Protein AF-A0A8H7WUH1-F1 (afdb_monomer_lite)

Secondary structure (DSSP, 8-state):
----------SSHHHHHHHHHHHHHHHHHHHHHHHHHHHHHHHHHHHHHHHHGGGSS--SS-TTTT----BPPTTPPPPTTEEEEEEEEEEE-TTS-EEEEEEEEEEE-----PPPPPP-S-----SS-----S-----SPPP--S---HHHHHHHHHHHHHHSPPPPSS-HHHHHHHHHHHHHHHHHHHHHTSS--HHHHHHHHHHHHHHH--S---HHHHHHHHHHH-SPPPHHHHHHHHHHHHHHHHHHSS-HHHHHS-HHHHHHHHHHHHHHHHHHS--SS--HHHHHHHHB-TTT--BT-TTSEEEEEEE---TT----S------EEEEEEE----HHHHHHHHHHHHTTT-PPPPTT----SSTT-TTTS--TT------HHHHHHHHHHHHH---TTTHHHHHHHHHTS-HHHHHHHHHHHHHHSPPP--------PPPPPTTEETTTTEE-S-HHHH-STT-TTTPPP---

Structure (mmCIF, N/CA/C/O backbone):
data_AF-A0A8H7WUH1-F1
#
_entry.id   AF-A0A8H7WUH1-F1
#
loop_
_atom_site.group_PDB
_atom_site.id
_atom_site.type_symbol
_atom_site.label_atom_id
_atom_site.label_alt_id
_atom_site.label_comp_id
_atom_site.label_asym_id
_atom_site.label_entity_id
_atom_site.label_seq_id
_atom_site.pdbx_PDB_ins_code
_atom_site.Cartn_x
_atom_site.Cartn_y
_atom_site.Cartn_z
_atom_site.occupancy
_atom_site.B_iso_or_equiv
_atom_site.auth_seq_id
_atom_site.auth_comp_id
_atom_site.auth_asym_id
_atom_site.auth_atom_id
_atom_site.pdbx_PDB_model_num
ATOM 1 N N . MET A 1 1 ? -50.205 39.331 -40.213 1.00 40.00 1 MET A N 1
ATOM 2 C CA . MET A 1 1 ? -50.476 37.882 -40.076 1.00 40.00 1 MET A CA 1
ATOM 3 C C . MET A 1 1 ? -49.378 37.300 -39.186 1.00 40.00 1 MET A C 1
ATOM 5 O O . MET A 1 1 ? -48.344 36.911 -39.692 1.00 40.00 1 MET A O 1
ATOM 9 N N . ALA A 1 2 ? -49.362 37.590 -37.885 1.00 33.66 2 ALA A N 1
ATOM 10 C CA . ALA A 1 2 ? -50.176 37.005 -36.809 1.00 33.66 2 ALA A CA 1
ATOM 11 C C . ALA A 1 2 ? -49.827 35.527 -36.512 1.00 33.66 2 ALA A C 1
ATOM 13 O O . ALA A 1 2 ? -50.383 34.614 -37.110 1.00 33.66 2 ALA A O 1
ATOM 14 N N . HIS A 1 3 ? -48.864 35.376 -35.595 1.00 34.69 3 HIS A N 1
ATOM 15 C CA . HIS A 1 3 ? -48.677 34.348 -34.562 1.00 34.69 3 HIS A CA 1
ATOM 16 C C . HIS A 1 3 ? -49.326 32.953 -34.720 1.00 34.69 3 HIS A C 1
ATOM 18 O O . HIS A 1 3 ? -50.526 32.774 -34.539 1.00 34.69 3 HIS A O 1
ATOM 24 N N . ARG A 1 4 ? -48.462 31.936 -34.827 1.00 32.22 4 ARG A N 1
ATOM 25 C CA . ARG A 1 4 ? -48.563 30.633 -34.137 1.00 32.22 4 ARG A CA 1
ATOM 26 C C . ARG A 1 4 ? -47.210 30.465 -33.433 1.00 32.22 4 ARG A C 1
ATOM 28 O O . ARG A 1 4 ? -46.199 30.442 -34.114 1.00 32.22 4 ARG A O 1
ATOM 35 N N . GLY A 1 5 ? -47.066 30.508 -32.116 1.00 29.06 5 GLY A N 1
ATOM 36 C CA . GLY A 1 5 ? -47.928 29.947 -31.085 1.00 29.06 5 GLY A CA 1
ATOM 37 C C . GLY A 1 5 ? -47.161 28.787 -30.453 1.00 29.06 5 GLY A C 1
ATOM 38 O O . GLY A 1 5 ? -47.393 27.641 -30.819 1.00 29.06 5 GLY A O 1
ATOM 39 N N . GLN A 1 6 ? -46.200 29.125 -29.584 1.00 38.88 6 GLN A N 1
ATOM 40 C CA . GLN A 1 6 ? -45.557 28.213 -28.636 1.00 38.88 6 GLN A CA 1
ATOM 41 C C . GLN A 1 6 ? -46.635 27.453 -27.851 1.00 38.88 6 GLN A C 1
ATOM 43 O O . GLN A 1 6 ? -47.489 28.070 -27.221 1.00 38.88 6 GLN A O 1
ATOM 48 N N . LEU A 1 7 ? -46.574 26.125 -27.883 1.00 31.22 7 LEU A N 1
ATOM 49 C CA . LEU A 1 7 ? -47.264 25.212 -26.970 1.00 31.22 7 LEU A CA 1
ATOM 50 C C . LEU A 1 7 ? -46.199 24.196 -26.535 1.00 31.22 7 LEU A C 1
ATOM 52 O O . LEU A 1 7 ? -45.795 23.348 -27.320 1.00 31.22 7 LEU A O 1
ATOM 56 N N . VAL A 1 8 ? -45.470 24.527 -25.467 1.00 39.25 8 VAL A N 1
ATOM 57 C CA . VAL A 1 8 ? -45.644 23.958 -24.118 1.00 39.25 8 VAL A CA 1
ATOM 58 C C . VAL A 1 8 ? -45.330 22.457 -24.098 1.00 39.25 8 VAL A C 1
ATOM 60 O O . VAL A 1 8 ? -46.195 21.621 -24.336 1.00 39.25 8 VAL A O 1
ATOM 63 N N . VAL A 1 9 ? -44.080 22.143 -23.748 1.00 35.00 9 VAL A N 1
ATOM 64 C CA . VAL A 1 9 ? -43.647 20.849 -23.196 1.00 35.00 9 VAL A CA 1
ATOM 65 C C . VAL A 1 9 ? -42.892 21.156 -21.900 1.00 35.00 9 VAL A C 1
ATOM 67 O O . VAL A 1 9 ? -41.683 21.009 -21.816 1.00 35.00 9 VAL A O 1
ATOM 70 N N . GLU A 1 10 ? -43.596 21.684 -20.900 1.00 36.47 10 GLU A N 1
ATOM 71 C CA . GLU A 1 10 ? -43.023 21.946 -19.564 1.00 36.47 10 GLU A CA 1
ATOM 72 C C . GLU A 1 10 ? -43.869 21.352 -18.422 1.00 36.47 10 GLU A C 1
ATOM 74 O O . GLU A 1 10 ? -43.515 21.487 -17.258 1.00 36.47 10 GLU A O 1
ATOM 79 N N . ALA A 1 11 ? -44.959 20.632 -18.720 1.00 34.00 11 ALA A N 1
ATOM 80 C CA . ALA A 1 11 ? -45.865 20.101 -17.692 1.00 34.00 11 ALA A CA 1
ATOM 81 C C . ALA A 1 11 ? -45.583 18.647 -17.244 1.00 34.00 11 ALA A C 1
ATOM 83 O O . ALA A 1 11 ? -46.148 18.221 -16.237 1.00 34.00 11 ALA A O 1
ATOM 84 N N . ASP A 1 12 ? -44.712 17.895 -17.933 1.00 47.44 12 ASP A N 1
ATOM 85 C CA . ASP A 1 12 ? -44.450 16.473 -17.622 1.00 47.44 12 ASP A CA 1
ATOM 86 C C . ASP A 1 12 ? -43.221 16.223 -16.727 1.00 47.44 12 ASP A C 1
ATOM 88 O O . ASP A 1 12 ? -43.131 15.174 -16.095 1.00 47.44 12 ASP A O 1
ATOM 92 N N . SER A 1 13 ? -42.292 17.178 -16.569 1.00 53.00 13 SER A N 1
ATOM 93 C CA . SER A 1 13 ? -41.063 16.923 -15.788 1.00 53.00 13 SER A CA 1
ATOM 94 C C . SER A 1 13 ? -41.321 16.750 -14.286 1.00 53.00 13 SER A C 1
ATOM 96 O O . SER A 1 13 ? -40.628 15.981 -13.623 1.00 53.00 13 SER A O 1
ATOM 98 N N . HIS A 1 14 ? -42.338 17.425 -13.745 1.00 51.22 14 HIS A N 1
ATOM 99 C CA . HIS A 1 14 ? -42.580 17.469 -12.304 1.00 51.22 14 HIS A CA 1
ATOM 100 C C . HIS A 1 14 ? -43.275 16.205 -11.768 1.00 51.22 14 HIS A C 1
ATOM 102 O O . HIS A 1 14 ? -43.065 15.834 -10.612 1.00 51.22 14 HIS A O 1
ATOM 108 N N . LYS A 1 15 ? -44.089 15.526 -12.592 1.00 55.06 15 LYS A N 1
ATOM 109 C CA . LYS A 1 15 ? -44.708 14.235 -12.237 1.00 55.06 15 LYS A CA 1
ATOM 110 C C . LYS A 1 15 ? -43.708 13.085 -12.330 1.00 55.06 15 LYS A C 1
ATOM 112 O O . LYS A 1 15 ? -43.719 12.208 -11.470 1.00 55.06 15 LYS A O 1
ATOM 117 N N . ASP A 1 16 ? -42.817 13.134 -13.317 1.00 60.59 16 ASP A N 1
ATOM 118 C CA . ASP A 1 16 ? -41.738 12.157 -13.475 1.00 60.59 16 ASP A CA 1
ATOM 119 C C . ASP A 1 16 ? -40.690 12.271 -12.353 1.00 60.59 16 ASP A C 1
ATOM 121 O O . ASP A 1 16 ? -40.200 11.255 -11.863 1.00 60.59 16 ASP A O 1
ATOM 125 N N . ALA A 1 17 ? -40.379 13.491 -11.896 1.00 59.66 17 ALA A N 1
ATOM 126 C CA . ALA A 1 17 ? -39.462 13.722 -10.775 1.00 59.66 17 ALA A CA 1
ATOM 127 C C . ALA A 1 17 ? -40.017 13.202 -9.435 1.00 59.66 17 ALA A C 1
ATOM 129 O O . ALA A 1 17 ? -39.308 12.515 -8.704 1.00 59.66 17 ALA A O 1
ATOM 130 N N . LEU A 1 18 ? -41.303 13.448 -9.147 1.00 62.22 18 LEU A N 1
ATOM 131 C CA . LEU A 1 18 ? -41.969 12.917 -7.948 1.00 62.22 18 LEU A CA 1
ATOM 132 C C . LEU A 1 18 ? -42.005 11.378 -7.946 1.00 62.22 18 LEU A C 1
ATOM 134 O O . LEU A 1 18 ? -41.792 10.759 -6.909 1.00 62.22 18 LEU A O 1
ATOM 138 N N . ASN A 1 19 ? -42.178 10.755 -9.117 1.00 83.62 19 ASN A N 1
ATOM 139 C CA . ASN A 1 19 ? -42.113 9.299 -9.267 1.00 83.62 19 ASN A CA 1
ATOM 140 C C . ASN A 1 19 ? -40.709 8.746 -8.946 1.00 83.62 19 ASN A C 1
ATOM 142 O O . ASN A 1 19 ? -40.580 7.724 -8.274 1.00 83.62 19 ASN A O 1
ATOM 146 N N . LEU A 1 20 ? -39.644 9.433 -9.374 1.00 89.31 20 LEU A N 1
ATOM 147 C CA . LEU A 1 20 ? -38.268 9.010 -9.090 1.00 89.31 20 LEU A CA 1
ATOM 148 C C . LEU A 1 20 ? -37.906 9.117 -7.610 1.00 89.31 20 LEU A C 1
ATOM 150 O O . LEU A 1 20 ? -37.275 8.205 -7.071 1.00 89.31 20 LEU A O 1
ATOM 154 N N . GLU A 1 21 ? -38.323 10.195 -6.950 1.00 92.25 21 GLU A N 1
ATOM 155 C CA . GLU A 1 21 ? -38.121 10.377 -5.511 1.00 92.25 21 GLU A CA 1
ATOM 156 C C . GLU A 1 21 ? -38.788 9.250 -4.707 1.00 92.25 21 GLU A C 1
ATOM 158 O O . GLU A 1 21 ? -38.141 8.631 -3.857 1.00 92.25 21 GLU A O 1
ATOM 163 N N . ASP A 1 22 ? -40.040 8.910 -5.029 1.00 92.50 22 ASP A N 1
ATOM 164 C CA . ASP A 1 22 ? -40.773 7.815 -4.380 1.00 92.50 22 ASP A CA 1
ATOM 165 C C . ASP A 1 22 ? -40.067 6.462 -4.561 1.00 92.50 22 ASP A C 1
ATOM 167 O O . ASP A 1 22 ? -39.948 5.671 -3.615 1.00 92.50 22 ASP A O 1
ATOM 171 N N . ARG A 1 23 ? -39.532 6.198 -5.760 1.00 93.62 23 ARG A N 1
ATOM 172 C CA . ARG A 1 23 ? -38.759 4.975 -6.028 1.00 93.62 23 ARG A CA 1
ATOM 173 C C . ARG A 1 23 ? -37.461 4.928 -5.226 1.00 93.62 23 ARG A C 1
ATOM 175 O O . ARG A 1 23 ? -37.169 3.896 -4.623 1.00 93.62 23 ARG A O 1
ATOM 182 N N . PHE A 1 24 ? -36.718 6.031 -5.147 1.00 94.62 24 PHE A N 1
ATOM 183 C CA . PHE A 1 24 ? -35.516 6.108 -4.312 1.00 94.62 24 PHE A CA 1
ATOM 184 C C . PHE A 1 24 ? -35.828 5.962 -2.816 1.00 94.62 24 PHE A C 1
ATOM 186 O O . PHE A 1 24 ? -35.058 5.322 -2.094 1.00 94.62 24 PHE A O 1
ATOM 193 N N . HIS A 1 25 ? -36.967 6.474 -2.338 1.00 94.56 25 HIS A N 1
ATOM 194 C CA . HIS A 1 25 ? -37.434 6.217 -0.973 1.00 94.56 25 HIS A CA 1
ATOM 195 C C . HIS A 1 25 ? -37.689 4.724 -0.729 1.00 94.56 25 HIS A C 1
ATOM 197 O O . HIS A 1 25 ? -37.257 4.191 0.299 1.00 94.56 25 HIS A O 1
ATOM 203 N N . GLY A 1 26 ? -38.321 4.037 -1.686 1.00 94.69 26 GLY A N 1
ATOM 204 C CA . GLY A 1 26 ? -38.503 2.585 -1.652 1.00 94.69 26 GLY A CA 1
ATOM 205 C C . GLY A 1 26 ? -37.172 1.830 -1.594 1.00 94.69 26 GLY A C 1
ATOM 206 O O . GLY A 1 26 ? -36.967 0.997 -0.711 1.00 94.69 26 GLY A O 1
ATOM 207 N N . PHE A 1 27 ? -36.225 2.180 -2.465 1.00 95.25 27 PHE A N 1
ATOM 208 C CA . PHE A 1 27 ? -34.885 1.587 -2.487 1.00 95.25 27 PHE A CA 1
ATOM 209 C C . PHE A 1 27 ? -34.119 1.775 -1.175 1.00 95.25 27 PHE A C 1
ATOM 211 O O . PHE A 1 27 ? -33.527 0.828 -0.648 1.00 95.25 27 PHE A O 1
ATOM 218 N N . ARG A 1 28 ? -34.189 2.975 -0.591 1.00 93.88 28 ARG A N 1
ATOM 219 C CA . ARG A 1 28 ? -33.593 3.266 0.717 1.00 93.88 28 ARG A CA 1
ATOM 220 C C . ARG A 1 28 ? -34.187 2.394 1.824 1.00 93.88 28 ARG A C 1
ATOM 222 O O . ARG A 1 28 ? -33.455 1.966 2.719 1.00 93.88 28 ARG A O 1
ATOM 229 N N . GLN A 1 29 ? -35.491 2.132 1.781 1.00 94.50 29 GLN A N 1
ATOM 230 C CA . GLN A 1 29 ? -36.147 1.263 2.754 1.00 94.50 29 GLN A CA 1
ATOM 231 C C . GLN A 1 29 ? -35.702 -0.196 2.589 1.00 94.50 29 GLN A C 1
ATOM 233 O O . GLN A 1 29 ? -35.280 -0.807 3.570 1.00 94.50 29 GLN A O 1
ATOM 238 N N . VAL A 1 30 ? -35.667 -0.709 1.355 1.00 94.88 30 VAL A N 1
ATOM 239 C CA . VAL A 1 30 ? -35.171 -2.065 1.053 1.00 94.88 30 VAL A CA 1
ATOM 240 C C . VAL A 1 30 ? -33.733 -2.253 1.540 1.00 94.88 30 VAL A C 1
ATOM 242 O O . VAL A 1 30 ? -33.422 -3.258 2.177 1.00 94.88 30 VAL A O 1
ATOM 245 N N . MET A 1 31 ? -32.856 -1.268 1.324 1.00 94.12 31 MET A N 1
ATOM 246 C CA . MET A 1 31 ? -31.478 -1.303 1.830 1.00 94.12 31 MET A CA 1
ATOM 247 C C . MET A 1 31 ? -31.421 -1.465 3.357 1.00 94.12 31 MET A C 1
ATOM 249 O O . MET A 1 31 ? -30.621 -2.248 3.875 1.00 94.12 31 MET A O 1
ATOM 253 N N . ARG A 1 32 ? -32.271 -0.733 4.089 1.00 92.94 32 ARG A N 1
ATOM 254 C CA . ARG A 1 32 ? -32.351 -0.812 5.557 1.00 92.94 32 ARG A CA 1
ATOM 255 C C . ARG A 1 32 ? -32.893 -2.155 6.028 1.00 92.94 32 ARG A C 1
ATOM 257 O O . ARG A 1 32 ? -32.348 -2.721 6.976 1.00 92.94 32 ARG A O 1
ATOM 264 N N . ASP A 1 33 ? -33.917 -2.667 5.359 1.00 95.19 33 ASP A N 1
ATOM 265 C CA . ASP A 1 33 ? -34.529 -3.951 5.693 1.00 95.19 33 ASP A CA 1
ATOM 266 C C . ASP A 1 33 ? -33.552 -5.106 5.439 1.00 95.19 33 ASP A C 1
ATOM 268 O O . ASP A 1 33 ? -33.379 -5.968 6.305 1.00 95.19 33 ASP A O 1
ATOM 272 N N . ASN A 1 34 ? -32.818 -5.064 4.324 1.00 94.06 34 ASN A N 1
ATOM 273 C CA . ASN A 1 34 ? -31.749 -6.015 4.017 1.00 94.06 34 ASN A CA 1
ATOM 274 C C . ASN A 1 34 ? -30.630 -5.976 5.063 1.00 94.06 34 ASN A C 1
ATOM 276 O O . ASN A 1 34 ? -30.166 -7.029 5.507 1.00 94.06 34 ASN A O 1
ATOM 280 N N . HIS A 1 35 ? -30.209 -4.782 5.498 1.00 92.00 35 HIS A N 1
ATOM 281 C CA . HIS A 1 35 ? -29.209 -4.652 6.558 1.00 92.00 35 HIS A CA 1
ATOM 282 C C . HIS A 1 35 ? -29.713 -5.255 7.876 1.00 92.00 35 HIS A C 1
ATOM 284 O O . HIS A 1 35 ? -29.023 -6.077 8.474 1.00 92.00 35 HIS A O 1
ATOM 290 N N . ALA A 1 36 ? -30.940 -4.927 8.293 1.00 94.88 36 ALA A N 1
ATOM 291 C CA . ALA A 1 36 ? -31.536 -5.476 9.509 1.00 94.88 36 ALA A CA 1
ATOM 292 C C . ALA A 1 36 ? -31.670 -7.007 9.456 1.00 94.88 36 ALA A C 1
ATOM 294 O O . ALA A 1 36 ? -31.413 -7.687 10.454 1.00 94.88 36 ALA A O 1
ATOM 295 N N . LEU A 1 37 ? -32.052 -7.555 8.301 1.00 96.25 37 LEU A N 1
ATOM 296 C CA . LEU A 1 37 ? -32.146 -8.993 8.077 1.00 96.25 37 LEU A CA 1
ATOM 297 C C . LEU A 1 37 ? -30.766 -9.660 8.168 1.00 96.25 37 LEU A C 1
ATOM 299 O O . LEU A 1 37 ? -30.606 -10.619 8.921 1.00 96.25 37 LEU A O 1
ATOM 303 N N . SER A 1 38 ? -29.765 -9.113 7.475 1.00 94.81 38 SER A N 1
ATOM 304 C CA . SER A 1 38 ? -28.382 -9.601 7.514 1.00 94.81 38 SER A CA 1
ATOM 305 C C . SER A 1 38 ? -27.811 -9.577 8.936 1.00 94.81 38 SER A C 1
ATOM 307 O O . SER A 1 38 ? -27.317 -10.593 9.425 1.00 94.81 38 SER A O 1
ATOM 309 N N . THR A 1 39 ? -27.982 -8.472 9.670 1.00 95.44 39 THR A N 1
ATOM 310 C CA . THR A 1 39 ? -27.554 -8.379 11.073 1.00 95.44 39 THR A CA 1
ATOM 311 C C . THR A 1 39 ? -28.249 -9.417 11.954 1.00 95.44 39 THR A C 1
ATOM 313 O O . THR A 1 39 ? -27.601 -10.016 12.810 1.00 95.44 39 THR A O 1
ATOM 316 N N . ARG A 1 40 ? -29.550 -9.675 11.757 1.00 96.69 40 ARG A N 1
ATOM 317 C CA . ARG A 1 40 ? -30.263 -10.726 12.505 1.00 96.69 40 ARG A CA 1
ATOM 318 C C . ARG A 1 40 ? -29.691 -12.113 12.231 1.00 96.69 40 ARG A C 1
ATOM 320 O O . ARG A 1 40 ? -29.527 -12.865 13.188 1.00 96.69 40 ARG A O 1
ATOM 327 N N . TYR A 1 41 ? -29.375 -12.432 10.977 1.00 97.25 41 TYR A N 1
ATOM 328 C CA . TYR A 1 41 ? -28.749 -13.706 10.622 1.00 97.25 41 TYR A CA 1
ATOM 329 C C . TYR A 1 41 ? -27.365 -13.852 11.255 1.00 97.25 41 TYR A C 1
ATOM 331 O O . TYR A 1 41 ? -27.123 -14.851 11.923 1.00 97.25 41 TYR A O 1
ATOM 339 N N . ILE A 1 42 ? -26.509 -12.831 11.149 1.00 97.12 42 ILE A N 1
ATOM 340 C CA . ILE A 1 42 ? -25.167 -12.841 11.756 1.00 97.12 42 ILE A CA 1
ATOM 341 C C . ILE A 1 42 ? -25.254 -13.013 13.281 1.00 97.12 42 ILE A C 1
ATOM 343 O O . ILE A 1 42 ? -24.485 -13.765 13.871 1.00 97.12 42 ILE A O 1
ATOM 347 N N . LEU A 1 43 ? -26.206 -12.347 13.943 1.00 96.94 43 LEU A N 1
ATOM 348 C CA . LEU A 1 43 ? -26.405 -12.495 15.389 1.00 96.94 43 LEU A CA 1
ATOM 349 C C . LEU A 1 43 ? -26.960 -13.869 15.784 1.00 96.94 43 LEU A C 1
ATOM 351 O O . LEU A 1 43 ? -26.661 -14.342 16.880 1.00 96.94 43 LEU A O 1
ATOM 355 N N . ALA A 1 44 ? -27.799 -14.482 14.949 1.00 95.81 44 ALA A N 1
ATOM 356 C CA . ALA A 1 44 ? -28.310 -15.828 15.190 1.00 95.81 44 ALA A CA 1
ATOM 357 C C . ALA A 1 44 ? -27.189 -16.868 15.054 1.00 95.81 44 ALA A C 1
ATOM 359 O O . ALA A 1 44 ? -26.997 -17.661 15.971 1.00 95.81 44 ALA A O 1
ATOM 360 N N . ASP A 1 45 ? -26.403 -16.774 13.983 1.00 95.69 45 ASP A N 1
ATOM 361 C CA . ASP A 1 45 ? -25.239 -17.625 13.720 1.00 95.69 45 ASP A CA 1
ATOM 362 C C . ASP A 1 45 ? -24.187 -17.501 14.836 1.00 95.69 45 ASP A C 1
ATOM 364 O O . ASP A 1 45 ? -23.761 -18.490 15.429 1.00 95.69 45 ASP A O 1
ATOM 368 N N . ALA A 1 46 ? -23.870 -16.272 15.262 1.00 94.81 46 ALA A N 1
ATOM 369 C CA . ALA A 1 46 ? -22.958 -16.040 16.384 1.00 94.81 46 ALA A CA 1
ATOM 370 C C . ALA A 1 46 ? -23.464 -16.640 17.712 1.00 94.81 46 ALA A C 1
ATOM 372 O O . ALA A 1 46 ? -22.661 -17.065 18.546 1.00 94.81 46 ALA A O 1
ATOM 373 N N . ARG A 1 47 ? -24.786 -16.676 17.938 1.00 93.25 47 ARG A N 1
ATOM 374 C CA . ARG A 1 47 ? -25.375 -17.329 19.122 1.00 93.25 47 ARG A CA 1
ATOM 375 C C . ARG A 1 47 ? -25.259 -18.844 19.042 1.00 93.25 47 ARG A C 1
ATOM 377 O O . ARG A 1 47 ? -24.988 -19.462 20.067 1.00 93.25 47 ARG A O 1
ATOM 384 N N . GLU A 1 48 ? -25.469 -19.420 17.866 1.00 91.62 48 GLU A N 1
ATOM 385 C CA . GLU A 1 48 ? -25.320 -20.856 17.631 1.00 91.62 48 GLU A CA 1
ATOM 386 C C . GLU A 1 48 ? -23.866 -21.290 17.845 1.00 91.62 48 GLU A C 1
ATOM 388 O O . GLU A 1 48 ? -23.602 -22.137 18.700 1.00 91.62 48 GLU A O 1
ATOM 393 N N . ALA A 1 49 ? -22.912 -20.590 17.225 1.00 89.00 49 ALA A N 1
ATOM 394 C CA . ALA A 1 49 ? -21.483 -20.832 17.418 1.00 89.00 49 ALA A CA 1
ATOM 395 C C . ALA A 1 49 ? -21.056 -20.726 18.898 1.00 89.00 49 ALA A C 1
ATOM 397 O O . ALA A 1 49 ? -20.286 -21.548 19.400 1.00 89.00 49 ALA A O 1
ATOM 398 N N . ALA A 1 50 ? -21.588 -19.748 19.643 1.00 87.12 50 ALA A N 1
ATOM 399 C CA . ALA A 1 50 ? -21.302 -19.602 21.072 1.00 87.12 50 ALA A CA 1
ATOM 400 C C . ALA A 1 50 ? -21.836 -20.770 21.926 1.00 87.12 50 ALA A C 1
ATOM 402 O O . ALA A 1 50 ? -21.245 -21.090 22.961 1.00 87.12 50 ALA A O 1
ATOM 403 N N . LEU A 1 51 ? -22.937 -21.413 21.520 1.00 84.75 51 LEU A N 1
ATOM 404 C CA . LEU A 1 51 ? -23.463 -22.599 22.204 1.00 84.75 51 LEU A CA 1
ATOM 405 C C . LEU A 1 51 ? -22.585 -23.831 21.950 1.00 84.75 51 LEU A C 1
ATOM 407 O O . LEU A 1 51 ? -22.385 -24.625 22.871 1.00 84.75 51 LEU A O 1
ATOM 411 N N . GLU A 1 52 ? -22.015 -23.964 20.752 1.00 80.88 52 GLU A N 1
ATOM 412 C CA . GLU A 1 52 ? -21.144 -25.088 20.381 1.00 80.88 52 GLU A CA 1
ATOM 413 C C . GLU A 1 52 ? -19.774 -25.057 21.083 1.00 80.88 52 GLU A C 1
ATOM 415 O O . GLU A 1 52 ? -19.240 -26.108 21.454 1.00 80.88 52 GLU A O 1
ATOM 420 N N . MET A 1 53 ? -19.219 -23.865 21.339 1.00 69.88 53 MET A N 1
ATOM 421 C CA . MET A 1 53 ? -17.895 -23.706 21.967 1.00 69.88 53 MET A CA 1
ATOM 422 C C . MET A 1 53 ? -17.808 -24.205 23.424 1.00 69.88 53 MET A C 1
ATOM 424 O O . MET A 1 53 ? -16.706 -24.441 23.922 1.00 69.88 53 MET A O 1
ATOM 428 N N . ASN A 1 54 ? -18.934 -24.416 24.113 1.00 60.19 54 ASN A N 1
ATOM 429 C CA . ASN A 1 54 ? -18.962 -24.769 25.542 1.00 60.19 54 ASN A CA 1
ATOM 430 C C . ASN A 1 54 ? -18.552 -26.219 25.879 1.00 60.19 54 ASN A C 1
ATOM 432 O O . ASN A 1 54 ? -18.584 -26.600 27.048 1.00 60.19 54 ASN A O 1
ATOM 436 N N . ASN A 1 55 ? -18.145 -27.031 24.898 1.00 62.50 55 ASN A N 1
ATOM 437 C CA . ASN A 1 55 ? -17.793 -28.441 25.124 1.00 62.50 55 ASN A CA 1
ATOM 438 C C . ASN A 1 55 ? -16.283 -28.720 25.244 1.00 62.50 55 ASN A C 1
ATOM 440 O O . ASN A 1 55 ? -15.891 -29.858 25.513 1.00 62.50 55 ASN A O 1
ATOM 444 N N . LEU A 1 56 ? -15.417 -27.718 25.068 1.00 63.91 56 LEU A N 1
ATOM 445 C CA . LEU A 1 56 ? -13.967 -27.902 25.147 1.00 63.91 56 LEU A CA 1
ATOM 446 C C . LEU A 1 56 ? -13.457 -27.506 26.544 1.00 63.91 56 LEU A C 1
ATOM 448 O O . LEU A 1 56 ? -13.369 -26.331 26.877 1.00 63.91 56 LEU A O 1
ATOM 452 N N . ALA A 1 57 ? -13.103 -28.525 27.338 1.00 66.25 57 ALA A N 1
ATOM 453 C CA . ALA A 1 57 ? -12.482 -28.445 28.669 1.00 66.25 57 ALA A CA 1
ATOM 454 C C . ALA A 1 57 ? -13.380 -27.961 29.829 1.00 66.25 57 ALA A C 1
ATOM 456 O O . ALA A 1 57 ? -13.046 -27.021 30.546 1.00 66.25 57 ALA A O 1
ATOM 457 N N . VAL A 1 58 ? -14.490 -28.665 30.079 1.00 74.00 58 VAL A N 1
ATOM 458 C CA . VAL A 1 58 ? -15.219 -28.550 31.354 1.00 74.00 58 VAL A CA 1
ATOM 459 C C . VAL A 1 58 ? -14.716 -29.624 32.321 1.00 74.00 58 VAL A C 1
ATOM 461 O O . VAL A 1 58 ? -14.795 -30.820 32.026 1.00 74.00 58 VAL A O 1
ATOM 464 N N . ASP A 1 59 ? -14.205 -29.212 33.484 1.00 80.31 59 ASP A N 1
ATOM 465 C CA . ASP A 1 59 ? -13.844 -30.148 34.550 1.00 80.31 59 ASP A CA 1
ATOM 466 C C . ASP A 1 59 ? -15.078 -30.954 34.979 1.00 80.31 59 ASP A C 1
ATOM 468 O O . ASP A 1 59 ? -16.128 -30.396 35.298 1.00 80.31 59 ASP A O 1
ATOM 472 N N . LYS A 1 60 ? -14.950 -32.287 35.039 1.00 84.06 60 LYS A N 1
ATOM 473 C CA . LYS A 1 60 ? -16.050 -33.189 35.447 1.00 84.06 60 LYS A CA 1
ATOM 474 C C . LYS A 1 60 ? -16.589 -32.881 36.849 1.00 84.06 60 LYS A C 1
ATOM 476 O O . LYS A 1 60 ? -17.717 -33.241 37.171 1.00 84.06 60 LYS A O 1
ATOM 481 N N . ILE A 1 61 ? -15.764 -32.266 37.692 1.00 87.56 61 ILE A N 1
ATOM 482 C CA . ILE A 1 61 ? -16.089 -31.831 39.047 1.00 87.56 61 ILE A CA 1
ATOM 483 C C . ILE A 1 61 ? -15.582 -30.398 39.171 1.00 87.56 61 ILE A C 1
ATOM 485 O O . ILE A 1 61 ? -14.425 -30.136 38.862 1.00 87.56 61 ILE A O 1
ATOM 489 N N . SER A 1 62 ? -16.428 -29.479 39.644 1.00 87.19 62 SER A N 1
ATOM 490 C CA . SER A 1 62 ? -16.015 -28.086 39.829 1.00 87.19 62 SER A CA 1
ATOM 491 C C . SER A 1 62 ? -14.806 -28.002 40.775 1.00 87.19 62 SER A C 1
ATOM 493 O O . SER A 1 62 ? -14.902 -28.493 41.907 1.00 87.19 62 SER A O 1
ATOM 495 N N . PRO A 1 63 ? -13.708 -27.320 40.392 1.00 88.94 63 PRO A N 1
ATOM 496 C CA . PRO A 1 63 ? -12.550 -27.118 41.269 1.00 88.94 63 PRO A CA 1
ATOM 497 C C . PRO A 1 63 ? -12.893 -26.280 42.512 1.00 88.94 63 PRO A C 1
ATOM 499 O O . PRO A 1 63 ? -12.132 -26.244 43.476 1.00 88.94 63 PRO A O 1
ATOM 502 N N . PHE A 1 64 ? -14.065 -25.640 42.519 1.00 90.88 64 PHE A N 1
ATOM 503 C CA . PHE A 1 64 ? -14.566 -24.819 43.614 1.00 90.88 64 PHE A CA 1
ATOM 504 C C . PHE A 1 64 ? -15.605 -25.537 44.488 1.00 90.88 64 PHE A C 1
ATOM 506 O O . PHE A 1 64 ? -16.093 -24.947 45.449 1.00 90.88 64 PHE A O 1
ATOM 513 N N . ALA A 1 65 ? -15.942 -26.805 44.209 1.00 89.38 65 ALA A N 1
ATOM 514 C CA . ALA A 1 65 ? -16.989 -27.543 44.930 1.00 89.38 65 ALA A CA 1
ATOM 515 C C . ALA A 1 65 ? -16.726 -27.676 46.444 1.00 89.38 65 ALA A C 1
ATOM 517 O O . ALA A 1 65 ? -17.661 -27.795 47.233 1.00 89.38 65 ALA A O 1
ATOM 518 N N . SER A 1 66 ? -15.457 -27.649 46.858 1.00 90.94 66 SER A N 1
ATOM 519 C CA . SER A 1 66 ? -15.040 -27.719 48.262 1.00 90.94 66 SER A CA 1
ATOM 520 C C . SER A 1 66 ? -14.997 -26.355 48.968 1.00 90.94 66 SER A C 1
ATOM 522 O O . SER A 1 66 ? -14.830 -26.308 50.191 1.00 90.94 66 SER A O 1
ATOM 524 N N . MET A 1 67 ? -15.144 -25.244 48.235 1.00 90.56 67 MET A N 1
ATOM 525 C CA . MET A 1 67 ? -15.080 -23.898 48.806 1.00 90.56 67 MET A CA 1
ATOM 526 C C . MET A 1 67 ? -16.354 -23.558 49.586 1.00 90.56 67 MET A C 1
ATOM 528 O O . MET A 1 67 ? -17.471 -23.860 49.174 1.00 90.56 67 MET A O 1
ATOM 532 N N . LYS A 1 68 ? -16.183 -22.888 50.730 1.00 86.31 68 LYS A N 1
ATOM 533 C CA . LYS A 1 68 ? -17.280 -22.414 51.586 1.00 86.31 68 LYS A CA 1
ATOM 534 C C . LYS A 1 68 ? -17.438 -20.902 51.462 1.00 86.31 68 LYS A C 1
ATOM 536 O O . LYS A 1 68 ? -16.502 -20.201 51.088 1.00 86.31 68 LYS A O 1
ATOM 541 N N . SER A 1 69 ? -18.621 -20.403 51.820 1.00 83.00 69 SER A N 1
ATOM 542 C CA . SER A 1 69 ? -18.883 -18.962 51.873 1.00 83.00 69 SER A CA 1
ATOM 543 C C . SER A 1 69 ? -17.879 -18.248 52.783 1.00 83.00 69 SER A C 1
ATOM 545 O O . SER A 1 69 ? -17.677 -18.651 53.928 1.00 83.00 69 SER A O 1
ATOM 547 N N . ILE A 1 70 ? -17.289 -17.171 52.265 1.00 84.81 70 ILE A N 1
ATOM 548 C CA . ILE A 1 70 ? -16.357 -16.279 52.976 1.00 84.81 70 ILE A CA 1
ATOM 549 C C . ILE A 1 70 ? -17.066 -15.076 53.620 1.00 84.81 70 ILE A C 1
ATOM 551 O O . ILE A 1 70 ? -16.411 -14.152 54.105 1.00 84.81 70 ILE A O 1
ATOM 555 N N . VAL A 1 71 ? -18.405 -15.063 53.593 1.00 86.25 71 VAL A N 1
ATOM 556 C CA . VAL A 1 71 ? -19.210 -14.008 54.214 1.00 86.25 71 VAL A CA 1
ATOM 557 C C . VAL A 1 71 ? -19.081 -14.110 55.728 1.00 86.25 71 VAL A C 1
ATOM 559 O O . VAL A 1 71 ? -19.403 -15.130 56.342 1.00 86.25 71 VAL A O 1
ATOM 562 N N . LEU A 1 72 ? -18.622 -13.022 56.330 1.00 84.50 72 LEU A N 1
ATOM 563 C CA . LEU A 1 72 ? -18.484 -12.882 57.765 1.00 84.50 72 LEU A CA 1
ATOM 564 C C . LEU A 1 72 ? -19.866 -12.732 58.397 1.00 84.50 72 LEU A C 1
ATOM 566 O O . LEU A 1 72 ? -20.713 -11.961 57.940 1.00 84.50 72 LEU A O 1
ATOM 570 N N . LYS A 1 73 ? -20.086 -13.458 59.493 1.00 82.62 73 LYS A N 1
ATOM 571 C CA . LYS A 1 73 ? -21.238 -13.194 60.355 1.00 82.62 73 LYS A CA 1
ATOM 572 C C . LYS A 1 73 ? -21.073 -11.814 61.009 1.00 82.62 73 LYS A C 1
ATOM 574 O O . LYS A 1 73 ? -19.938 -11.408 61.272 1.00 82.62 73 LYS A O 1
ATOM 579 N N . PRO A 1 74 ? -22.174 -11.108 61.316 1.00 76.81 74 PRO A N 1
ATOM 580 C CA . PRO A 1 74 ? -22.108 -9.829 62.015 1.00 76.81 74 PRO A CA 1
ATOM 581 C C . PRO A 1 74 ? -21.278 -9.947 63.302 1.00 76.81 74 PRO A C 1
ATOM 583 O O . PRO A 1 74 ? -21.563 -10.793 64.145 1.00 76.81 74 PRO A O 1
ATOM 586 N N . GLY A 1 75 ? -20.232 -9.126 63.430 1.00 73.81 75 GLY A N 1
ATOM 587 C CA . GLY A 1 75 ? -19.346 -9.112 64.602 1.00 73.81 75 GLY A CA 1
ATOM 588 C C . GLY A 1 75 ? -18.221 -10.157 64.615 1.00 73.81 75 GLY A C 1
ATOM 589 O O . GLY A 1 75 ? -17.470 -10.204 65.584 1.00 73.81 75 GLY A O 1
ATOM 590 N N . ALA A 1 76 ? -18.062 -10.973 63.568 1.00 78.31 76 ALA A N 1
ATOM 591 C CA . ALA A 1 76 ? -16.936 -11.902 63.469 1.00 78.31 76 ALA A CA 1
ATOM 592 C C . ALA A 1 76 ? -15.602 -11.154 63.276 1.00 78.31 76 ALA A C 1
ATOM 594 O O . ALA A 1 76 ? -15.512 -10.223 62.469 1.00 78.31 76 ALA A O 1
ATOM 595 N N . SER A 1 77 ? -14.562 -11.571 64.005 1.00 75.81 77 SER A N 1
ATOM 596 C CA . SER A 1 77 ? -13.194 -11.093 63.801 1.00 75.81 77 SER A CA 1
ATOM 597 C C . SER A 1 77 ? -12.568 -11.752 62.571 1.00 75.81 77 SER A C 1
ATOM 599 O O . SER A 1 77 ? -12.887 -12.889 62.218 1.00 75.81 77 SER A O 1
ATOM 601 N N . VAL A 1 78 ? -11.682 -11.017 61.901 1.00 81.19 78 VAL A N 1
ATOM 602 C CA . VAL A 1 78 ? -10.941 -11.501 60.732 1.00 81.19 78 VAL A CA 1
ATOM 603 C C . VAL A 1 78 ? -9.551 -11.956 61.185 1.00 81.19 78 VAL A C 1
ATOM 605 O O . VAL A 1 78 ? -8.999 -11.398 62.136 1.00 81.19 78 VAL A O 1
ATOM 608 N N . LEU A 1 79 ? -8.992 -12.986 60.544 1.00 80.31 79 LEU A N 1
ATOM 609 C CA . LEU A 1 79 ? -7.624 -13.435 60.814 1.00 80.31 79 LEU A CA 1
ATOM 610 C C . LEU A 1 79 ? -6.607 -12.311 60.525 1.00 80.31 79 LEU A C 1
ATOM 612 O O . LEU A 1 79 ? -6.840 -11.511 59.621 1.00 80.31 79 LEU A O 1
ATOM 616 N N . PRO A 1 80 ? -5.445 -12.277 61.206 1.00 77.50 80 PRO A N 1
ATOM 617 C CA . PRO A 1 80 ? -4.431 -11.233 61.004 1.00 77.50 80 PRO A CA 1
ATOM 618 C C . PRO A 1 80 ? -3.898 -11.107 59.566 1.00 77.50 80 PRO A C 1
ATOM 620 O O . PRO A 1 80 ? -3.402 -10.055 59.183 1.00 77.50 80 PRO A O 1
ATOM 623 N N . SER A 1 81 ? -3.985 -12.175 58.768 1.00 77.00 81 SER A N 1
ATOM 624 C CA . SER A 1 81 ? -3.550 -12.225 57.364 1.00 77.00 81 SER A CA 1
ATOM 625 C C . SER A 1 81 ? -4.636 -11.822 56.357 1.00 77.00 81 SER A C 1
ATOM 627 O O . SER A 1 81 ? -4.433 -11.934 55.145 1.00 77.00 81 SER A O 1
ATOM 629 N N . GLN A 1 82 ? -5.799 -11.390 56.840 1.00 83.00 82 GLN A N 1
ATOM 630 C CA . GLN A 1 82 ? -6.975 -11.099 56.034 1.00 83.00 82 GLN A CA 1
ATOM 631 C C . GLN A 1 82 ? -7.503 -9.688 56.310 1.00 83.00 82 GLN A C 1
ATOM 633 O O . GLN A 1 82 ? -7.409 -9.157 57.415 1.00 83.00 82 GLN A O 1
ATOM 638 N N . VAL A 1 83 ? -8.095 -9.088 55.285 1.00 84.50 83 VAL A N 1
ATOM 639 C CA . VAL A 1 83 ? -8.710 -7.764 55.321 1.00 84.50 83 VAL A CA 1
ATOM 640 C C . VAL A 1 83 ? -10.222 -7.923 55.243 1.00 84.50 83 VAL A C 1
ATOM 642 O O . VAL A 1 83 ? -10.741 -8.767 54.514 1.00 84.50 83 VAL A O 1
ATOM 645 N N . LYS A 1 84 ? -10.941 -7.109 56.012 1.00 86.69 84 LYS A N 1
ATOM 646 C CA . LYS A 1 84 ? -12.398 -7.033 55.958 1.00 86.69 84 LYS A CA 1
ATOM 647 C C . LYS A 1 84 ? -12.813 -6.129 54.802 1.00 86.69 84 LYS A C 1
ATOM 649 O O . LYS A 1 84 ? -12.579 -4.925 54.874 1.00 86.69 84 LYS A O 1
ATOM 654 N N . ASP A 1 85 ? -13.460 -6.689 53.789 1.00 86.75 85 ASP A N 1
ATOM 655 C CA . ASP A 1 85 ? -14.019 -5.914 52.681 1.00 86.75 85 ASP A CA 1
ATOM 656 C C . ASP A 1 85 ? -15.552 -5.871 52.759 1.00 86.75 85 ASP A C 1
ATOM 658 O O . ASP A 1 85 ? -16.200 -6.791 53.268 1.00 86.75 85 ASP A O 1
ATOM 662 N N . THR A 1 86 ? -16.143 -4.763 52.319 1.00 87.56 86 THR A N 1
ATOM 663 C CA . THR A 1 86 ? -17.587 -4.519 52.392 1.00 87.56 86 THR A CA 1
ATOM 664 C C . THR A 1 86 ? -18.181 -4.482 50.997 1.00 87.56 86 THR A C 1
ATOM 666 O O . THR A 1 86 ? -17.939 -3.553 50.231 1.00 87.56 86 THR A O 1
ATOM 669 N N . MET A 1 87 ? -19.068 -5.431 50.714 1.00 85.06 87 MET A N 1
ATOM 670 C CA . MET A 1 87 ? -19.803 -5.487 49.461 1.00 85.06 87 MET A CA 1
ATOM 671 C C . MET A 1 87 ? -21.234 -4.985 49.659 1.00 85.06 87 MET A C 1
ATOM 673 O O . MET A 1 87 ? -22.015 -5.540 50.441 1.00 85.06 87 MET A O 1
ATOM 677 N N . TYR A 1 88 ? -21.589 -3.935 48.924 1.00 87.12 88 TYR A N 1
ATOM 678 C CA . TYR A 1 88 ? -22.967 -3.469 48.810 1.00 87.12 88 TYR A CA 1
ATOM 679 C C . TYR A 1 88 ? -23.622 -4.158 47.622 1.00 87.12 88 TYR A C 1
ATOM 681 O O . TYR A 1 88 ? -23.103 -4.096 46.510 1.00 87.12 88 TYR A O 1
ATOM 689 N N . HIS A 1 89 ? -24.768 -4.789 47.848 1.00 85.44 89 HIS A N 1
ATOM 690 C CA . HIS A 1 89 ? -25.547 -5.398 46.779 1.00 85.44 89 HIS A CA 1
ATOM 691 C C . HIS A 1 89 ? -26.938 -4.778 46.728 1.00 85.44 89 HIS A C 1
ATOM 693 O O . HIS A 1 89 ? -27.566 -4.504 47.755 1.00 85.44 89 HIS A O 1
ATOM 699 N N . TYR A 1 90 ? -27.402 -4.556 45.504 1.00 86.56 90 TYR A N 1
ATOM 700 C CA . TYR A 1 90 ? -28.717 -4.014 45.213 1.00 86.56 90 TYR A CA 1
ATOM 701 C C . TYR A 1 90 ? -29.522 -5.107 44.530 1.00 86.56 90 TYR A C 1
ATOM 703 O O . TYR A 1 90 ? -29.232 -5.474 43.393 1.00 86.56 90 TYR A O 1
ATOM 711 N N . SER A 1 91 ? -30.500 -5.665 45.239 1.00 81.75 91 SER A N 1
ATOM 712 C CA . SER A 1 91 ? -31.399 -6.661 44.665 1.00 81.75 91 SER A CA 1
ATOM 713 C C . SER A 1 91 ? -32.734 -6.012 44.322 1.00 81.75 91 SER A C 1
ATOM 715 O O . SER A 1 91 ? -33.325 -5.281 45.122 1.00 81.75 91 SER A O 1
ATOM 717 N N . VAL A 1 92 ? -33.210 -6.267 43.103 1.00 82.31 92 VAL A N 1
ATOM 718 C CA . VAL A 1 92 ? -34.562 -5.885 42.695 1.00 82.31 92 VAL A CA 1
ATOM 719 C C . VAL A 1 92 ? -35.519 -6.870 43.353 1.00 82.31 92 VAL A C 1
ATOM 721 O O . VAL A 1 92 ? -35.499 -8.066 43.060 1.00 82.31 92 VAL A O 1
ATOM 724 N N . GLN A 1 93 ? -36.328 -6.389 44.292 1.00 80.06 93 GLN A N 1
ATOM 725 C CA . GLN A 1 93 ? -37.340 -7.223 44.929 1.00 80.06 93 GLN A CA 1
ATOM 726 C C . GLN A 1 93 ? -38.511 -7.479 43.968 1.00 80.06 93 GLN A C 1
ATOM 728 O O . GLN A 1 93 ? -38.739 -6.725 43.025 1.00 80.06 93 GLN A O 1
ATOM 733 N N . LYS A 1 94 ? -39.309 -8.525 44.232 1.00 78.88 94 LYS A N 1
ATOM 734 C CA . LYS A 1 94 ? -40.481 -8.901 43.408 1.00 78.88 94 LYS A CA 1
ATOM 735 C C . LYS A 1 94 ? -41.519 -7.777 43.229 1.00 78.88 94 LYS A C 1
ATOM 737 O O . LYS A 1 94 ? -42.327 -7.840 42.316 1.00 78.88 94 LYS A O 1
ATOM 742 N N . ASN A 1 95 ? -41.499 -6.763 44.092 1.00 80.44 95 ASN A N 1
ATOM 743 C CA . ASN A 1 95 ? -42.352 -5.571 44.040 1.00 80.44 95 ASN A CA 1
ATOM 744 C C . ASN A 1 95 ? -41.719 -4.396 43.258 1.00 80.44 95 ASN A C 1
ATOM 746 O O . ASN A 1 95 ? -42.212 -3.274 43.353 1.00 80.44 95 ASN A O 1
ATOM 750 N N . GLY A 1 96 ? -40.604 -4.616 42.554 1.00 78.69 96 GLY A N 1
ATOM 751 C CA . GLY A 1 96 ? -39.879 -3.589 41.801 1.00 78.69 96 GLY A CA 1
ATOM 752 C C . GLY A 1 96 ? -39.083 -2.600 42.662 1.00 78.69 96 GLY A C 1
ATOM 753 O O . GLY A 1 96 ? -38.400 -1.740 42.112 1.00 78.69 96 GLY A O 1
ATOM 754 N N . LYS A 1 97 ? -39.126 -2.704 44.001 1.00 81.12 97 LYS A N 1
ATOM 755 C CA . LYS A 1 97 ? -38.331 -1.843 44.889 1.00 81.12 97 LYS A CA 1
ATOM 756 C C . LYS A 1 97 ? -36.894 -2.353 44.985 1.00 81.12 97 LYS A C 1
ATOM 758 O O . LYS A 1 97 ? -36.652 -3.549 45.155 1.00 81.12 97 LYS A O 1
ATOM 763 N N . LEU A 1 98 ? -35.939 -1.427 44.912 1.00 80.94 98 LEU A N 1
ATOM 764 C CA . LEU A 1 98 ? -34.519 -1.721 45.084 1.00 80.94 98 LEU A CA 1
ATOM 765 C C . LEU A 1 98 ? -34.213 -1.908 46.579 1.00 80.94 98 LEU A C 1
ATOM 767 O O . LEU A 1 98 ? -34.297 -0.960 47.361 1.00 80.94 98 LEU A O 1
ATOM 771 N N . GLY A 1 99 ? -33.875 -3.129 46.989 1.00 78.81 99 GLY A N 1
ATOM 772 C CA . GLY A 1 99 ? -33.395 -3.415 48.339 1.00 78.81 99 GLY A CA 1
ATOM 773 C C . GLY A 1 99 ? -31.880 -3.239 48.416 1.00 78.81 99 GLY A C 1
ATOM 774 O O . GLY A 1 99 ? -31.158 -3.787 47.584 1.00 78.81 99 GLY A O 1
ATOM 775 N N . LYS A 1 100 ? -31.387 -2.498 49.416 1.00 84.56 100 LYS A N 1
ATOM 776 C CA . LYS A 1 100 ? -29.947 -2.369 49.686 1.00 84.56 100 LYS A CA 1
ATOM 777 C C . LYS A 1 100 ? -29.532 -3.355 50.774 1.00 84.56 100 LYS A C 1
ATOM 779 O O . LYS A 1 100 ? -29.965 -3.227 51.918 1.00 84.56 100 LYS A O 1
ATOM 784 N N . GLY A 1 101 ? -28.676 -4.307 50.420 1.00 82.38 101 GLY A N 1
ATOM 785 C CA . GLY A 1 101 ? -28.028 -5.220 51.354 1.00 82.38 101 GLY A CA 1
ATOM 786 C C . GLY A 1 101 ? -26.539 -4.910 51.509 1.00 82.38 101 GLY A C 1
ATOM 787 O O . GLY A 1 101 ? -25.902 -4.337 50.621 1.00 82.38 101 GLY A O 1
ATOM 788 N N . LYS A 1 102 ? -25.983 -5.274 52.665 1.00 86.94 102 LYS A N 1
ATOM 789 C CA . LYS A 1 102 ? -24.553 -5.158 52.974 1.00 86.94 102 LYS A CA 1
ATOM 790 C C . LYS A 1 102 ? -24.044 -6.524 53.422 1.00 86.94 102 LYS A C 1
ATOM 792 O O . LYS A 1 102 ? -24.637 -7.134 54.311 1.00 86.94 102 LYS A O 1
ATOM 797 N N . SER A 1 103 ? -22.940 -6.970 52.839 1.00 86.44 103 SER A N 1
ATOM 798 C CA . SER A 1 103 ? -22.220 -8.173 53.259 1.00 86.44 103 SER A CA 1
ATOM 799 C C . SER A 1 103 ? -20.762 -7.827 53.510 1.00 86.44 103 SER A C 1
ATOM 801 O O . SER A 1 103 ? -20.175 -7.021 52.792 1.00 86.44 103 SER A O 1
ATOM 803 N N . GLU A 1 104 ? -20.184 -8.421 54.544 1.00 89.25 104 GLU A N 1
ATOM 804 C CA . GLU A 1 104 ? -18.774 -8.251 54.885 1.00 89.25 104 GLU A CA 1
ATOM 805 C C . GLU A 1 104 ? -18.058 -9.558 54.550 1.00 89.25 104 GLU A C 1
ATOM 807 O O . GLU A 1 104 ? -18.556 -10.632 54.887 1.00 89.25 104 GLU A O 1
ATOM 812 N N . ILE A 1 105 ? -16.931 -9.484 53.849 1.00 89.19 105 ILE A N 1
ATOM 813 C CA . ILE A 1 105 ? -16.164 -10.650 53.399 1.00 89.19 105 ILE A CA 1
ATOM 814 C C . ILE A 1 105 ? -14.734 -10.578 53.927 1.00 89.19 105 ILE A C 1
ATOM 816 O O . ILE A 1 105 ? -14.180 -9.493 54.115 1.00 89.19 105 ILE A O 1
ATOM 820 N N . ALA A 1 106 ? -14.138 -11.742 54.171 1.00 88.06 106 ALA A N 1
ATOM 821 C CA . ALA A 1 106 ? -12.716 -11.850 54.470 1.00 88.06 106 ALA A CA 1
ATOM 822 C C . ALA A 1 106 ? -11.918 -11.988 53.165 1.00 88.06 106 ALA A C 1
ATOM 824 O O . ALA A 1 106 ? -12.088 -12.963 52.434 1.00 88.06 106 ALA A O 1
ATOM 825 N N . ALA A 1 107 ? -11.047 -11.023 52.882 1.00 85.12 107 ALA A N 1
ATOM 826 C CA . ALA A 1 107 ? -10.159 -11.013 51.727 1.00 85.12 107 ALA A CA 1
ATOM 827 C C . ALA A 1 107 ? -8.726 -11.351 52.154 1.00 85.12 107 ALA A C 1
ATOM 829 O O . ALA A 1 107 ? -8.214 -10.792 53.119 1.00 85.12 107 ALA A O 1
ATOM 830 N N . THR A 1 108 ? -8.050 -12.243 51.435 1.00 85.75 108 THR A N 1
ATOM 831 C CA . THR A 1 108 ? -6.626 -12.529 51.665 1.00 85.75 108 THR A CA 1
ATOM 832 C C . THR A 1 108 ? -5.778 -11.619 50.782 1.00 85.75 108 THR A C 1
ATOM 834 O O . THR A 1 108 ? -5.995 -11.561 49.572 1.00 85.75 108 THR A O 1
ATOM 837 N N . LEU A 1 109 ? -4.803 -10.920 51.368 1.00 81.75 109 LEU A N 1
ATOM 838 C CA . LEU A 1 109 ? -3.864 -10.106 50.598 1.00 81.75 109 LEU A CA 1
ATOM 839 C C . LEU A 1 109 ? -2.873 -11.022 49.867 1.00 81.75 109 LEU A C 1
ATOM 841 O O . LEU A 1 109 ? -2.136 -11.773 50.502 1.00 81.75 109 LEU A O 1
ATOM 845 N N . VAL A 1 110 ? -2.842 -10.945 48.538 1.00 82.69 110 VAL A N 1
ATOM 846 C CA . VAL A 1 110 ? -1.873 -11.670 47.708 1.00 82.69 110 VAL A CA 1
ATOM 847 C C . VAL A 1 110 ? -0.844 -10.675 47.182 1.00 82.69 110 VAL A C 1
ATOM 849 O O . VAL A 1 110 ? -1.181 -9.773 46.418 1.00 82.69 110 VAL A O 1
ATOM 852 N N . THR A 1 111 ? 0.416 -10.837 47.581 1.00 81.06 111 THR A N 1
ATOM 853 C CA . THR A 1 111 ? 1.543 -10.037 47.083 1.00 81.06 111 THR A CA 1
ATOM 854 C C . THR A 1 111 ? 2.452 -10.904 46.219 1.00 81.06 111 THR A C 1
ATOM 856 O O . THR A 1 111 ? 2.908 -11.958 46.658 1.00 81.06 111 THR A O 1
ATOM 859 N N . GLY A 1 112 ? 2.728 -10.468 44.990 1.00 83.44 112 GLY A N 1
ATOM 860 C CA . GLY A 1 112 ? 3.727 -11.109 44.136 1.00 83.44 112 GLY A CA 1
ATOM 861 C C . GLY A 1 112 ? 5.142 -10.662 44.511 1.00 83.44 112 GLY A C 1
ATOM 862 O O . GLY A 1 112 ? 5.378 -9.471 44.691 1.00 83.44 112 GLY A O 1
ATOM 863 N N . ASN A 1 113 ? 6.088 -11.601 44.581 1.00 87.38 113 ASN A N 1
ATOM 864 C CA . ASN A 1 113 ? 7.504 -11.310 44.862 1.00 87.38 113 ASN A CA 1
ATOM 865 C C . ASN A 1 113 ? 8.324 -11.008 43.594 1.00 87.38 113 ASN A C 1
ATOM 867 O O . ASN A 1 113 ? 9.529 -10.779 43.673 1.00 87.38 113 ASN A O 1
ATOM 871 N N . THR A 1 114 ? 7.700 -11.041 42.416 1.00 90.62 114 THR A N 1
ATOM 872 C CA . THR A 1 114 ? 8.387 -10.830 41.140 1.00 90.62 114 THR A CA 1
ATOM 873 C C . THR A 1 114 ? 8.576 -9.331 40.885 1.00 90.62 114 THR A C 1
ATOM 875 O O . THR A 1 114 ? 7.580 -8.614 40.749 1.00 90.62 114 THR A O 1
ATOM 878 N N . PRO A 1 115 ? 9.822 -8.828 40.795 1.00 91.00 115 PRO A N 1
ATOM 879 C CA . PRO A 1 115 ? 10.067 -7.422 40.507 1.00 91.00 115 PRO A CA 1
ATOM 880 C C . PRO A 1 115 ? 9.628 -7.080 39.081 1.00 91.00 115 PRO A C 1
ATOM 882 O O . PRO A 1 115 ? 9.778 -7.870 38.147 1.00 91.00 115 PRO A O 1
ATOM 885 N N . ARG A 1 116 ? 9.093 -5.872 38.902 1.00 91.31 116 ARG A N 1
ATOM 886 C CA . ARG A 1 116 ? 8.682 -5.380 37.586 1.00 91.31 116 ARG A CA 1
ATOM 887 C C . ARG A 1 116 ? 9.915 -5.007 36.761 1.00 91.31 116 ARG A C 1
ATOM 889 O O . ARG A 1 116 ? 10.775 -4.270 37.234 1.00 91.31 116 ARG A O 1
ATOM 896 N N . VAL A 1 117 ? 9.961 -5.456 35.509 1.00 94.31 117 VAL A N 1
ATOM 897 C CA . VAL A 1 117 ? 10.956 -4.990 34.531 1.00 94.31 117 VAL A CA 1
ATOM 898 C C . VAL A 1 117 ? 10.735 -3.509 34.174 1.00 94.31 117 VAL A C 1
ATOM 900 O O . VAL A 1 117 ? 9.613 -3.005 34.321 1.00 94.31 117 VAL A O 1
ATOM 903 N N . PRO A 1 118 ? 11.765 -2.790 33.688 1.00 96.12 118 PRO A N 1
ATOM 904 C CA . PRO A 1 118 ? 11.597 -1.438 33.160 1.00 96.12 118 PRO A CA 1
ATOM 905 C C . PRO A 1 118 ? 10.466 -1.362 32.125 1.00 96.12 118 PRO A C 1
ATOM 907 O O . PRO A 1 118 ? 10.251 -2.290 31.347 1.00 96.12 118 PRO A O 1
ATOM 910 N N . ARG A 1 119 ? 9.714 -0.257 32.131 1.00 94.19 119 ARG A N 1
ATOM 911 C CA . ARG A 1 119 ? 8.587 -0.066 31.208 1.00 94.19 119 ARG A CA 1
ATOM 912 C C . ARG A 1 119 ? 9.106 0.251 29.802 1.00 94.19 119 ARG A C 1
ATOM 914 O O . ARG A 1 119 ? 9.924 1.150 29.649 1.00 94.19 119 ARG A O 1
ATOM 921 N N . TYR A 1 120 ? 8.569 -0.432 28.798 1.00 94.94 120 TYR A N 1
ATOM 922 C CA . TYR A 1 120 ? 8.735 -0.135 27.373 1.00 94.94 120 TYR A CA 1
ATOM 923 C C . TYR A 1 120 ? 7.388 -0.352 26.662 1.00 94.94 120 TYR A C 1
ATOM 925 O O . TYR A 1 120 ? 6.526 -1.047 27.200 1.00 94.94 120 TYR A O 1
ATOM 933 N N . SER A 1 121 ? 7.173 0.275 25.500 1.00 91.19 121 SER A N 1
ATOM 934 C CA . SER A 1 121 ? 5.921 0.150 24.732 1.00 91.19 121 SER A CA 1
ATOM 935 C C . SER A 1 121 ? 5.977 -1.002 23.728 1.00 91.19 121 SER A C 1
ATOM 937 O O . SER A 1 121 ? 5.152 -1.907 23.773 1.00 91.19 121 SER A O 1
ATOM 939 N N . SER A 1 122 ? 6.967 -0.981 22.839 1.00 93.94 122 SER A N 1
ATOM 940 C CA . SER A 1 122 ? 7.227 -2.029 21.852 1.00 93.94 122 SER A CA 1
ATOM 941 C C . SER A 1 122 ? 8.686 -1.961 21.410 1.00 93.94 122 SER A C 1
ATOM 943 O O . SER A 1 122 ? 9.287 -0.886 21.422 1.00 93.94 122 SER A O 1
ATOM 945 N N . HIS A 1 123 ? 9.269 -3.107 21.070 1.00 94.00 123 HIS A N 1
ATOM 946 C CA . HIS A 1 123 ? 10.649 -3.184 20.611 1.00 94.00 123 HIS A CA 1
ATOM 947 C C . HIS A 1 123 ? 10.814 -4.335 19.619 1.00 94.00 123 HIS A C 1
ATOM 949 O O . HIS A 1 123 ? 10.495 -5.482 19.939 1.00 94.00 123 HIS A O 1
ATOM 955 N N . THR A 1 124 ? 11.372 -4.021 18.452 1.00 95.31 124 THR A N 1
ATOM 956 C CA . THR A 1 124 ? 11.671 -4.980 17.386 1.00 95.31 124 THR A CA 1
ATOM 957 C C . THR A 1 124 ? 13.131 -4.832 16.986 1.00 95.31 124 THR A C 1
ATOM 959 O O . THR A 1 124 ? 13.581 -3.735 16.664 1.00 95.31 124 THR A O 1
ATOM 962 N N . ASN A 1 125 ? 13.875 -5.939 16.991 1.00 95.00 125 ASN A N 1
ATOM 963 C CA . ASN A 1 125 ? 15.265 -5.947 16.546 1.00 95.00 125 ASN A CA 1
ATOM 964 C C . ASN A 1 125 ? 15.338 -5.947 15.018 1.00 95.00 125 ASN A C 1
ATOM 966 O O . ASN A 1 125 ? 14.780 -6.835 14.374 1.00 95.00 125 ASN A O 1
ATOM 970 N N . VAL A 1 126 ? 16.095 -5.011 14.447 1.00 92.81 126 VAL A N 1
ATOM 971 C CA . VAL A 1 126 ? 16.380 -4.958 13.008 1.00 92.81 126 VAL A CA 1
ATOM 972 C C . VAL A 1 126 ? 17.890 -5.009 12.791 1.00 92.81 126 VAL A C 1
ATOM 974 O O . VAL A 1 126 ? 18.656 -4.365 13.501 1.00 92.81 126 VAL A O 1
ATOM 977 N N . ARG A 1 127 ? 18.341 -5.802 11.810 1.00 91.81 127 ARG A N 1
ATOM 978 C CA . ARG A 1 127 ? 19.776 -6.006 11.536 1.00 91.81 127 ARG A CA 1
ATOM 979 C C . ARG A 1 127 ? 20.447 -4.802 10.863 1.00 91.81 127 ARG A C 1
ATOM 981 O O . ARG A 1 127 ? 21.661 -4.647 10.967 1.00 91.81 127 ARG A O 1
ATOM 988 N N . ARG A 1 128 ? 19.685 -4.009 10.111 1.00 89.25 128 ARG A N 1
ATOM 989 C CA . ARG A 1 128 ? 20.137 -2.827 9.362 1.00 89.25 128 ARG A CA 1
ATOM 990 C C . ARG A 1 128 ? 19.080 -1.734 9.481 1.00 89.25 128 ARG A C 1
ATOM 992 O O . ARG A 1 128 ? 17.922 -2.044 9.733 1.00 89.25 128 ARG A O 1
ATOM 999 N N . ASN A 1 129 ? 19.476 -0.483 9.278 1.00 90.75 129 ASN A N 1
ATOM 1000 C CA . ASN A 1 129 ? 18.528 0.628 9.237 1.00 90.75 129 ASN A CA 1
ATOM 1001 C C . ASN A 1 129 ? 17.533 0.421 8.090 1.00 90.75 129 ASN A C 1
ATOM 1003 O O . ASN A 1 129 ? 17.929 -0.036 7.019 1.00 90.75 129 ASN A O 1
ATOM 1007 N N . ILE A 1 130 ? 16.267 0.755 8.331 1.00 90.06 130 ILE A N 1
ATOM 1008 C CA . ILE A 1 130 ? 15.200 0.743 7.329 1.00 90.06 130 ILE A CA 1
ATOM 1009 C C . ILE A 1 130 ? 14.855 2.197 7.031 1.00 90.06 130 ILE A C 1
ATOM 1011 O O . ILE A 1 130 ? 14.675 2.992 7.953 1.00 90.06 130 ILE A O 1
ATOM 1015 N N . LEU A 1 131 ? 14.806 2.526 5.748 1.00 87.25 131 LEU A N 1
ATOM 1016 C CA . LEU A 1 131 ? 14.399 3.822 5.242 1.00 87.25 131 LEU A CA 1
ATOM 1017 C C . LEU A 1 131 ? 12.876 3.951 5.402 1.00 87.25 131 LEU A C 1
ATOM 1019 O O . LEU A 1 131 ? 12.132 3.038 5.044 1.00 87.25 131 LEU A O 1
ATOM 1023 N N . LYS A 1 132 ? 12.417 5.063 5.977 1.00 85.12 132 LYS A N 1
ATOM 1024 C CA . LYS A 1 132 ? 11.001 5.332 6.244 1.00 85.12 132 LYS A CA 1
ATOM 1025 C C . LYS A 1 132 ? 10.677 6.762 5.829 1.00 85.12 132 LYS A C 1
ATOM 1027 O O . LYS A 1 132 ? 11.488 7.646 6.087 1.00 85.12 132 LYS A O 1
ATOM 1032 N N . ALA A 1 133 ? 9.539 6.954 5.169 1.00 80.44 133 ALA A N 1
ATOM 1033 C CA . ALA A 1 133 ? 9.065 8.275 4.791 1.00 80.44 133 ALA A CA 1
ATOM 1034 C C . ALA A 1 133 ? 8.504 9.014 6.013 1.00 80.44 133 ALA A C 1
ATOM 1036 O O . ALA A 1 133 ? 7.948 8.399 6.927 1.00 80.44 133 ALA A O 1
ATOM 1037 N N . ASP A 1 134 ? 8.615 10.340 5.990 1.00 74.50 134 ASP A N 1
ATOM 1038 C CA . ASP A 1 134 ? 8.016 11.239 6.981 1.00 74.50 134 ASP A CA 1
ATOM 1039 C C . ASP A 1 134 ? 6.569 11.616 6.585 1.00 74.50 134 ASP A C 1
ATOM 1041 O O . ASP A 1 134 ? 6.114 12.739 6.793 1.00 74.50 134 ASP A O 1
ATOM 1045 N N . ASP A 1 135 ? 5.833 10.677 5.983 1.00 71.38 135 ASP A N 1
ATOM 1046 C CA . ASP A 1 135 ? 4.485 10.868 5.426 1.00 71.38 135 ASP A CA 1
ATOM 1047 C C . ASP A 1 135 ? 3.366 10.313 6.325 1.00 71.38 135 ASP A C 1
ATOM 1049 O O . ASP A 1 135 ? 2.185 10.295 5.954 1.00 71.38 135 ASP A O 1
ATOM 1053 N N . GLU A 1 136 ? 3.717 9.848 7.526 1.00 70.31 136 GLU A N 1
ATOM 1054 C CA . GLU A 1 136 ? 2.759 9.238 8.437 1.00 70.31 136 GLU A CA 1
ATOM 1055 C C . GLU A 1 136 ? 1.713 10.249 8.912 1.00 70.31 136 GLU A C 1
ATOM 1057 O O . GLU A 1 136 ? 1.968 11.137 9.724 1.00 70.31 136 GLU A O 1
ATOM 1062 N N . LYS A 1 137 ? 0.478 10.058 8.448 1.00 73.56 137 LYS A N 1
ATOM 1063 C CA . LYS A 1 137 ? -0.681 10.819 8.918 1.00 73.56 137 LYS A CA 1
ATOM 1064 C C . LYS A 1 137 ? -1.088 10.339 10.314 1.00 73.56 137 LYS A C 1
ATOM 1066 O O . LYS A 1 137 ? -1.248 9.137 10.553 1.00 73.56 137 LYS A O 1
ATOM 1071 N N . LEU A 1 138 ? -1.309 11.278 11.235 1.00 76.31 138 LEU A N 1
ATOM 1072 C CA . LEU A 1 138 ? -1.776 10.970 12.584 1.00 76.31 138 LEU A CA 1
ATOM 1073 C C . LEU A 1 138 ? -3.213 10.420 12.539 1.00 76.31 138 LEU A C 1
ATOM 1075 O O . LEU A 1 138 ? -4.165 11.152 12.292 1.00 76.31 138 LEU A O 1
ATOM 1079 N N . LYS A 1 139 ? -3.378 9.115 12.789 1.00 76.69 139 LYS A N 1
ATOM 1080 C CA . LYS A 1 139 ? -4.690 8.436 12.719 1.00 76.69 139 LYS A CA 1
ATOM 1081 C C . LYS A 1 139 ? -5.546 8.601 13.974 1.00 76.69 139 LYS A C 1
ATOM 1083 O O . LYS A 1 139 ? -6.761 8.448 13.912 1.00 76.69 139 LYS A O 1
ATOM 1088 N N . PHE A 1 140 ? -4.919 8.837 15.122 1.00 78.75 140 PHE A N 1
ATOM 1089 C CA . PHE A 1 140 ? -5.603 8.962 16.404 1.00 78.75 140 PHE A CA 1
ATOM 1090 C C . PHE A 1 140 ? -4.853 9.924 17.319 1.00 78.75 140 PHE A C 1
ATOM 1092 O O . PHE A 1 140 ? -3.629 10.028 17.268 1.00 78.75 140 PHE A O 1
ATOM 1099 N N . ILE A 1 141 ? -5.594 10.583 18.205 1.00 80.38 141 ILE A N 1
ATOM 1100 C CA . ILE A 1 141 ? -5.025 11.421 19.260 1.00 80.38 141 ILE A CA 1
ATOM 1101 C C . ILE A 1 141 ? -4.698 10.510 20.454 1.00 80.38 141 ILE A C 1
ATOM 1103 O O . ILE A 1 141 ? -5.605 9.850 20.972 1.00 80.38 141 ILE A O 1
ATOM 1107 N N . PRO A 1 142 ? -3.434 10.433 20.914 1.00 81.19 142 PRO A N 1
ATOM 1108 C CA . PRO A 1 142 ? -3.072 9.593 22.050 1.00 81.19 142 PRO A CA 1
ATOM 1109 C C . PRO A 1 142 ? -3.841 9.978 23.319 1.00 81.19 142 PRO A C 1
ATOM 1111 O O . PRO A 1 142 ? -3.904 11.150 23.693 1.00 81.19 142 PRO A O 1
ATOM 1114 N N . PHE A 1 143 ? -4.383 8.984 24.024 1.00 81.38 143 PHE A N 1
ATOM 1115 C CA . PHE A 1 143 ? -5.007 9.201 25.327 1.00 81.38 143 PHE A CA 1
ATOM 1116 C C . PHE A 1 143 ? -3.940 9.368 26.417 1.00 81.38 143 PHE A C 1
ATOM 1118 O O . PHE A 1 143 ? -3.064 8.518 26.577 1.00 81.38 143 PHE A O 1
ATOM 1125 N N . LEU A 1 144 ? -4.018 10.457 27.189 1.00 80.50 144 LEU A N 1
ATOM 1126 C CA . LEU A 1 144 ? -2.978 10.859 28.152 1.00 80.50 144 LEU A CA 1
ATOM 1127 C C . LEU A 1 144 ? -3.419 10.762 29.625 1.00 80.50 144 LEU A C 1
ATOM 1129 O O . LEU A 1 144 ? -2.743 11.310 30.500 1.00 80.50 144 LEU A O 1
ATOM 1133 N N . GLY A 1 145 ? -4.518 10.052 29.899 1.00 76.06 145 GLY A N 1
ATOM 1134 C CA . GLY A 1 145 ? -5.080 9.866 31.240 1.00 76.06 145 GLY A CA 1
ATOM 1135 C C . GLY A 1 145 ? -6.122 10.918 31.639 1.00 76.06 145 GLY A C 1
ATOM 1136 O O . GLY A 1 145 ? -6.244 11.969 31.016 1.00 76.06 145 GLY A O 1
ATOM 1137 N N . GLU A 1 146 ? -6.870 10.623 32.706 1.00 70.25 146 GLU A N 1
ATOM 1138 C CA . GLU A 1 146 ? -8.056 11.382 33.148 1.00 70.25 146 GLU A CA 1
ATOM 1139 C C . GLU A 1 146 ? -7.739 12.680 33.920 1.00 70.25 146 GLU A C 1
ATOM 1141 O O . GLU A 1 146 ? -8.621 13.501 34.147 1.00 70.25 146 GLU A O 1
ATOM 1146 N N . SER A 1 147 ? -6.488 12.906 34.331 1.00 57.47 147 SER A N 1
ATOM 1147 C CA . SER A 1 147 ? -6.119 13.961 35.292 1.00 57.47 147 SER A CA 1
ATOM 1148 C C . SER A 1 147 ? -5.635 15.283 34.678 1.00 57.47 147 SER A C 1
ATOM 1150 O O . SER A 1 147 ? -4.931 16.047 35.343 1.00 57.47 147 SER A O 1
ATOM 1152 N N . ARG A 1 148 ? -5.960 15.589 33.414 1.00 64.38 148 ARG A N 1
ATOM 1153 C CA . ARG A 1 148 ? -5.396 16.767 32.726 1.00 64.38 148 ARG A CA 1
ATOM 1154 C C . ARG A 1 148 ? -6.344 17.961 32.639 1.00 64.38 148 ARG A C 1
ATOM 1156 O O . ARG A 1 148 ? -7.528 17.832 32.366 1.00 64.38 148 ARG A O 1
ATOM 1163 N N . ASN A 1 149 ? -5.748 19.146 32.793 1.00 78.81 149 ASN A N 1
ATOM 1164 C CA . ASN A 1 149 ? -6.343 20.437 32.459 1.00 78.81 149 ASN A CA 1
ATOM 1165 C C . ASN A 1 149 ? -6.772 20.436 30.978 1.00 78.81 149 ASN A C 1
ATOM 1167 O O . ASN A 1 149 ? -5.925 20.368 30.083 1.00 78.81 149 ASN A O 1
ATOM 1171 N N . GLU A 1 150 ? -8.081 20.506 30.736 1.00 81.62 150 GLU A N 1
ATOM 1172 C CA . GLU A 1 150 ? -8.716 20.421 29.415 1.00 81.62 150 GLU A CA 1
ATOM 1173 C C . GLU A 1 150 ? -8.147 21.443 28.413 1.00 81.62 150 GLU A C 1
ATOM 1175 O O . GLU A 1 150 ? -8.026 21.155 27.222 1.00 81.62 150 GLU A O 1
ATOM 1180 N N . ALA A 1 151 ? -7.711 22.613 28.895 1.00 83.88 151 ALA A N 1
ATOM 1181 C CA . ALA A 1 151 ? -7.107 23.650 28.060 1.00 83.88 151 ALA A CA 1
ATOM 1182 C C . ALA A 1 151 ? -5.775 23.204 27.430 1.00 83.88 151 ALA A C 1
ATOM 1184 O O . ALA A 1 151 ? -5.531 23.455 26.249 1.00 83.88 151 ALA A O 1
ATOM 1185 N N . ASN A 1 152 ? -4.935 22.491 28.187 1.00 84.12 152 ASN A N 1
ATOM 1186 C CA . ASN A 1 152 ? -3.653 21.987 27.686 1.00 84.12 152 ASN A CA 1
ATOM 1187 C C . ASN A 1 152 ? -3.857 20.859 26.671 1.00 84.12 152 ASN A C 1
ATOM 1189 O O . ASN A 1 152 ? -3.104 20.759 25.706 1.00 84.12 152 ASN A O 1
ATOM 1193 N N . PHE A 1 153 ? -4.883 20.026 26.871 1.00 84.75 153 PHE A N 1
ATOM 1194 C CA . PHE A 1 153 ? -5.241 18.987 25.909 1.00 84.75 153 PHE A CA 1
ATOM 1195 C C . PHE A 1 153 ? -5.740 19.601 24.597 1.00 84.75 153 PHE A C 1
ATOM 1197 O O . PHE A 1 153 ? -5.231 19.253 23.538 1.00 84.75 153 PHE A O 1
ATOM 1204 N N . LYS A 1 154 ? -6.643 20.589 24.658 1.00 84.81 154 LYS A N 1
ATOM 1205 C CA . LYS A 1 154 ? -7.115 21.314 23.465 1.00 84.81 154 LYS A CA 1
ATOM 1206 C C . LYS A 1 154 ? -5.978 22.000 22.705 1.00 84.81 154 LYS A C 1
ATOM 1208 O O . LYS A 1 154 ? -5.980 21.985 21.480 1.00 84.81 154 LYS A O 1
ATOM 1213 N N . LYS A 1 155 ? -5.001 22.580 23.414 1.00 87.50 155 LYS A N 1
ATOM 1214 C CA . LYS A 1 155 ? -3.808 23.169 22.790 1.00 87.50 155 LYS A CA 1
ATOM 1215 C C . LYS A 1 155 ? -2.974 22.115 22.052 1.00 87.50 155 LYS A C 1
ATOM 1217 O O . LYS A 1 155 ? -2.643 22.331 20.895 1.00 87.50 155 LYS A O 1
ATOM 1222 N N . LEU A 1 156 ? -2.703 20.974 22.689 1.00 85.81 156 LEU A N 1
ATOM 1223 C CA . LEU A 1 156 ? -1.962 19.871 22.069 1.00 85.81 156 LEU A CA 1
ATOM 1224 C C . LEU A 1 156 ? -2.667 19.334 20.817 1.00 85.81 156 LEU A C 1
ATOM 1226 O O . LEU A 1 156 ? -2.012 19.079 19.817 1.00 85.81 156 LEU A O 1
ATOM 1230 N N . VAL A 1 157 ? -3.993 19.171 20.865 1.00 84.50 157 VAL A N 1
ATOM 1231 C CA . VAL A 1 157 ? -4.768 18.710 19.703 1.00 84.50 157 VAL A CA 1
ATOM 1232 C C . VAL A 1 157 ? -4.600 19.667 18.525 1.00 84.50 157 VAL A C 1
ATOM 1234 O O . VAL A 1 157 ? -4.276 19.211 17.437 1.00 84.50 157 VAL A O 1
ATOM 1237 N N . ARG A 1 158 ? -4.698 20.983 18.755 1.00 84.06 158 ARG A N 1
ATOM 1238 C CA . ARG A 1 158 ? -4.476 21.986 17.699 1.00 84.06 158 ARG A CA 1
ATOM 1239 C C . ARG A 1 158 ? -3.059 21.951 17.129 1.00 84.06 158 ARG A C 1
ATOM 1241 O O . ARG A 1 158 ? -2.888 22.090 15.928 1.00 84.06 158 ARG A O 1
ATOM 1248 N N . GLU A 1 159 ? -2.046 21.775 17.977 1.00 85.75 159 GLU A N 1
ATOM 1249 C CA . GLU A 1 159 ? -0.651 21.656 17.524 1.00 85.75 159 GLU A CA 1
ATOM 1250 C C . GLU A 1 159 ? -0.448 20.394 16.669 1.00 85.75 159 GLU A C 1
ATOM 1252 O O . GLU A 1 159 ? 0.231 20.445 15.647 1.00 85.75 159 GLU A O 1
ATOM 1257 N N . LEU A 1 160 ? -1.077 19.273 17.039 1.00 84.50 160 LEU A N 1
ATOM 1258 C CA . LEU A 1 160 ? -1.041 18.042 16.247 1.00 84.50 160 LEU A CA 1
ATOM 1259 C C . LEU A 1 160 ? -1.785 18.198 14.912 1.00 84.50 160 LEU A C 1
ATOM 1261 O O . LEU A 1 160 ? -1.265 17.778 13.885 1.00 84.50 160 LEU A O 1
ATOM 1265 N N . GLU A 1 161 ? -2.954 18.837 14.905 1.00 77.69 161 GLU A N 1
ATOM 1266 C CA . GLU A 1 161 ? -3.710 19.148 13.680 1.00 77.69 161 GLU A CA 1
ATOM 1267 C C . GLU A 1 161 ? -2.972 20.125 12.751 1.00 77.69 161 GLU A C 1
ATOM 1269 O O . GLU A 1 161 ? -3.206 20.118 11.548 1.00 77.69 161 GLU A O 1
ATOM 1274 N N . GLN A 1 162 ? -2.083 20.967 13.287 1.00 77.94 162 GLN A N 1
ATOM 1275 C CA . GLN A 1 162 ? -1.254 21.870 12.487 1.00 77.94 162 GLN A CA 1
ATOM 1276 C C . GLN A 1 162 ? -0.069 21.147 11.829 1.00 77.94 162 GLN A C 1
ATOM 1278 O O . GLN A 1 162 ? 0.309 21.483 10.709 1.00 77.94 162 GLN A O 1
ATOM 1283 N N . VAL A 1 163 ? 0.547 20.190 12.533 1.00 76.38 163 VAL A N 1
ATOM 1284 C CA . VAL A 1 163 ? 1.744 19.472 12.056 1.00 76.38 163 VAL A CA 1
ATOM 1285 C C . VAL A 1 163 ? 1.385 18.341 11.094 1.00 76.38 163 VAL A C 1
ATOM 1287 O O . VAL A 1 163 ? 2.108 18.102 10.131 1.00 76.38 163 VAL A O 1
ATOM 1290 N N . TYR A 1 164 ? 0.278 17.642 11.340 1.00 71.88 164 TYR A N 1
ATOM 1291 C CA . TYR A 1 164 ? -0.187 16.550 10.491 1.00 71.88 164 TYR A CA 1
ATOM 1292 C C . TYR A 1 164 ? -1.318 17.050 9.594 1.00 71.88 164 TYR A C 1
ATOM 1294 O O . TYR A 1 164 ? -2.233 17.706 10.081 1.00 71.88 164 TYR A O 1
ATOM 1302 N N . SER A 1 165 ? -1.266 16.740 8.290 1.00 59.94 165 SER A N 1
ATOM 1303 C CA . SER A 1 165 ? -2.277 17.188 7.323 1.00 59.94 165 SER A CA 1
ATOM 1304 C C . SER A 1 165 ? -3.701 16.926 7.828 1.00 59.94 165 SER A C 1
ATOM 1306 O O . SER A 1 165 ? -3.943 15.866 8.420 1.00 59.94 165 SER A O 1
ATOM 1308 N N . PRO A 1 166 ? -4.649 17.847 7.568 1.00 53.75 166 PRO A N 1
ATOM 1309 C CA . PRO A 1 166 ? -5.996 17.749 8.097 1.00 53.75 166 PRO A CA 1
ATOM 1310 C C . PRO A 1 166 ? -6.628 16.408 7.726 1.00 53.75 166 PRO A C 1
ATOM 1312 O O . PRO A 1 166 ? -6.551 15.933 6.590 1.00 53.75 166 PRO A O 1
ATOM 1315 N N . GLN A 1 167 ? -7.224 15.801 8.746 1.00 53.47 167 GLN A N 1
ATOM 1316 C CA . GLN A 1 167 ? -7.992 14.569 8.690 1.00 53.47 167 GLN A CA 1
ATOM 1317 C C . GLN A 1 167 ? -9.018 14.637 7.547 1.00 53.47 167 GLN A C 1
ATOM 1319 O O . GLN A 1 167 ? -9.544 15.709 7.244 1.00 53.47 167 GLN A O 1
ATOM 1324 N N . SER A 1 168 ? -9.323 13.502 6.910 1.00 53.12 168 SER A N 1
ATOM 1325 C CA . SER A 1 168 ? -10.477 13.436 6.010 1.00 53.12 168 SER A CA 1
ATOM 1326 C C . SER A 1 168 ? -11.700 13.964 6.764 1.00 53.12 168 SER A C 1
ATOM 1328 O O . SER A 1 168 ? -12.051 13.418 7.808 1.00 53.12 168 SER A O 1
ATOM 1330 N N . PHE A 1 169 ? -12.321 15.029 6.253 1.00 54.66 169 PHE A N 1
ATOM 1331 C CA . PHE A 1 169 ? -13.513 15.631 6.861 1.00 54.66 169 PHE A CA 1
ATOM 1332 C C . PHE A 1 169 ? -14.713 14.670 6.880 1.00 54.66 169 PHE A C 1
ATOM 1334 O O . PHE A 1 169 ? -15.668 14.909 7.610 1.00 54.66 169 PHE A O 1
ATOM 1341 N N . GLU A 1 170 ? -14.654 13.580 6.110 1.00 60.00 170 GLU A N 1
ATOM 1342 C CA . GLU A 1 170 ? -15.663 12.526 6.106 1.00 60.00 170 GLU A CA 1
ATOM 1343 C C . GLU A 1 170 ? -15.546 11.672 7.374 1.00 60.00 170 GLU A C 1
ATOM 1345 O O . GLU A 1 170 ? -14.501 11.076 7.672 1.00 60.00 170 GLU A O 1
ATOM 1350 N N . THR A 1 171 ? -16.632 11.599 8.140 1.00 69.62 171 THR A N 1
ATOM 1351 C CA . THR A 1 171 ? -16.689 10.705 9.295 1.00 69.62 171 THR A CA 1
ATOM 1352 C C . THR A 1 171 ? -16.744 9.247 8.827 1.00 69.62 171 THR A C 1
ATOM 1354 O O . THR A 1 171 ? -17.323 8.927 7.791 1.00 69.62 171 THR A O 1
ATOM 1357 N N . SER A 1 172 ? -16.204 8.317 9.626 1.00 74.62 172 SER A N 1
ATOM 1358 C CA . SER A 1 172 ? -16.262 6.868 9.331 1.00 74.62 172 SER A CA 1
ATOM 1359 C C . SER A 1 172 ? -17.684 6.382 8.995 1.00 74.62 172 SER A C 1
ATOM 1361 O O . SER A 1 172 ? -17.881 5.540 8.124 1.00 74.62 172 SER A O 1
ATOM 1363 N N . ARG A 1 173 ? -18.695 6.977 9.640 1.00 79.12 173 ARG A N 1
ATOM 1364 C CA . ARG A 1 173 ? -20.104 6.636 9.438 1.00 79.12 173 ARG A CA 1
ATOM 1365 C C . ARG A 1 173 ? -20.658 7.113 8.094 1.00 79.12 173 ARG A C 1
ATOM 1367 O O . ARG A 1 173 ? -21.456 6.399 7.495 1.00 79.12 173 ARG A O 1
ATOM 1374 N N . GLU A 1 174 ? -20.272 8.303 7.643 1.00 82.25 174 GLU A N 1
ATOM 1375 C CA . GLU A 1 174 ? -20.671 8.822 6.327 1.00 82.25 174 GLU A CA 1
ATOM 1376 C C . GLU A 1 174 ? -20.033 7.992 5.216 1.00 82.25 174 GLU A C 1
ATOM 1378 O O . GLU A 1 174 ? -20.735 7.544 4.313 1.00 82.25 174 GLU A O 1
ATOM 1383 N N . SER A 1 175 ? -18.744 7.672 5.359 1.00 83.06 175 SER A N 1
ATOM 1384 C CA . SER A 1 175 ? -18.027 6.818 4.409 1.00 83.06 175 SER A CA 1
ATOM 1385 C C . SER A 1 175 ? -18.658 5.422 4.289 1.00 83.06 175 SER A C 1
ATOM 1387 O O . SER A 1 175 ? -18.814 4.897 3.184 1.00 83.06 175 SER A O 1
ATOM 1389 N N . GLU A 1 176 ? -19.093 4.830 5.409 1.00 85.75 176 GLU A N 1
ATOM 1390 C CA . GLU A 1 176 ? -19.786 3.535 5.413 1.00 85.75 176 GLU A CA 1
ATOM 1391 C C . GLU A 1 176 ? -21.145 3.595 4.693 1.00 85.75 176 GLU A C 1
ATOM 1393 O O . GLU A 1 176 ? -21.450 2.721 3.877 1.00 85.75 176 GLU A O 1
ATOM 1398 N N . GLU A 1 177 ? -21.963 4.616 4.969 1.00 88.38 177 GLU A N 1
ATOM 1399 C CA . GLU A 1 177 ? -23.267 4.782 4.312 1.00 88.38 177 GLU A CA 1
ATOM 1400 C C . GLU A 1 177 ? -23.089 5.036 2.806 1.00 88.38 177 GLU A C 1
ATOM 1402 O O . GLU A 1 177 ? -23.771 4.407 1.996 1.00 88.38 177 GLU A O 1
ATOM 1407 N N . ASN A 1 178 ? -22.116 5.864 2.415 1.00 90.19 178 ASN A N 1
ATOM 1408 C CA . ASN A 1 178 ? -21.778 6.133 1.016 1.00 90.19 178 ASN A CA 1
ATOM 1409 C C . ASN A 1 178 ? -21.339 4.858 0.283 1.00 90.19 178 ASN A C 1
ATOM 1411 O O . ASN A 1 178 ? -21.821 4.572 -0.817 1.00 90.19 178 ASN A O 1
ATOM 1415 N N . ALA A 1 179 ? -20.473 4.050 0.900 1.00 90.12 179 ALA A N 1
ATOM 1416 C CA . ALA A 1 179 ? -20.046 2.770 0.341 1.00 90.12 179 ALA A CA 1
ATOM 1417 C C . ALA A 1 179 ? -21.219 1.788 0.189 1.00 90.12 179 ALA A C 1
ATOM 1419 O O . ALA A 1 179 ? -21.334 1.107 -0.835 1.00 90.12 179 ALA A O 1
ATOM 1420 N N . ARG A 1 180 ? -22.126 1.751 1.172 1.00 91.00 180 ARG A N 1
ATOM 1421 C CA . ARG A 1 180 ? -23.332 0.918 1.120 1.00 91.00 180 ARG A CA 1
ATOM 1422 C C . ARG A 1 180 ? -24.253 1.349 -0.015 1.00 91.00 180 ARG A C 1
ATOM 1424 O O . ARG A 1 180 ? -24.646 0.505 -0.814 1.00 91.00 180 ARG A O 1
ATOM 1431 N N . ILE A 1 181 ? -24.558 2.641 -0.132 1.00 93.88 181 ILE A N 1
ATOM 1432 C CA . ILE A 1 181 ? -25.395 3.159 -1.222 1.00 93.88 181 ILE A CA 1
ATOM 1433 C C . ILE A 1 181 ? -24.759 2.837 -2.580 1.00 93.88 181 ILE A C 1
ATOM 1435 O O . ILE A 1 181 ? -25.439 2.332 -3.473 1.00 93.88 181 ILE A O 1
ATOM 1439 N N . ARG A 1 182 ? -23.445 3.045 -2.721 1.00 93.00 182 ARG A N 1
ATOM 1440 C CA . ARG A 1 182 ? -22.694 2.730 -3.945 1.00 93.00 182 ARG A CA 1
ATOM 1441 C C . ARG A 1 182 ? -22.838 1.270 -4.370 1.00 93.00 182 ARG A C 1
ATOM 1443 O O . ARG A 1 182 ? -22.937 1.011 -5.564 1.00 93.00 182 ARG A O 1
ATOM 1450 N N . GLN A 1 183 ? -22.859 0.330 -3.425 1.00 93.19 183 GLN A N 1
ATOM 1451 C CA . GLN A 1 183 ? -23.027 -1.094 -3.726 1.00 93.19 183 GLN A CA 1
ATOM 1452 C C . GLN A 1 183 ? -24.392 -1.398 -4.362 1.00 93.19 183 GLN A C 1
ATOM 1454 O O . GLN A 1 183 ? -24.470 -2.225 -5.267 1.00 93.19 183 GLN A O 1
ATOM 1459 N N . TYR A 1 184 ? -25.456 -0.736 -3.904 1.00 94.38 184 TYR A N 1
ATOM 1460 C CA . TYR A 1 184 ? -26.810 -0.946 -4.422 1.00 94.38 184 TYR A CA 1
ATOM 1461 C C . TYR A 1 184 ? -27.126 -0.119 -5.675 1.00 94.38 184 TYR A C 1
ATOM 1463 O O . TYR A 1 184 ? -28.014 -0.481 -6.448 1.00 94.38 184 TYR A O 1
ATOM 1471 N N . LEU A 1 185 ? -26.402 0.982 -5.890 1.00 94.19 185 LEU A N 1
ATOM 1472 C CA . LEU A 1 185 ? -26.688 1.950 -6.944 1.00 94.19 185 LEU A CA 1
ATOM 1473 C C . LEU A 1 185 ? -26.762 1.337 -8.362 1.00 94.19 185 LEU A C 1
ATOM 1475 O O . LEU A 1 185 ? -27.708 1.678 -9.066 1.00 94.19 185 LEU A O 1
ATOM 1479 N N . PRO A 1 186 ? -25.874 0.416 -8.802 1.00 94.69 186 PRO A N 1
ATOM 1480 C CA . PRO A 1 186 ? -26.003 -0.231 -10.112 1.00 94.69 186 PRO A CA 1
ATOM 1481 C C . PRO A 1 186 ? -27.338 -0.959 -10.301 1.00 94.69 186 PRO A C 1
ATOM 1483 O O . PRO A 1 186 ? -27.992 -0.780 -11.325 1.00 94.69 186 PRO A O 1
ATOM 1486 N N . THR A 1 187 ? -27.768 -1.725 -9.295 1.00 94.00 187 THR A N 1
ATOM 1487 C CA . THR A 1 187 ? -29.033 -2.471 -9.324 1.00 94.00 187 THR A CA 1
ATOM 1488 C C . THR A 1 187 ? -30.226 -1.523 -9.339 1.00 94.00 187 THR A C 1
ATOM 1490 O O . THR A 1 187 ? -31.150 -1.713 -10.122 1.00 94.00 187 THR A O 1
ATOM 1493 N N . TRP A 1 188 ? -30.194 -0.453 -8.541 1.00 94.69 188 TRP A N 1
ATOM 1494 C CA . TRP A 1 188 ? -31.257 0.556 -8.560 1.00 94.69 188 TRP A CA 1
ATOM 1495 C C . TRP A 1 188 ? -31.372 1.237 -9.921 1.00 94.69 188 TRP A C 1
ATOM 1497 O O . TRP A 1 188 ? -32.477 1.409 -10.423 1.00 94.69 188 TRP A O 1
ATOM 1507 N N . LEU A 1 189 ? -30.249 1.598 -10.542 1.00 93.19 189 LEU A N 1
ATOM 1508 C CA . LEU A 1 189 ? -30.231 2.225 -11.866 1.00 93.19 189 LEU A CA 1
ATOM 1509 C C . LEU A 1 189 ? -30.770 1.297 -12.962 1.00 93.19 189 LEU A C 1
ATOM 1511 O O . LEU A 1 189 ? -31.525 1.746 -13.829 1.00 93.19 189 LEU A O 1
ATOM 1515 N N . GLU A 1 190 ? -30.444 0.007 -12.892 1.00 92.50 190 GLU A N 1
ATOM 1516 C CA . GLU A 1 190 ? -31.002 -1.016 -13.779 1.00 92.50 190 GLU A CA 1
ATOM 1517 C C . GLU A 1 190 ? -32.518 -1.162 -13.583 1.00 92.50 190 GLU A C 1
ATOM 1519 O O . GLU A 1 190 ? -33.280 -1.105 -14.551 1.00 92.50 190 GLU A O 1
ATOM 1524 N N . GLU A 1 191 ? -32.981 -1.249 -12.332 1.00 91.56 191 GLU A N 1
ATOM 1525 C CA . GLU A 1 191 ? -34.407 -1.324 -11.999 1.00 91.56 191 GLU A CA 1
ATOM 1526 C C . GLU A 1 191 ? -35.176 -0.067 -12.423 1.00 91.56 191 GLU A C 1
ATOM 1528 O O . GLU A 1 191 ? -36.358 -0.148 -12.776 1.00 91.56 191 GLU A O 1
ATOM 1533 N N . LEU A 1 192 ? -34.539 1.108 -12.407 1.00 89.25 192 LEU A N 1
ATOM 1534 C CA . LEU A 1 192 ? -35.143 2.350 -12.886 1.00 89.25 192 LEU A CA 1
ATOM 1535 C C . LEU A 1 192 ? -35.460 2.302 -14.392 1.00 89.25 192 LEU A C 1
ATOM 1537 O O . LEU A 1 192 ? -36.396 2.981 -14.813 1.00 89.25 192 LEU A O 1
ATOM 1541 N N . GLN A 1 193 ? -34.746 1.480 -15.177 1.00 87.44 193 GLN A N 1
ATOM 1542 C CA . GLN A 1 193 ? -34.926 1.289 -16.628 1.00 87.44 193 GLN A CA 1
ATOM 1543 C C . GLN A 1 193 ? -34.888 2.594 -17.446 1.00 87.44 193 GLN A C 1
ATOM 1545 O O . GLN A 1 193 ? -35.509 2.716 -18.502 1.00 87.44 193 GLN A O 1
ATOM 1550 N N . LEU A 1 194 ? -34.123 3.584 -16.982 1.00 86.62 194 LEU A N 1
ATOM 1551 C CA . LEU A 1 194 ? -34.021 4.898 -17.630 1.00 86.62 194 LEU A CA 1
ATOM 1552 C C . LEU A 1 194 ? -32.935 4.968 -18.715 1.00 86.62 194 LEU A C 1
ATOM 1554 O O . LEU A 1 194 ? -32.756 6.016 -19.337 1.00 86.62 194 LEU A O 1
ATOM 1558 N N . GLY A 1 195 ? -32.192 3.877 -18.934 1.00 82.62 195 GLY A N 1
ATOM 1559 C CA . GLY A 1 195 ? -31.019 3.869 -19.815 1.00 82.62 195 GLY A CA 1
ATOM 1560 C C . GLY A 1 195 ? -29.847 4.689 -19.262 1.00 82.62 195 GLY A C 1
ATOM 1561 O O . GLY A 1 195 ? -29.050 5.209 -20.035 1.00 82.62 195 GLY A O 1
ATOM 1562 N N . CYS A 1 196 ? -29.777 4.842 -17.937 1.00 89.50 196 CYS A N 1
ATOM 1563 C CA . CYS A 1 196 ? -28.684 5.492 -17.224 1.00 89.50 196 CYS A CA 1
ATOM 1564 C C . CYS A 1 196 ? -28.029 4.451 -16.319 1.00 89.50 196 CYS A C 1
ATOM 1566 O O . CYS A 1 196 ? -28.670 3.960 -15.396 1.00 89.50 196 CYS A O 1
ATOM 1568 N N . ASP A 1 197 ? -26.785 4.091 -16.614 1.00 91.50 197 ASP A N 1
ATOM 1569 C CA . ASP A 1 197 ? -25.978 3.181 -15.805 1.00 91.50 197 ASP A CA 1
ATOM 1570 C C . ASP A 1 197 ? -24.952 3.956 -14.959 1.00 91.50 197 ASP A C 1
ATOM 1572 O O . ASP A 1 197 ? -24.818 5.182 -15.048 1.00 91.50 197 ASP A O 1
ATOM 1576 N N . LEU A 1 198 ? -24.202 3.241 -14.115 1.00 91.31 198 LEU A N 1
ATOM 1577 C CA . LEU A 1 198 ? -23.206 3.870 -13.245 1.00 91.31 198 LEU A CA 1
ATOM 1578 C C . LEU A 1 198 ? -22.111 4.601 -14.046 1.00 91.31 198 LEU A C 1
ATOM 1580 O O . LEU A 1 198 ? -21.619 5.636 -13.600 1.00 91.31 198 LEU A O 1
ATOM 1584 N N . ASN A 1 199 ? -21.737 4.096 -15.225 1.00 90.94 199 ASN A N 1
ATOM 1585 C CA . ASN A 1 199 ? -20.736 4.734 -16.085 1.00 90.94 199 ASN A CA 1
ATOM 1586 C C . ASN A 1 199 ? -21.262 6.035 -16.699 1.00 90.94 199 ASN A C 1
ATOM 1588 O O . ASN A 1 199 ? -20.535 7.025 -16.734 1.00 90.94 199 ASN A O 1
ATOM 1592 N N . THR A 1 200 ? -22.533 6.064 -17.102 1.00 91.12 200 THR A N 1
ATOM 1593 C CA . THR A 1 200 ? -23.225 7.270 -17.570 1.00 91.12 200 THR A CA 1
ATOM 1594 C C . THR A 1 200 ? -23.254 8.332 -16.476 1.00 91.12 200 THR A C 1
ATOM 1596 O O . THR A 1 200 ? -22.958 9.489 -16.758 1.00 91.12 200 THR A O 1
ATOM 1599 N N . LEU A 1 201 ? -23.540 7.956 -15.221 1.00 91.44 201 LEU A N 1
ATOM 1600 C CA . LEU A 1 201 ? -23.481 8.892 -14.090 1.00 91.44 201 LEU A CA 1
ATOM 1601 C C . LEU A 1 201 ? -22.064 9.403 -13.825 1.00 91.44 201 LEU A C 1
ATOM 1603 O O . LEU A 1 201 ? -21.883 10.605 -13.664 1.00 91.44 201 LEU A O 1
ATOM 1607 N N . LYS A 1 202 ? -21.055 8.523 -13.807 1.00 91.75 202 LYS A N 1
ATOM 1608 C CA . LYS A 1 202 ? -19.648 8.930 -13.641 1.00 91.75 202 LYS A CA 1
ATOM 1609 C C . LYS A 1 202 ? -19.229 9.923 -14.721 1.00 91.75 202 LYS A C 1
ATOM 1611 O O . LYS A 1 202 ? -18.678 10.968 -14.39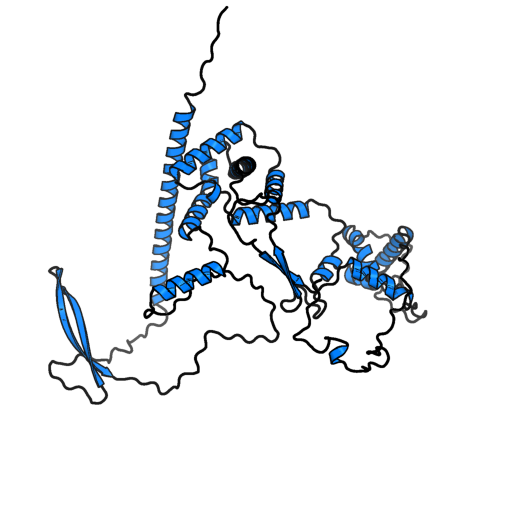9 1.00 91.75 202 LYS A O 1
ATOM 1616 N N . HIS A 1 203 ? -19.529 9.617 -15.982 1.00 90.88 203 HIS A N 1
ATOM 1617 C CA . HIS A 1 203 ? -19.208 10.488 -17.108 1.00 90.88 203 HIS A CA 1
ATOM 1618 C C . HIS A 1 203 ? -19.963 11.824 -17.013 1.00 90.88 203 HIS A C 1
ATOM 1620 O O . HIS A 1 203 ? -19.358 12.876 -17.190 1.00 90.88 203 HIS A O 1
ATOM 1626 N N . TYR A 1 204 ? -21.251 11.808 -16.657 1.00 91.06 204 TYR A N 1
ATOM 1627 C CA . TYR A 1 204 ? -22.044 13.024 -16.462 1.00 91.06 204 TYR A CA 1
ATOM 1628 C C . TYR A 1 204 ? -21.456 13.924 -15.369 1.00 91.06 204 TYR A C 1
ATOM 1630 O O . TYR A 1 204 ? -21.248 15.110 -15.606 1.00 91.06 204 TYR A O 1
ATOM 1638 N N . LEU A 1 205 ? -21.141 13.358 -14.203 1.00 89.69 205 LEU A N 1
ATOM 1639 C CA . LEU A 1 205 ? -20.600 14.104 -13.067 1.00 89.69 205 LEU A CA 1
ATOM 1640 C C . LEU A 1 205 ? -19.201 14.667 -13.361 1.00 89.69 205 LEU A C 1
ATOM 1642 O O . LEU A 1 205 ? -18.921 15.803 -13.002 1.00 89.69 205 LEU A O 1
ATOM 1646 N N . LEU A 1 206 ? -18.349 13.916 -14.070 1.00 86.88 206 LEU A N 1
ATOM 1647 C CA . LEU A 1 206 ? -17.032 14.399 -14.507 1.00 86.88 206 LEU A CA 1
ATOM 1648 C C . LEU A 1 206 ? -17.121 15.533 -15.542 1.00 86.88 206 LEU A C 1
ATOM 1650 O O . LEU A 1 206 ? -16.246 16.395 -15.560 1.00 86.88 206 LEU A O 1
ATOM 1654 N N . GLN A 1 207 ? -18.152 15.531 -16.398 1.00 85.38 207 GLN A N 1
ATOM 1655 C CA . GLN A 1 207 ? -18.411 16.619 -17.350 1.00 85.38 207 GLN A CA 1
ATOM 1656 C C . GLN A 1 207 ? -18.967 17.867 -16.664 1.00 85.38 207 GLN A C 1
ATOM 1658 O O . GLN A 1 207 ? -18.539 18.966 -16.991 1.00 85.38 207 GLN A O 1
ATOM 1663 N N . GLN A 1 208 ? -19.905 17.711 -15.720 1.00 80.56 208 GLN A N 1
ATOM 1664 C CA . GLN A 1 208 ? -20.408 18.851 -14.944 1.00 80.56 208 GLN A CA 1
ATOM 1665 C C . GLN A 1 208 ? -19.285 19.527 -14.166 1.00 80.56 208 GLN A C 1
ATOM 1667 O O . GLN A 1 208 ? -19.242 20.747 -14.083 1.00 80.56 208 GLN A O 1
ATOM 1672 N N . ASP A 1 209 ? -18.357 18.730 -13.649 1.00 69.94 209 ASP A N 1
ATOM 1673 C CA . ASP A 1 209 ? -17.208 19.244 -12.930 1.00 69.94 209 ASP A CA 1
ATOM 1674 C C . ASP A 1 209 ? -16.204 20.005 -13.814 1.00 69.94 209 ASP A C 1
ATOM 1676 O O . ASP A 1 209 ? -15.557 20.931 -13.343 1.00 69.94 209 ASP A O 1
ATOM 1680 N N . ASP A 1 210 ? -16.086 19.682 -15.106 1.00 62.47 210 ASP A N 1
ATOM 1681 C CA . ASP A 1 210 ? -15.256 20.472 -16.039 1.00 62.47 210 ASP A CA 1
ATOM 1682 C C . ASP A 1 210 ? -15.832 21.895 -16.199 1.00 62.47 210 ASP A C 1
ATOM 1684 O O . ASP A 1 210 ? -15.104 22.871 -16.394 1.00 62.47 210 ASP A O 1
ATOM 1688 N N . GLU A 1 211 ? -17.153 22.019 -16.034 1.00 60.06 211 GLU A N 1
ATOM 1689 C CA . GLU A 1 211 ? -17.893 23.279 -16.078 1.00 60.06 211 GLU A CA 1
ATOM 1690 C C . GLU A 1 211 ? -17.925 24.004 -14.710 1.00 60.06 211 GLU A C 1
ATOM 1692 O O . GLU A 1 211 ? -17.913 25.238 -14.694 1.00 60.06 211 GLU A O 1
ATOM 1697 N N . SER A 1 212 ? -17.940 23.285 -13.572 1.00 57.50 212 SER A N 1
ATOM 1698 C CA . SER A 1 212 ? -18.103 23.853 -12.214 1.00 57.50 212 SER A CA 1
ATOM 1699 C C . SER A 1 212 ? -16.848 23.869 -11.319 1.00 57.50 212 SER A C 1
ATOM 1701 O O . SER A 1 212 ? -16.789 24.684 -10.397 1.00 57.50 212 SER A O 1
ATOM 1703 N N . ARG A 1 213 ? -15.830 23.041 -11.599 1.00 59.81 213 ARG A N 1
ATOM 1704 C CA . ARG A 1 213 ? -14.572 22.861 -10.833 1.00 59.81 213 ARG A CA 1
ATOM 1705 C C . ARG A 1 213 ? -14.767 22.594 -9.330 1.00 59.81 213 ARG A C 1
ATOM 1707 O O . ARG A 1 213 ? -14.104 23.211 -8.493 1.00 59.81 213 ARG A O 1
ATOM 1714 N N . GLU A 1 214 ? -15.670 21.688 -8.969 1.00 61.62 214 GLU A N 1
ATOM 1715 C CA . GLU A 1 214 ? -16.000 21.359 -7.574 1.00 61.62 214 GLU A CA 1
ATOM 1716 C C . GLU A 1 214 ? -15.235 20.137 -7.031 1.00 61.62 214 GLU A C 1
ATOM 1718 O O . GLU A 1 214 ? -14.881 20.098 -5.847 1.00 61.62 214 GLU A O 1
ATOM 1723 N N . LEU A 1 215 ? -14.913 19.149 -7.872 1.00 62.34 215 LEU A N 1
ATOM 1724 C CA . LEU A 1 215 ? -13.961 18.095 -7.544 1.00 62.34 215 LEU A CA 1
ATOM 1725 C C . LEU A 1 215 ? -12.599 18.772 -7.480 1.00 62.34 215 LEU A C 1
ATOM 1727 O O . LEU A 1 215 ? -12.093 19.277 -8.475 1.00 62.34 215 LEU A O 1
ATOM 1731 N N . ALA A 1 216 ? -11.972 18.767 -6.310 1.00 64.69 216 ALA A N 1
ATOM 1732 C CA . ALA A 1 216 ? -10.584 19.187 -6.143 1.00 64.69 216 ALA A CA 1
ATOM 1733 C C . ALA A 1 216 ? -9.617 18.199 -6.844 1.00 64.69 216 ALA A C 1
ATOM 1735 O O . ALA A 1 216 ? -8.787 17.557 -6.199 1.00 64.69 216 ALA A O 1
ATOM 1736 N N . MET A 1 217 ? -9.772 18.018 -8.156 1.00 70.56 217 MET A N 1
ATOM 1737 C CA . MET A 1 217 ? -9.031 17.117 -9.025 1.00 70.56 217 MET A CA 1
ATOM 1738 C C . MET A 1 217 ? -8.182 17.935 -10.001 1.00 70.56 217 MET A C 1
ATOM 1740 O O . MET A 1 217 ? -8.579 18.985 -10.492 1.00 70.56 217 MET A O 1
ATOM 1744 N N . GLU A 1 218 ? -6.989 17.428 -10.296 1.00 72.50 218 GLU A N 1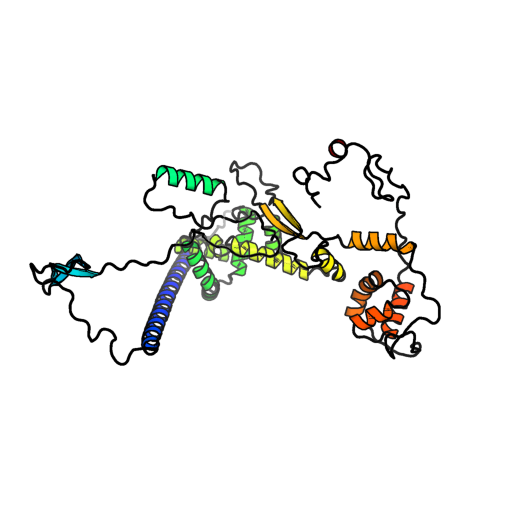
ATOM 1745 C CA . GLU A 1 218 ? -6.090 18.038 -11.271 1.00 72.50 218 GLU A CA 1
ATOM 1746 C C . GLU A 1 218 ? -6.706 17.992 -12.690 1.00 72.50 218 GLU A C 1
ATOM 1748 O O . GLU A 1 218 ? -7.096 16.903 -13.140 1.00 72.50 218 GLU A O 1
ATOM 1753 N N . PRO A 1 219 ? -6.717 19.106 -13.452 1.00 78.38 219 PRO A N 1
ATOM 1754 C CA . PRO A 1 219 ? -7.322 19.164 -14.790 1.00 78.38 219 PRO A CA 1
ATOM 1755 C C . PRO A 1 219 ? -6.775 18.116 -15.768 1.00 78.38 219 PRO A C 1
ATOM 1757 O O . PRO A 1 219 ? -7.484 17.616 -16.643 1.00 78.38 219 PRO A O 1
ATOM 1760 N N . ARG A 1 220 ? -5.501 17.735 -15.621 1.00 79.25 220 ARG A N 1
ATOM 1761 C CA . ARG A 1 220 ? -4.878 16.682 -16.431 1.00 79.25 220 ARG A CA 1
ATOM 1762 C C . ARG A 1 220 ? -5.492 15.309 -16.162 1.00 79.25 220 ARG A C 1
ATOM 1764 O O . ARG A 1 220 ? -5.744 14.561 -17.104 1.00 79.25 220 ARG A O 1
ATOM 1771 N N . ASN A 1 221 ? -5.737 14.986 -14.893 1.00 82.94 221 ASN A N 1
ATOM 1772 C CA . ASN A 1 221 ? -6.363 13.727 -14.496 1.00 82.94 221 ASN A CA 1
ATOM 1773 C C . ASN A 1 221 ? -7.833 13.695 -14.922 1.00 82.94 221 ASN A C 1
ATOM 1775 O O . ASN A 1 221 ? -8.311 12.656 -15.364 1.00 82.94 221 ASN A O 1
ATOM 1779 N N . GLN A 1 222 ? -8.518 14.838 -14.888 1.00 81.56 222 GLN A N 1
ATOM 1780 C CA . GLN A 1 222 ? -9.878 14.959 -15.408 1.00 81.56 222 GLN A CA 1
ATOM 1781 C C . GLN A 1 222 ? -9.958 14.661 -16.906 1.00 81.56 222 GLN A C 1
ATOM 1783 O O . GLN A 1 222 ? -10.752 13.817 -17.317 1.00 81.56 222 GLN A O 1
ATOM 1788 N N . ARG A 1 223 ? -9.094 15.287 -17.719 1.00 83.19 223 ARG A N 1
ATOM 1789 C CA . ARG A 1 223 ? -9.018 15.006 -19.164 1.00 83.19 223 ARG A CA 1
ATOM 1790 C C . ARG A 1 223 ? -8.730 13.535 -19.435 1.00 83.19 223 ARG A C 1
ATOM 1792 O O . ARG A 1 223 ? -9.402 12.935 -20.262 1.00 83.19 223 ARG A O 1
ATOM 1799 N N . LEU A 1 224 ? -7.793 12.947 -18.689 1.00 85.88 224 LEU A N 1
ATOM 1800 C CA . LEU A 1 224 ? -7.457 11.527 -18.793 1.00 85.88 224 LEU A CA 1
ATOM 1801 C C . LEU A 1 224 ? -8.673 10.620 -18.560 1.00 85.88 224 LEU A C 1
ATOM 1803 O O . LEU A 1 224 ? -8.867 9.635 -19.272 1.00 85.88 224 LEU A O 1
ATOM 1807 N N . LEU A 1 225 ? -9.479 10.940 -17.545 1.00 86.81 225 LEU A N 1
ATOM 1808 C CA . LEU A 1 225 ? -10.700 10.202 -17.251 1.00 86.81 225 LEU A CA 1
ATOM 1809 C C . LEU A 1 225 ? -11.741 10.402 -18.351 1.00 86.81 225 LEU A C 1
ATOM 1811 O O . LEU A 1 225 ? -12.308 9.423 -18.814 1.00 86.81 225 LEU A O 1
ATOM 1815 N N . LEU A 1 226 ? -11.974 11.634 -18.805 1.00 86.75 226 LEU A N 1
ATOM 1816 C CA . LEU A 1 226 ? -12.934 11.909 -19.879 1.00 86.75 226 LEU A CA 1
ATOM 1817 C C . LEU A 1 226 ? -12.551 11.192 -21.185 1.00 86.75 226 LEU A C 1
ATOM 1819 O O . LEU A 1 226 ? -13.408 10.580 -21.820 1.00 86.75 226 LEU A O 1
ATOM 1823 N N . GLU A 1 227 ? -11.263 11.169 -21.536 1.00 85.44 227 GLU A N 1
ATOM 1824 C CA . GLU A 1 227 ? -10.742 10.415 -22.684 1.00 85.44 227 GLU A CA 1
ATOM 1825 C C . GLU A 1 227 ? -11.001 8.905 -22.567 1.00 85.44 227 GLU A C 1
ATOM 1827 O O . GLU A 1 227 ? -11.227 8.241 -23.581 1.00 85.44 227 GLU A O 1
ATOM 1832 N N . SER A 1 228 ? -11.004 8.344 -21.350 1.00 85.88 228 SER A N 1
ATOM 1833 C CA . SER A 1 228 ? -11.261 6.913 -21.147 1.00 85.88 228 SER A CA 1
ATOM 1834 C C . SER A 1 228 ? -12.732 6.529 -21.351 1.00 85.88 228 SER A C 1
ATOM 1836 O O . SER A 1 228 ? -13.008 5.386 -21.724 1.00 85.88 228 SER A O 1
ATOM 1838 N N . PHE A 1 229 ? -13.663 7.480 -21.193 1.00 83.38 229 PHE A N 1
ATOM 1839 C CA . PHE A 1 229 ? -15.090 7.293 -21.486 1.00 83.38 229 PHE A CA 1
ATOM 1840 C C . PHE A 1 229 ? -15.450 7.495 -22.970 1.00 83.38 229 PHE A C 1
ATOM 1842 O O . PHE A 1 229 ? -16.517 7.045 -23.393 1.00 83.38 229 PHE A O 1
ATOM 1849 N N . GLY A 1 230 ? -14.573 8.107 -23.773 1.00 81.44 230 GLY A N 1
ATOM 1850 C CA . GLY A 1 230 ? -14.760 8.276 -25.217 1.00 81.44 230 GLY A CA 1
ATOM 1851 C C . GLY A 1 230 ? -15.600 9.501 -25.595 1.00 81.44 230 GLY A C 1
ATOM 1852 O O . GLY A 1 230 ? -15.278 10.623 -25.216 1.00 81.44 230 GLY A O 1
ATOM 1853 N N . GLU A 1 231 ? -16.641 9.307 -26.413 1.00 81.56 231 GLU A N 1
ATOM 1854 C CA . GLU A 1 231 ? -17.462 10.414 -26.925 1.00 81.56 231 GLU A CA 1
ATOM 1855 C C . GLU A 1 231 ? -18.353 11.043 -25.841 1.00 81.56 231 GLU A C 1
ATOM 1857 O O . GLU A 1 231 ? -18.878 10.320 -24.989 1.00 81.56 231 GLU A O 1
ATOM 1862 N N . PRO A 1 232 ? -18.602 12.368 -25.889 1.00 82.44 232 PRO A N 1
ATOM 1863 C CA . PRO A 1 232 ? -19.474 13.038 -24.933 1.00 82.44 232 PRO A CA 1
ATOM 1864 C C . PRO A 1 232 ? -20.872 12.417 -24.869 1.00 82.44 232 PRO A C 1
ATOM 1866 O O . PRO A 1 232 ? -21.464 12.058 -25.887 1.00 82.44 232 PRO A O 1
ATOM 1869 N N . LEU A 1 233 ? -21.442 12.362 -23.662 1.00 86.19 233 LEU A N 1
ATOM 1870 C CA . LEU A 1 233 ? -22.815 11.906 -23.466 1.00 86.19 233 LEU A CA 1
ATOM 1871 C C . LEU A 1 233 ? -23.808 12.677 -24.347 1.00 86.19 233 LEU A C 1
ATOM 1873 O O . LEU A 1 233 ? -23.857 13.908 -24.339 1.00 86.19 233 LEU A O 1
ATOM 1877 N N . GLY A 1 234 ? -24.670 11.941 -25.050 1.00 86.00 234 GLY A N 1
ATOM 1878 C CA . GLY A 1 234 ? -25.764 12.535 -25.812 1.00 86.00 234 GLY A CA 1
ATOM 1879 C C . GLY A 1 234 ? -26.758 13.289 -24.917 1.00 86.00 234 GLY A C 1
ATOM 1880 O O . GLY A 1 234 ? -26.964 12.947 -23.750 1.00 86.00 234 GLY A O 1
ATOM 1881 N N . HIS A 1 235 ? -27.452 14.278 -25.489 1.00 85.88 235 HIS A N 1
ATOM 1882 C CA . HIS A 1 235 ? -28.386 15.161 -24.770 1.00 85.88 235 HIS A CA 1
ATOM 1883 C C . HIS A 1 235 ? -29.431 14.405 -23.927 1.00 85.88 235 HIS A C 1
ATOM 1885 O O . HIS A 1 235 ? -29.755 14.806 -22.812 1.00 85.88 235 HIS A O 1
ATOM 1891 N N . ARG A 1 236 ? -29.949 13.278 -24.436 1.00 86.94 236 ARG A N 1
ATOM 1892 C CA . ARG A 1 236 ? -30.922 12.445 -23.714 1.00 86.94 236 ARG A CA 1
ATOM 1893 C C . ARG A 1 236 ? -30.321 11.802 -22.459 1.00 86.94 236 ARG A C 1
ATOM 1895 O O . ARG A 1 236 ? -30.955 11.846 -21.412 1.00 86.94 236 ARG A O 1
ATOM 1902 N N . ALA A 1 237 ? -29.119 11.233 -22.558 1.00 87.69 237 ALA A N 1
ATOM 1903 C CA . ALA A 1 237 ? -28.438 10.602 -21.427 1.00 87.69 237 ALA A CA 1
ATOM 1904 C C . ALA A 1 237 ? -28.089 11.636 -20.348 1.00 87.69 237 ALA A C 1
ATOM 1906 O O . ALA A 1 237 ? -28.311 11.389 -19.166 1.00 87.69 237 ALA A O 1
ATOM 1907 N N . ARG A 1 238 ? -27.653 12.832 -20.767 1.00 89.38 238 ARG A N 1
ATOM 1908 C CA . ARG A 1 238 ? -27.385 13.968 -19.876 1.00 89.38 238 ARG A CA 1
ATOM 1909 C C . ARG A 1 238 ? -28.636 14.422 -19.114 1.00 89.38 238 ARG A C 1
ATOM 1911 O O . ARG A 1 238 ? -28.587 14.576 -17.900 1.00 89.38 238 ARG A O 1
ATOM 1918 N N . ALA A 1 239 ? -29.767 14.581 -19.806 1.00 89.19 239 ALA A N 1
ATOM 1919 C CA . ALA A 1 239 ? -31.026 14.984 -19.175 1.00 89.19 239 ALA A CA 1
ATOM 1920 C C . ALA A 1 239 ? -31.546 13.942 -18.167 1.00 89.19 239 ALA A C 1
ATOM 1922 O O . ALA A 1 239 ? -32.092 14.306 -17.129 1.00 89.19 239 ALA A O 1
ATOM 1923 N N . VAL A 1 240 ? -31.373 12.647 -18.455 1.00 90.56 240 VAL A N 1
ATOM 1924 C CA . VAL A 1 240 ? -31.748 11.569 -17.527 1.00 90.56 240 VAL A CA 1
ATOM 1925 C C . VAL A 1 240 ? -30.817 11.538 -16.314 1.00 90.56 240 VAL A C 1
ATOM 1927 O O . VAL A 1 240 ? -31.309 11.494 -15.189 1.00 90.56 240 VAL A O 1
ATOM 1930 N N . ALA A 1 241 ? -29.499 11.600 -16.527 1.00 92.19 241 ALA A N 1
ATOM 1931 C CA . ALA A 1 241 ? -28.508 11.621 -15.452 1.00 92.19 241 ALA A CA 1
ATOM 1932 C C . ALA A 1 241 ? -28.738 12.803 -14.498 1.00 92.19 241 ALA A C 1
ATOM 1934 O O . ALA A 1 241 ? -28.799 12.601 -13.290 1.00 92.19 241 ALA A O 1
ATOM 1935 N N . SER A 1 242 ? -28.991 14.000 -15.038 1.00 92.00 242 SER A N 1
ATOM 1936 C CA . SER A 1 242 ? -29.359 15.197 -14.268 1.00 92.00 242 SER A CA 1
ATOM 1937 C C . SER A 1 242 ? -30.563 14.959 -13.347 1.00 92.00 242 SER A C 1
ATOM 1939 O O . SER A 1 242 ? -30.460 15.174 -12.140 1.00 92.00 242 SER A O 1
ATOM 1941 N N . ARG A 1 243 ? -31.672 14.421 -13.875 1.00 90.56 243 ARG A N 1
ATOM 1942 C CA . ARG A 1 243 ? -32.872 14.113 -13.071 1.00 90.56 243 ARG A CA 1
ATOM 1943 C C . ARG A 1 243 ? -32.602 13.073 -11.986 1.00 90.56 243 ARG A C 1
ATOM 1945 O O . ARG A 1 243 ? -33.128 13.184 -10.882 1.00 90.56 243 ARG A O 1
ATOM 1952 N N . VAL A 1 244 ? -31.793 12.058 -12.297 1.00 92.94 244 VAL A N 1
ATOM 1953 C CA . VAL A 1 244 ? -31.375 11.036 -11.328 1.00 92.94 244 VAL A CA 1
ATOM 1954 C C . VAL A 1 244 ? -30.556 11.668 -10.202 1.00 92.94 244 VAL A C 1
ATOM 1956 O O . VAL A 1 244 ? -30.830 11.387 -9.037 1.00 92.94 244 VAL A O 1
ATOM 1959 N N . CYS A 1 245 ? -29.603 12.546 -10.526 1.00 92.62 245 CYS A N 1
ATOM 1960 C CA . CYS A 1 245 ? -28.799 13.266 -9.539 1.00 92.62 245 CYS A CA 1
ATOM 1961 C C . CYS A 1 245 ? -29.664 14.151 -8.629 1.00 92.62 245 CYS A C 1
ATOM 1963 O O . CYS A 1 245 ? -29.513 14.100 -7.410 1.00 92.62 245 CYS A O 1
ATOM 1965 N N . GLU A 1 246 ? -30.597 14.921 -9.195 1.00 91.88 246 GLU A N 1
ATOM 1966 C CA . GLU A 1 246 ? -31.503 15.790 -8.430 1.00 91.88 246 GLU A CA 1
ATOM 1967 C C . GLU A 1 246 ? -32.390 14.993 -7.464 1.00 91.88 246 GLU A C 1
ATOM 1969 O O . GLU A 1 246 ? -32.433 15.293 -6.265 1.00 91.88 246 GLU A O 1
ATOM 1974 N N . ALA A 1 247 ? -33.052 13.943 -7.962 1.00 93.44 247 ALA A N 1
ATOM 1975 C CA . ALA A 1 247 ? -33.913 13.090 -7.145 1.00 93.44 247 ALA A CA 1
ATOM 1976 C C . ALA A 1 247 ? -33.114 12.366 -6.047 1.00 93.44 247 ALA A C 1
ATOM 1978 O O . ALA A 1 247 ? -33.550 12.309 -4.895 1.00 93.44 247 ALA A O 1
ATOM 1979 N N . PHE A 1 248 ? -31.918 11.863 -6.372 1.00 94.50 248 PHE A N 1
ATOM 1980 C CA . PHE A 1 248 ? -31.037 11.217 -5.400 1.00 94.50 248 PHE A CA 1
ATOM 1981 C C . PHE A 1 248 ? -30.640 12.178 -4.275 1.00 94.50 248 PHE A C 1
ATOM 1983 O O . PHE A 1 248 ? -30.833 11.859 -3.098 1.00 94.50 248 PHE A O 1
ATOM 1990 N N . ASN A 1 249 ? -30.131 13.363 -4.626 1.00 92.75 249 ASN A N 1
ATOM 1991 C CA . ASN A 1 249 ? -29.641 14.338 -3.651 1.00 92.75 249 ASN A CA 1
ATOM 1992 C C . ASN A 1 249 ? -30.746 14.732 -2.665 1.00 92.75 249 ASN A C 1
ATOM 1994 O O . ASN A 1 249 ? -30.503 14.845 -1.463 1.00 92.75 249 ASN A O 1
ATOM 1998 N N . LYS A 1 250 ? -31.982 14.860 -3.155 1.00 91.69 250 LYS A N 1
ATOM 1999 C CA . LYS A 1 250 ? -33.145 15.192 -2.331 1.00 91.69 250 LYS A CA 1
ATOM 2000 C C . LYS A 1 250 ? -33.562 14.063 -1.382 1.00 91.69 250 LYS A C 1
ATOM 2002 O O . LYS A 1 250 ? -33.907 14.334 -0.234 1.00 91.69 250 LYS A O 1
ATOM 2007 N N . VAL A 1 251 ? -33.517 12.804 -1.824 1.00 93.19 251 VAL A N 1
ATOM 2008 C CA . VAL A 1 251 ? -33.959 11.647 -1.016 1.00 93.19 251 VAL A CA 1
ATOM 2009 C C . VAL A 1 251 ? -32.923 11.226 0.028 1.00 93.19 251 VAL A C 1
ATOM 2011 O O . VAL A 1 251 ? -33.277 10.870 1.163 1.00 93.19 251 VAL A O 1
ATOM 2014 N N . PHE A 1 252 ? -31.644 11.227 -0.348 1.00 89.31 252 PHE A N 1
ATOM 2015 C CA . PHE A 1 252 ? -30.555 10.777 0.518 1.00 89.31 252 PHE A CA 1
ATOM 2016 C C . PHE A 1 252 ? -29.959 11.909 1.356 1.00 89.31 252 PHE A C 1
ATOM 2018 O O . PHE A 1 252 ? -29.372 11.616 2.397 1.00 89.31 252 PHE A O 1
ATOM 2025 N N . ASN A 1 253 ? -30.181 13.174 0.973 1.00 89.62 253 ASN A N 1
ATOM 2026 C CA . ASN A 1 253 ? -29.563 14.353 1.590 1.00 89.62 253 ASN A CA 1
ATOM 2027 C C . ASN A 1 253 ? -28.023 14.260 1.605 1.00 89.62 253 ASN A C 1
ATOM 2029 O O . ASN A 1 253 ? -27.371 14.639 2.576 1.00 89.62 253 ASN A O 1
ATOM 2033 N N . ILE A 1 254 ? -27.471 13.684 0.535 1.00 88.38 254 ILE A N 1
ATOM 2034 C CA . ILE A 1 254 ? -26.043 13.484 0.265 1.00 88.38 254 ILE A CA 1
ATOM 2035 C C . ILE A 1 254 ? -25.855 13.750 -1.228 1.00 88.38 254 ILE A C 1
ATOM 2037 O O . ILE A 1 254 ? -26.700 13.332 -2.026 1.00 88.38 254 ILE A O 1
ATOM 2041 N N . HIS A 1 255 ? -24.768 14.416 -1.619 1.00 88.69 255 HIS A N 1
ATOM 2042 C CA . HIS A 1 255 ? -24.465 14.595 -3.033 1.00 88.69 255 HIS A CA 1
ATOM 2043 C C . HIS A 1 255 ? -24.083 13.249 -3.656 1.00 88.69 255 HIS A C 1
ATOM 2045 O O . HIS A 1 255 ? -23.160 12.569 -3.208 1.00 88.69 255 HIS A O 1
ATOM 2051 N N . ILE A 1 256 ? -24.765 12.862 -4.734 1.00 90.44 256 ILE A N 1
ATOM 2052 C CA . ILE A 1 256 ? -24.462 11.633 -5.482 1.00 90.44 256 ILE A CA 1
ATOM 2053 C C . ILE A 1 256 ? -23.006 11.598 -5.971 1.00 90.44 256 ILE A C 1
ATOM 2055 O O . ILE A 1 256 ? -22.439 10.526 -6.149 1.00 90.44 256 ILE A O 1
ATOM 2059 N N . GLN A 1 257 ? -22.384 12.766 -6.139 1.00 88.62 257 GLN A N 1
ATOM 2060 C CA . GLN A 1 257 ? -20.972 12.934 -6.459 1.00 88.62 257 GLN A CA 1
ATOM 2061 C C . GLN A 1 257 ? -20.050 12.366 -5.377 1.00 88.62 257 GLN A C 1
ATOM 2063 O O . GLN A 1 257 ? -19.130 11.631 -5.719 1.00 88.62 257 GLN A O 1
ATOM 2068 N N . ASP A 1 258 ? -20.341 12.575 -4.092 1.00 86.00 258 ASP A N 1
ATOM 2069 C CA . ASP A 1 258 ? -19.558 11.997 -2.987 1.00 86.00 258 ASP A CA 1
ATOM 2070 C C . ASP A 1 258 ? -19.669 10.464 -2.969 1.00 86.00 258 ASP A C 1
ATOM 2072 O O . ASP A 1 258 ? -18.727 9.735 -2.644 1.00 86.00 258 ASP A O 1
ATOM 2076 N N . VAL A 1 259 ? -20.823 9.952 -3.402 1.00 89.06 259 VAL A N 1
ATOM 2077 C CA . VAL A 1 259 ? -21.096 8.516 -3.485 1.00 89.06 259 VAL A CA 1
ATOM 2078 C C . VAL A 1 259 ? -20.466 7.888 -4.723 1.00 89.06 259 VAL A C 1
ATOM 2080 O O . VAL A 1 259 ? -19.943 6.785 -4.621 1.00 89.06 259 VAL A O 1
ATOM 2083 N N . VAL A 1 260 ? -20.499 8.534 -5.888 1.00 90.56 260 VAL A N 1
ATOM 2084 C CA . VAL A 1 260 ? -20.062 7.951 -7.173 1.00 90.56 260 VAL A CA 1
ATOM 2085 C C . VAL A 1 260 ? -18.609 8.290 -7.509 1.00 90.56 260 VAL A C 1
ATOM 2087 O O . VAL A 1 260 ? -17.946 7.495 -8.174 1.00 90.56 260 VAL A O 1
ATOM 2090 N N . LEU A 1 261 ? -18.111 9.429 -7.031 1.00 88.12 261 LEU A N 1
ATOM 2091 C CA . LEU A 1 261 ? -16.785 9.990 -7.293 1.00 88.12 261 LEU A CA 1
ATOM 2092 C C . LEU A 1 261 ? -16.070 10.363 -5.978 1.00 88.12 261 LEU A C 1
ATOM 2094 O O . LEU A 1 261 ? -15.452 11.420 -5.879 1.00 88.12 261 LEU A O 1
ATOM 2098 N N . SER A 1 262 ? -16.122 9.494 -4.957 1.00 84.94 262 SER A N 1
ATOM 2099 C CA . SER A 1 262 ? -15.354 9.737 -3.724 1.00 84.94 262 SER A CA 1
ATOM 2100 C C . SER A 1 262 ? -13.859 9.911 -4.032 1.00 84.94 262 SER A C 1
ATOM 2102 O O . SER A 1 262 ? -13.348 9.261 -4.952 1.00 84.94 262 SER A O 1
ATOM 2104 N N . PRO A 1 263 ? -13.104 10.689 -3.233 1.00 79.62 263 PRO A N 1
ATOM 2105 C CA . PRO A 1 263 ? -11.685 10.948 -3.496 1.00 79.62 263 PRO A CA 1
ATOM 2106 C C . PRO A 1 263 ? -10.836 9.679 -3.667 1.00 79.62 263 PRO A C 1
ATOM 2108 O O . PRO A 1 263 ? -9.940 9.628 -4.506 1.00 79.62 263 PRO A O 1
ATOM 2111 N N . SER A 1 264 ? -11.135 8.628 -2.896 1.00 78.56 264 SER A N 1
ATOM 2112 C CA . SER A 1 264 ? -10.491 7.313 -3.010 1.00 78.56 264 SER A CA 1
ATOM 2113 C C . SER A 1 264 ? -10.741 6.642 -4.363 1.00 78.56 264 SER A C 1
ATOM 2115 O O . SER A 1 264 ? -9.808 6.128 -4.975 1.00 78.56 264 SER A O 1
ATOM 2117 N N . LEU A 1 265 ? -11.982 6.685 -4.847 1.00 84.44 265 LEU A N 1
ATOM 2118 C CA . LEU A 1 265 ? -12.381 6.061 -6.104 1.00 84.44 265 LEU A CA 1
ATOM 2119 C C . LEU A 1 265 ? -11.878 6.857 -7.308 1.00 84.44 265 LEU A C 1
ATOM 2121 O O . LEU A 1 265 ? -11.457 6.262 -8.293 1.00 84.44 265 LEU A O 1
ATOM 2125 N N . LEU A 1 266 ? -11.865 8.189 -7.225 1.00 85.81 266 LEU A N 1
ATOM 2126 C CA . LEU A 1 266 ? -11.250 9.031 -8.251 1.00 85.81 266 LEU A CA 1
ATOM 2127 C C . LEU A 1 266 ? -9.766 8.693 -8.424 1.00 85.81 266 LEU A C 1
ATOM 2129 O O . LEU A 1 266 ? -9.320 8.496 -9.552 1.00 85.81 266 LEU A O 1
ATOM 2133 N N . LYS A 1 267 ? -9.018 8.542 -7.321 1.00 83.25 267 LYS A N 1
ATOM 2134 C CA . LYS A 1 267 ? -7.609 8.111 -7.368 1.00 83.25 267 LYS A CA 1
ATOM 2135 C C . LYS A 1 267 ? -7.454 6.750 -8.060 1.00 83.25 267 LYS A C 1
ATOM 2137 O O . LYS A 1 267 ? -6.603 6.612 -8.934 1.00 83.25 267 LYS A O 1
ATOM 2142 N N . GLU A 1 268 ? -8.304 5.777 -7.732 1.00 85.88 268 GLU A N 1
ATOM 2143 C CA . GLU A 1 268 ? -8.308 4.448 -8.366 1.00 85.88 268 GLU A CA 1
ATOM 2144 C C . GLU A 1 268 ? -8.647 4.504 -9.866 1.00 85.88 268 GLU A C 1
ATOM 2146 O O . GLU A 1 268 ? -8.002 3.840 -10.681 1.00 85.88 268 GLU A O 1
ATOM 2151 N N . MET A 1 269 ? -9.631 5.320 -10.254 1.00 87.75 269 MET A N 1
ATOM 2152 C CA . MET A 1 269 ? -10.026 5.509 -11.652 1.00 87.75 269 MET A CA 1
ATOM 2153 C C . MET A 1 269 ? -8.909 6.155 -12.476 1.00 87.75 269 MET A C 1
ATOM 2155 O O . MET A 1 269 ? -8.667 5.738 -13.613 1.00 87.75 269 MET A O 1
ATOM 2159 N N . VAL A 1 270 ? -8.214 7.149 -11.912 1.00 87.06 270 VAL A N 1
ATOM 2160 C CA . VAL A 1 270 ? -7.064 7.799 -12.558 1.00 87.06 270 VAL A CA 1
ATOM 2161 C C . VAL A 1 270 ? -5.941 6.788 -12.753 1.00 87.06 270 VAL A C 1
ATOM 2163 O O . VAL A 1 270 ? -5.423 6.664 -13.861 1.00 87.06 270 VAL A O 1
ATOM 2166 N N . GLU A 1 271 ? -5.606 6.022 -11.715 1.00 84.25 271 GLU A N 1
ATOM 2167 C CA . GLU A 1 271 ? -4.550 5.008 -11.771 1.00 84.25 271 GLU A CA 1
ATOM 2168 C C . GLU A 1 271 ? -4.871 3.906 -12.791 1.00 84.25 271 GLU A C 1
ATOM 2170 O O . GLU A 1 271 ? -4.043 3.554 -13.632 1.00 84.25 271 GLU A O 1
ATOM 2175 N N . SER A 1 272 ? -6.112 3.418 -12.799 1.00 86.25 272 SER A N 1
ATOM 2176 C CA . SER A 1 272 ? -6.588 2.445 -13.788 1.00 86.25 272 SER A CA 1
ATOM 2177 C C . SER A 1 272 ? -6.487 2.994 -15.214 1.00 86.25 272 SER A C 1
ATOM 2179 O O . SER A 1 272 ? -5.989 2.311 -16.107 1.00 86.25 272 SER A O 1
ATOM 2181 N N . SER A 1 273 ? -6.882 4.252 -15.428 1.00 85.06 273 SER A N 1
ATOM 2182 C CA . SER A 1 273 ? -6.806 4.895 -16.748 1.00 85.06 273 SER A CA 1
ATOM 2183 C C . SER A 1 273 ? -5.358 5.088 -17.212 1.00 85.06 273 SER A C 1
ATOM 2185 O O . SER A 1 273 ? -5.047 4.828 -18.377 1.00 85.06 273 SER A O 1
ATOM 2187 N N . ARG A 1 274 ? -4.445 5.471 -16.307 1.00 82.94 274 ARG A N 1
ATOM 2188 C CA . ARG A 1 274 ? -3.000 5.561 -16.595 1.00 82.94 274 ARG A CA 1
ATOM 2189 C C . ARG A 1 274 ? -2.435 4.208 -17.020 1.00 82.94 274 ARG A C 1
ATOM 2191 O O . ARG A 1 274 ? -1.738 4.132 -18.033 1.00 82.94 274 ARG A O 1
ATOM 2198 N N . ASN A 1 275 ? -2.783 3.147 -16.296 1.00 80.75 275 ASN A N 1
ATOM 2199 C CA . ASN A 1 275 ? -2.335 1.789 -16.590 1.00 80.75 275 ASN A CA 1
ATOM 2200 C C . ASN A 1 275 ? -2.867 1.275 -17.935 1.00 80.75 275 ASN A C 1
ATOM 2202 O O . ASN A 1 275 ? -2.119 0.676 -18.706 1.00 80.75 275 ASN A O 1
ATOM 2206 N N . GLU A 1 276 ? -4.125 1.555 -18.275 1.00 80.50 276 GLU A N 1
ATOM 2207 C CA . GLU A 1 276 ? -4.685 1.184 -19.580 1.00 80.50 276 GLU A CA 1
ATOM 2208 C C . GLU A 1 276 ? -4.026 1.943 -20.741 1.00 80.50 276 GLU A C 1
ATOM 2210 O O . GLU A 1 276 ? -3.759 1.362 -21.795 1.00 80.50 276 GLU A O 1
ATOM 2215 N N . ILE A 1 277 ? -3.678 3.219 -20.556 1.00 75.12 277 ILE A N 1
ATOM 2216 C CA . ILE A 1 277 ? -2.920 3.984 -21.559 1.00 75.12 277 ILE A CA 1
ATOM 2217 C C . ILE A 1 277 ? -1.493 3.446 -21.703 1.00 75.12 277 ILE A C 1
ATOM 2219 O O . ILE A 1 277 ? -0.991 3.341 -22.825 1.00 75.12 277 ILE A O 1
ATOM 2223 N N . ALA A 1 278 ? -0.853 3.063 -20.596 1.00 70.12 278 ALA A N 1
ATOM 2224 C CA . ALA A 1 278 ? 0.463 2.430 -20.617 1.00 70.12 278 ALA A CA 1
ATOM 2225 C C . ALA A 1 278 ? 0.445 1.088 -21.373 1.00 70.12 278 ALA A C 1
ATOM 2227 O O . ALA A 1 278 ? 1.378 0.811 -22.122 1.00 70.12 278 ALA A O 1
ATOM 2228 N N . LYS A 1 279 ? -0.632 0.298 -21.254 1.00 70.50 279 LYS A N 1
ATOM 2229 C CA . LYS A 1 279 ? -0.824 -0.952 -22.017 1.00 70.50 279 LYS A CA 1
ATOM 2230 C C . LYS A 1 279 ? -1.118 -0.720 -23.503 1.00 70.50 279 LYS A C 1
ATOM 2232 O O . LYS A 1 279 ? -0.704 -1.523 -24.334 1.00 70.50 279 LYS A O 1
ATOM 2237 N N . LYS A 1 280 ? -1.857 0.344 -23.845 1.00 65.19 280 LYS A N 1
ATOM 2238 C CA . LYS A 1 280 ? -2.258 0.658 -25.232 1.00 65.19 280 LYS A CA 1
ATOM 2239 C C . LYS A 1 280 ? -1.152 1.299 -26.063 1.00 65.19 280 LYS A C 1
ATOM 2241 O O . LYS A 1 280 ? -1.208 1.217 -27.287 1.00 65.19 280 LYS A O 1
ATOM 2246 N N . LYS A 1 281 ? -0.158 1.939 -25.442 1.00 55.31 281 LYS A N 1
ATOM 2247 C CA . LYS A 1 281 ? 1.049 2.356 -26.160 1.00 55.31 281 LYS A CA 1
ATOM 2248 C C . LYS A 1 281 ? 1.863 1.097 -26.480 1.00 55.31 281 LYS A C 1
ATOM 2250 O O . LYS A 1 281 ? 2.338 0.470 -25.535 1.00 55.31 281 LYS A O 1
ATOM 2255 N N . PRO A 1 282 ? 2.068 0.722 -27.760 1.00 46.62 282 PRO A N 1
ATOM 2256 C CA . PRO A 1 282 ? 3.111 -0.233 -28.098 1.00 46.62 282 PRO A CA 1
ATOM 2257 C C . PRO A 1 282 ? 4.428 0.438 -27.717 1.00 46.62 282 PRO A C 1
ATOM 2259 O O . PRO A 1 282 ? 4.948 1.291 -28.436 1.00 46.62 282 PRO A O 1
ATOM 2262 N N . GLY A 1 283 ? 4.904 0.151 -26.509 1.00 47.00 283 GLY A N 1
ATOM 2263 C CA . GLY A 1 283 ? 6.203 0.625 -26.082 1.00 47.00 283 GLY A CA 1
ATOM 2264 C C . GLY A 1 283 ? 7.257 0.108 -27.065 1.00 47.00 283 GLY A C 1
ATOM 2265 O O . GLY A 1 283 ? 7.090 -0.991 -27.607 1.00 47.00 283 GLY A O 1
ATOM 2266 N N . PRO A 1 284 ? 8.355 0.850 -27.298 1.00 52.88 284 PRO A N 1
ATOM 2267 C CA . PRO A 1 284 ? 9.560 0.213 -27.823 1.00 52.88 284 PRO A CA 1
ATOM 2268 C C . PRO A 1 284 ? 9.826 -1.037 -26.977 1.00 52.88 284 PRO A C 1
ATOM 2270 O O . PRO A 1 284 ? 9.568 -0.978 -25.771 1.00 52.88 284 PRO A O 1
ATOM 2273 N N . VAL A 1 285 ? 10.250 -2.150 -27.604 1.00 55.66 285 VAL A N 1
ATOM 2274 C CA . VAL A 1 285 ? 10.459 -3.463 -26.955 1.00 55.66 285 VAL A CA 1
ATOM 2275 C C . VAL A 1 285 ? 10.842 -3.249 -25.502 1.00 55.66 285 VAL A C 1
ATOM 2277 O O . VAL A 1 285 ? 11.907 -2.677 -25.262 1.00 55.66 285 VAL A O 1
ATOM 2280 N N . ALA A 1 286 ? 9.944 -3.615 -24.573 1.00 58.16 286 ALA A N 1
ATOM 2281 C CA . ALA A 1 286 ? 10.064 -3.256 -23.164 1.00 58.16 286 ALA A CA 1
ATOM 2282 C C . ALA A 1 286 ? 11.527 -3.403 -22.742 1.00 58.16 286 ALA A C 1
ATOM 2284 O O . ALA A 1 286 ? 12.115 -4.478 -22.913 1.00 58.16 286 ALA A O 1
ATOM 2285 N N . ASN A 1 287 ? 12.146 -2.308 -22.300 1.00 68.06 287 ASN A N 1
ATOM 2286 C CA . ASN A 1 287 ? 13.533 -2.317 -21.863 1.00 68.06 287 ASN A CA 1
ATOM 2287 C C . ASN A 1 287 ? 13.593 -3.067 -20.529 1.00 68.06 287 ASN A C 1
ATOM 2289 O O . ASN A 1 287 ? 13.654 -2.467 -19.459 1.00 68.06 287 ASN A O 1
ATOM 2293 N N . ARG A 1 288 ? 13.485 -4.399 -20.600 1.00 71.81 288 ARG A N 1
ATOM 2294 C CA . ARG A 1 288 ? 13.396 -5.298 -19.447 1.00 71.81 288 ARG A CA 1
ATOM 2295 C C . ARG A 1 288 ? 14.620 -5.102 -18.564 1.00 71.81 288 ARG A C 1
ATOM 2297 O O . ARG A 1 288 ? 14.509 -5.074 -17.345 1.00 71.81 288 ARG A O 1
ATOM 2304 N N . VAL A 1 289 ? 15.776 -4.909 -19.193 1.00 75.94 289 VAL A N 1
ATOM 2305 C CA . VAL A 1 289 ? 17.042 -4.627 -18.515 1.00 75.94 289 VAL A CA 1
ATOM 2306 C C . VAL A 1 289 ? 16.994 -3.267 -17.825 1.00 75.94 289 VAL A C 1
ATOM 2308 O O . VAL A 1 289 ? 17.451 -3.161 -16.691 1.00 75.94 289 VAL A O 1
ATOM 2311 N N . GLY A 1 290 ? 16.401 -2.259 -18.468 1.00 77.94 290 GLY A N 1
ATOM 2312 C CA . GLY A 1 290 ? 16.126 -0.954 -17.869 1.00 77.94 290 GLY A CA 1
ATOM 2313 C C . GLY A 1 290 ? 15.361 -1.080 -16.556 1.00 77.94 290 GLY A C 1
ATOM 2314 O O . GLY A 1 290 ? 15.860 -0.633 -15.532 1.00 77.94 290 GLY A O 1
ATOM 2315 N N . THR A 1 291 ? 14.255 -1.830 -16.537 1.00 80.88 291 THR A N 1
ATOM 2316 C CA . THR A 1 291 ? 13.489 -2.079 -15.302 1.00 80.88 291 THR A CA 1
ATOM 2317 C C . THR A 1 291 ? 14.335 -2.725 -14.200 1.00 80.88 291 THR A C 1
ATOM 2319 O O . THR A 1 291 ? 14.253 -2.321 -13.040 1.00 80.88 291 THR A O 1
ATOM 2322 N N . TYR A 1 292 ? 15.181 -3.707 -14.536 1.00 83.38 292 TYR A N 1
ATOM 2323 C CA . TYR A 1 292 ? 16.098 -4.294 -13.555 1.00 83.38 292 TYR A CA 1
ATOM 2324 C C . TYR A 1 292 ? 17.110 -3.271 -13.031 1.00 83.38 292 TYR A C 1
ATOM 2326 O O . TYR A 1 292 ? 17.367 -3.259 -11.830 1.00 83.38 292 TYR A O 1
ATOM 2334 N N . LEU A 1 293 ? 17.680 -2.419 -13.886 1.00 82.75 293 LEU A N 1
ATOM 2335 C CA . LEU A 1 293 ? 18.628 -1.388 -13.451 1.00 82.75 293 LEU A CA 1
ATOM 2336 C C . LEU A 1 293 ? 17.961 -0.312 -12.592 1.00 82.75 293 LEU A C 1
ATOM 2338 O O . LEU A 1 293 ? 18.557 0.096 -11.597 1.00 82.75 293 LEU A O 1
ATOM 2342 N N . ASP A 1 294 ? 16.734 0.082 -12.926 1.00 81.44 294 ASP A N 1
ATOM 2343 C CA . ASP A 1 294 ? 15.980 1.107 -12.204 1.00 81.44 294 ASP A CA 1
ATOM 2344 C C . ASP A 1 294 ? 15.594 0.641 -10.791 1.00 81.44 294 ASP A C 1
ATOM 2346 O O . ASP A 1 294 ? 15.658 1.418 -9.837 1.00 81.44 294 ASP A O 1
ATOM 2350 N N . LEU A 1 295 ? 15.250 -0.640 -10.619 1.00 84.44 295 LEU A N 1
ATOM 2351 C CA . LEU A 1 295 ? 14.819 -1.184 -9.325 1.00 84.44 295 LEU A CA 1
ATOM 2352 C C . LEU A 1 295 ? 15.962 -1.757 -8.475 1.00 84.44 295 LEU A C 1
ATOM 2354 O O . LEU A 1 295 ? 15.817 -1.897 -7.257 1.00 84.44 295 LEU A O 1
ATOM 2358 N N . THR A 1 296 ? 17.089 -2.123 -9.090 1.00 88.56 296 THR A N 1
ATOM 2359 C CA . THR A 1 296 ? 18.209 -2.752 -8.379 1.00 88.56 296 THR A CA 1
ATOM 2360 C C . THR A 1 296 ? 19.082 -1.704 -7.704 1.00 88.56 296 THR A C 1
ATOM 2362 O O . THR A 1 296 ? 19.703 -0.860 -8.347 1.00 88.56 296 THR A O 1
ATOM 2365 N N . CYS A 1 297 ? 19.210 -1.806 -6.383 1.00 89.06 297 CYS A N 1
ATOM 2366 C CA . CYS A 1 297 ? 20.073 -0.916 -5.619 1.00 89.06 297 CYS A CA 1
ATOM 2367 C C . CYS A 1 297 ? 21.561 -1.121 -5.952 1.00 89.06 297 CYS A C 1
ATOM 2369 O O . CYS A 1 297 ? 22.092 -2.226 -5.823 1.00 89.06 297 CYS A O 1
ATOM 2371 N N . LEU A 1 298 ? 22.280 -0.035 -6.241 1.00 89.50 298 LEU A N 1
ATOM 2372 C CA . LEU A 1 298 ? 23.722 -0.069 -6.523 1.00 89.50 298 LEU A CA 1
ATOM 2373 C C . LEU A 1 298 ? 24.600 -0.497 -5.340 1.00 89.50 298 LEU A C 1
ATOM 2375 O O . LEU A 1 298 ? 25.740 -0.907 -5.546 1.00 89.50 298 LEU A O 1
ATOM 2379 N N . ILE A 1 299 ? 24.106 -0.380 -4.105 1.00 90.31 299 ILE A N 1
ATOM 2380 C CA . ILE A 1 299 ? 24.883 -0.701 -2.899 1.00 90.31 299 ILE A CA 1
ATOM 2381 C C . ILE A 1 299 ? 24.758 -2.184 -2.544 1.00 90.31 299 ILE A C 1
ATOM 2383 O O . ILE A 1 299 ? 25.753 -2.818 -2.195 1.00 90.31 299 ILE A O 1
ATOM 2387 N N . CYS A 1 300 ? 23.548 -2.746 -2.602 1.00 90.75 300 CYS A N 1
ATOM 2388 C CA . CYS A 1 300 ? 23.283 -4.108 -2.127 1.00 90.75 300 CYS A CA 1
ATOM 2389 C C . CYS A 1 300 ? 22.794 -5.086 -3.201 1.00 90.75 300 CYS A C 1
ATOM 2391 O O . CYS A 1 300 ? 22.619 -6.257 -2.873 1.00 90.75 300 CYS A O 1
ATOM 2393 N N . ALA A 1 301 ? 22.574 -4.631 -4.439 1.00 90.50 301 ALA A N 1
ATOM 2394 C CA . ALA A 1 301 ? 22.049 -5.417 -5.560 1.00 90.50 301 ALA A CA 1
ATOM 2395 C C . ALA A 1 301 ? 20.680 -6.081 -5.302 1.00 90.50 301 ALA A C 1
ATOM 2397 O O . ALA A 1 301 ? 20.300 -7.023 -5.991 1.00 90.50 301 ALA A O 1
ATOM 2398 N N . VAL A 1 302 ? 19.935 -5.593 -4.306 1.00 89.56 302 VAL A N 1
ATOM 2399 C CA . VAL A 1 302 ? 18.563 -6.026 -4.025 1.00 89.56 302 VAL A CA 1
ATOM 2400 C C . VAL A 1 302 ? 17.601 -5.164 -4.839 1.00 89.56 302 VAL A C 1
ATOM 2402 O O . VAL A 1 302 ? 17.756 -3.941 -4.878 1.00 89.56 302 VAL A O 1
ATOM 2405 N N . ILE A 1 303 ? 16.630 -5.818 -5.476 1.00 88.56 303 ILE A N 1
ATOM 2406 C CA . ILE A 1 303 ? 15.477 -5.184 -6.123 1.00 88.56 303 ILE A CA 1
ATOM 2407 C C . ILE A 1 303 ? 14.565 -4.648 -5.019 1.00 88.56 303 ILE A C 1
ATOM 2409 O O . ILE A 1 303 ? 14.237 -5.403 -4.106 1.00 88.56 303 ILE A O 1
ATOM 2413 N N . ASP A 1 304 ? 14.185 -3.373 -5.105 1.00 83.62 304 ASP A N 1
ATOM 2414 C CA . ASP A 1 304 ? 13.347 -2.695 -4.103 1.00 83.62 304 ASP A CA 1
ATOM 2415 C C . ASP A 1 304 ? 13.964 -2.732 -2.688 1.00 83.62 304 ASP A C 1
ATOM 2417 O O . ASP A 1 304 ? 13.484 -3.355 -1.740 1.00 83.62 304 ASP A O 1
ATOM 2421 N N . CYS A 1 305 ? 15.147 -2.126 -2.562 1.00 87.25 305 CYS A N 1
ATOM 2422 C CA . CYS A 1 305 ? 15.898 -2.143 -1.315 1.00 87.25 305 CYS A CA 1
ATOM 2423 C C . CYS A 1 305 ? 15.277 -1.207 -0.257 1.00 87.25 305 CYS A C 1
ATOM 2425 O O . CYS A 1 305 ? 15.304 0.007 -0.446 1.00 87.25 305 CYS A O 1
ATOM 2427 N N . PRO A 1 306 ? 14.895 -1.708 0.935 1.00 86.38 306 PRO A N 1
ATOM 2428 C CA . PRO A 1 306 ? 14.263 -0.885 1.967 1.00 86.38 306 PRO A CA 1
ATOM 2429 C C . PRO A 1 306 ? 15.264 -0.046 2.777 1.00 86.38 306 PRO A C 1
ATOM 2431 O O . PRO A 1 306 ? 14.902 0.524 3.799 1.00 86.38 306 PRO A O 1
ATOM 2434 N N . THR A 1 307 ? 16.551 -0.036 2.415 1.00 88.19 307 THR A N 1
ATOM 2435 C CA . THR A 1 307 ? 17.618 0.573 3.232 1.00 88.19 307 THR A CA 1
ATOM 2436 C C . THR A 1 307 ? 18.428 1.635 2.501 1.00 88.19 307 THR A C 1
ATOM 2438 O O . THR A 1 307 ? 19.158 2.378 3.149 1.00 88.19 307 THR A O 1
ATOM 2441 N N . HIS A 1 308 ? 18.377 1.673 1.168 1.00 87.75 308 HIS A N 1
ATOM 2442 C CA . HIS A 1 308 ? 19.247 2.517 0.354 1.00 87.75 308 HIS A CA 1
ATOM 2443 C C . HIS A 1 308 ? 18.442 3.227 -0.727 1.00 87.75 308 HIS A C 1
ATOM 2445 O O . HIS A 1 308 ? 17.799 2.580 -1.551 1.00 87.75 308 HIS A O 1
ATOM 2451 N N . GLY A 1 309 ? 18.571 4.544 -0.773 1.00 86.06 309 GLY A N 1
ATOM 2452 C CA . GLY A 1 309 ? 17.805 5.392 -1.666 1.00 86.06 309 GLY A CA 1
ATOM 2453 C C . GLY A 1 309 ? 17.503 6.708 -0.979 1.00 86.06 309 GLY A C 1
ATOM 2454 O O . GLY A 1 309 ? 18.162 7.066 0.001 1.00 86.06 309 GLY A O 1
ATOM 2455 N N . ASP A 1 310 ? 16.506 7.390 -1.507 1.00 83.75 310 ASP A N 1
ATOM 2456 C CA . ASP A 1 310 ? 15.942 8.606 -0.943 1.00 83.75 310 ASP A CA 1
ATOM 2457 C C . ASP A 1 310 ? 14.429 8.612 -1.187 1.00 83.75 310 ASP A C 1
ATOM 2459 O O . ASP A 1 310 ? 13.931 7.790 -1.960 1.00 83.75 310 ASP A O 1
ATOM 2463 N N . PHE A 1 311 ? 13.694 9.523 -0.563 1.00 80.69 311 PHE A N 1
ATOM 2464 C CA . PHE A 1 311 ? 12.323 9.810 -0.978 1.00 80.69 311 PHE A CA 1
ATOM 2465 C C . PHE A 1 311 ? 12.326 11.041 -1.869 1.00 80.69 311 PHE A C 1
ATOM 2467 O O . PHE A 1 311 ? 12.807 12.100 -1.472 1.00 80.69 311 PHE A O 1
ATOM 2474 N N . HIS A 1 312 ? 11.775 10.913 -3.075 1.00 72.00 312 HIS A N 1
ATOM 2475 C CA . HIS A 1 312 ? 11.484 12.096 -3.872 1.00 72.00 312 HIS A CA 1
ATOM 2476 C C . HIS A 1 312 ? 10.294 12.826 -3.273 1.00 72.00 312 HIS A C 1
ATOM 2478 O O . HIS A 1 312 ? 9.271 12.217 -2.959 1.00 72.00 312 HIS A O 1
ATOM 2484 N N . HIS A 1 313 ? 10.464 14.136 -3.117 1.00 67.69 313 HIS A N 1
ATOM 2485 C CA . HIS A 1 313 ? 9.411 15.047 -2.709 1.00 67.69 313 HIS A CA 1
ATOM 2486 C C . HIS A 1 313 ? 8.783 15.622 -3.973 1.00 67.69 313 HIS A C 1
ATOM 2488 O O . HIS A 1 313 ? 9.241 16.640 -4.494 1.00 67.69 313 HIS A O 1
ATOM 2494 N N . GLU A 1 314 ? 7.737 14.978 -4.478 1.00 58.41 314 GLU A N 1
ATOM 2495 C CA . GLU A 1 314 ? 6.874 15.657 -5.435 1.00 58.41 314 GLU A CA 1
ATOM 2496 C C . GLU A 1 314 ? 5.915 16.527 -4.627 1.00 58.41 314 GLU A C 1
ATOM 2498 O O . GLU A 1 314 ? 5.004 16.031 -3.956 1.00 58.41 314 GLU A O 1
ATOM 2503 N N . ALA A 1 315 ? 6.144 17.843 -4.654 1.00 54.12 315 ALA A N 1
ATOM 2504 C CA . ALA A 1 315 ? 5.053 18.763 -4.390 1.00 54.12 315 ALA A CA 1
ATOM 2505 C C . ALA A 1 315 ? 3.990 18.443 -5.440 1.00 54.12 315 ALA A C 1
ATOM 2507 O O . ALA A 1 315 ? 4.278 18.479 -6.637 1.00 54.12 315 ALA A O 1
ATOM 2508 N N . VAL A 1 316 ? 2.786 18.072 -5.009 1.00 53.91 316 VAL A N 1
ATOM 2509 C CA . VAL A 1 316 ? 1.650 18.070 -5.923 1.00 53.91 316 VAL A CA 1
ATOM 2510 C C . VAL A 1 316 ? 1.443 19.535 -6.297 1.00 53.91 316 VAL A C 1
ATOM 2512 O O . VAL A 1 316 ? 0.843 20.299 -5.543 1.00 53.91 316 VAL A O 1
ATOM 2515 N N . ASP A 1 317 ? 2.066 19.948 -7.400 1.00 42.03 317 ASP A N 1
ATOM 2516 C CA . ASP A 1 317 ? 1.967 21.294 -7.932 1.00 42.03 317 ASP A CA 1
ATOM 2517 C C . ASP A 1 317 ? 0.490 21.572 -8.219 1.00 42.03 317 ASP A C 1
ATOM 2519 O O . ASP A 1 317 ? -0.089 21.072 -9.181 1.00 42.03 317 ASP A O 1
ATOM 2523 N N . SER A 1 318 ? -0.113 22.433 -7.403 1.00 43.69 318 SER A N 1
ATOM 2524 C CA . SER A 1 318 ? -1.314 23.192 -7.758 1.00 43.69 318 SER A CA 1
ATOM 2525 C C . SER A 1 318 ? -0.960 24.283 -8.783 1.00 43.69 318 SER A C 1
ATOM 2527 O O . SER A 1 318 ? -1.354 25.441 -8.622 1.00 43.69 318 SER A O 1
ATOM 2529 N N . SER A 1 319 ? -0.150 23.968 -9.800 1.00 40.94 319 SER A N 1
ATOM 2530 C CA . SER A 1 319 ? 0.214 24.925 -10.845 1.00 40.94 319 SER A CA 1
ATOM 2531 C C . SER A 1 319 ? -0.950 25.063 -11.828 1.00 40.94 319 SER A C 1
ATOM 2533 O O . SER A 1 319 ? -1.155 24.235 -12.708 1.00 40.94 319 SER A O 1
ATOM 2535 N N . ASP A 1 320 ? -1.758 26.093 -11.544 1.00 40.50 320 ASP A N 1
ATOM 2536 C CA . ASP A 1 320 ? -2.673 26.866 -12.412 1.00 40.50 320 ASP A CA 1
ATOM 2537 C C . ASP A 1 320 ? -4.012 27.218 -11.721 1.00 40.50 320 ASP A C 1
ATOM 2539 O O . ASP A 1 320 ? -5.056 27.367 -12.361 1.00 40.50 320 ASP A O 1
ATOM 2543 N N . GLY A 1 321 ? -4.003 27.382 -10.394 1.00 38.16 321 GLY A N 1
ATOM 2544 C CA . GLY A 1 321 ? -5.083 28.033 -9.651 1.00 38.16 321 GLY A CA 1
ATOM 2545 C C . GLY A 1 321 ? -4.635 29.400 -9.154 1.00 38.16 321 GLY A C 1
ATOM 2546 O O . GLY A 1 321 ? -3.834 29.477 -8.226 1.00 38.16 321 GLY A O 1
ATOM 2547 N N . GLU A 1 322 ? -5.137 30.471 -9.769 1.00 39.78 322 GLU A N 1
ATOM 2548 C CA . GLU A 1 322 ? -4.988 31.823 -9.236 1.00 39.78 322 GLU A CA 1
ATOM 2549 C C . GLU A 1 322 ? -5.471 31.891 -7.778 1.00 39.78 322 GLU A C 1
ATOM 2551 O O . GLU A 1 322 ? -6.494 31.313 -7.404 1.00 39.78 322 GLU A O 1
ATOM 2556 N N . ASP A 1 323 ? -4.665 32.599 -6.991 1.00 42.84 323 ASP A N 1
ATOM 2557 C CA . ASP A 1 323 ? -4.856 33.082 -5.627 1.00 42.84 323 ASP A CA 1
ATOM 2558 C C . ASP A 1 323 ? -6.310 33.072 -5.124 1.00 42.84 323 ASP A C 1
ATOM 2560 O O . ASP A 1 323 ? -7.094 33.988 -5.364 1.00 42.84 323 ASP A O 1
ATOM 2564 N N . ASN A 1 324 ? -6.654 32.030 -4.369 1.00 38.88 324 ASN A N 1
ATOM 2565 C CA . ASN A 1 324 ? -7.857 31.992 -3.549 1.00 38.88 324 ASN A CA 1
ATOM 2566 C C . ASN A 1 324 ? -7.473 31.620 -2.115 1.00 38.88 324 ASN A C 1
ATOM 2568 O O . ASN A 1 324 ? -7.814 30.534 -1.660 1.00 38.88 324 ASN A O 1
ATOM 2572 N N . GLY A 1 325 ? -6.729 32.503 -1.431 1.00 39.81 325 GLY A N 1
ATOM 2573 C CA . GLY A 1 325 ? -6.790 32.815 0.016 1.00 39.81 325 GLY A CA 1
ATOM 2574 C C . GLY A 1 325 ? -6.789 31.703 1.084 1.00 39.81 325 GLY A C 1
ATOM 2575 O O . GLY A 1 325 ? -6.856 32.013 2.271 1.00 39.81 325 GLY A O 1
ATOM 2576 N N . ASN A 1 326 ? -6.720 30.430 0.715 1.00 39.62 326 ASN A N 1
ATOM 2577 C CA . ASN A 1 326 ? -6.647 29.278 1.595 1.00 39.62 326 ASN A CA 1
ATOM 2578 C C . ASN A 1 326 ? -5.266 28.664 1.397 1.00 39.62 326 ASN A C 1
ATOM 2580 O O . ASN A 1 326 ? -5.032 27.940 0.431 1.00 39.62 326 ASN A O 1
ATOM 2584 N N . GLU A 1 327 ? -4.363 28.951 2.331 1.00 40.88 327 GLU A N 1
ATOM 2585 C CA . GLU A 1 327 ? -3.059 28.304 2.480 1.00 40.88 327 GLU A CA 1
ATOM 2586 C C . GLU A 1 327 ? -3.242 26.800 2.772 1.00 40.88 327 GLU A C 1
ATOM 2588 O O . GLU A 1 327 ? -3.046 26.321 3.889 1.00 40.88 327 GLU A O 1
ATOM 2593 N N . ARG A 1 328 ? -3.664 26.011 1.779 1.00 46.94 328 ARG A N 1
ATOM 2594 C CA . ARG A 1 328 ? -3.497 24.558 1.826 1.00 46.94 328 ARG A CA 1
ATOM 2595 C C . ARG A 1 328 ? -2.054 24.273 1.440 1.00 46.94 328 ARG A C 1
ATOM 2597 O O . ARG A 1 328 ? -1.673 24.456 0.288 1.00 46.94 328 ARG A O 1
ATOM 2604 N N . LEU A 1 329 ? -1.262 23.845 2.421 1.00 46.28 329 LEU A N 1
ATOM 2605 C CA . LEU A 1 329 ? 0.071 23.294 2.187 1.00 46.28 329 LEU A CA 1
ATOM 2606 C C . LEU A 1 329 ? -0.031 22.215 1.089 1.00 46.28 329 LEU A C 1
ATOM 2608 O O . LEU A 1 329 ? -0.907 21.349 1.204 1.00 46.28 329 LEU A O 1
ATOM 2612 N N . PRO A 1 330 ? 0.797 22.270 0.029 1.00 52.12 330 PRO A N 1
ATOM 2613 C CA . PRO A 1 330 ? 0.759 21.281 -1.041 1.00 52.12 330 PRO A CA 1
ATOM 2614 C C . PRO A 1 330 ? 0.953 19.879 -0.453 1.00 52.12 330 PRO A C 1
ATOM 2616 O O . PRO A 1 330 ? 1.852 19.663 0.361 1.00 52.12 330 PRO A O 1
ATOM 2619 N N . GLU A 1 331 ? 0.081 18.934 -0.824 1.00 56.25 331 GLU A N 1
ATOM 2620 C CA . GLU A 1 331 ? 0.237 17.533 -0.425 1.00 56.25 331 GLU A CA 1
ATOM 2621 C C . GLU A 1 331 ? 1.548 17.039 -1.053 1.00 56.25 331 GLU A C 1
ATOM 2623 O O . GLU A 1 331 ? 1.688 17.016 -2.273 1.00 56.25 331 GLU A O 1
ATOM 2628 N N . THR A 1 332 ? 2.550 16.725 -0.233 1.00 58.25 332 THR A N 1
ATOM 2629 C CA . THR A 1 332 ? 3.814 16.160 -0.707 1.00 58.25 332 THR A CA 1
ATOM 2630 C C . THR A 1 332 ? 3.654 14.657 -0.850 1.00 58.25 332 THR A C 1
ATOM 2632 O O . THR A 1 332 ? 3.358 13.948 0.117 1.00 58.25 332 THR A O 1
ATOM 2635 N N . LYS A 1 333 ? 3.826 14.154 -2.072 1.00 64.19 333 LYS A N 1
ATOM 2636 C CA . LYS A 1 333 ? 3.882 12.717 -2.326 1.00 64.19 333 LYS A CA 1
ATOM 2637 C C . LYS A 1 333 ? 5.315 12.252 -2.093 1.00 64.19 333 LYS A C 1
ATOM 2639 O O . LYS A 1 333 ? 6.249 12.823 -2.651 1.00 64.19 333 LYS A O 1
ATOM 2644 N N . TYR A 1 334 ? 5.468 11.226 -1.263 1.00 69.38 334 TYR A N 1
ATOM 2645 C CA . TYR A 1 334 ? 6.753 10.596 -0.989 1.00 69.38 334 TYR A CA 1
ATOM 2646 C C . TYR A 1 334 ? 6.853 9.329 -1.826 1.00 69.38 334 TYR A C 1
ATOM 2648 O O . TYR A 1 334 ? 6.167 8.343 -1.555 1.00 69.38 334 TYR A O 1
ATOM 2656 N N . GLU A 1 335 ? 7.696 9.355 -2.853 1.00 71.62 335 GLU A N 1
ATOM 2657 C CA . GLU A 1 335 ? 7.985 8.165 -3.651 1.00 71.62 335 GLU A CA 1
ATOM 2658 C C . GLU A 1 335 ? 9.399 7.661 -3.350 1.00 71.62 335 GLU A C 1
ATOM 2660 O O . GLU A 1 335 ? 10.352 8.443 -3.425 1.00 71.62 335 GLU A O 1
ATOM 2665 N N . PRO A 1 336 ? 9.572 6.376 -2.985 1.00 74.62 336 PRO A N 1
ATOM 2666 C CA . PRO A 1 336 ? 10.896 5.825 -2.745 1.00 74.62 336 PRO A CA 1
ATOM 2667 C C . PRO A 1 336 ? 11.679 5.800 -4.060 1.00 74.62 336 PRO A C 1
ATOM 2669 O O . PRO A 1 336 ? 11.345 5.065 -4.989 1.00 74.62 336 PRO A O 1
ATOM 2672 N N . LYS A 1 337 ? 12.758 6.579 -4.129 1.00 77.69 337 LYS A N 1
ATOM 2673 C CA . LYS A 1 337 ? 13.743 6.497 -5.203 1.00 77.69 337 LYS A CA 1
ATOM 2674 C C . LYS A 1 337 ? 14.878 5.589 -4.762 1.00 77.69 337 LYS A C 1
ATOM 2676 O O . LYS A 1 337 ? 15.687 5.933 -3.897 1.00 77.69 337 LYS A O 1
ATOM 2681 N N . THR A 1 338 ? 14.974 4.427 -5.388 1.00 75.56 338 THR A N 1
ATOM 2682 C CA . THR A 1 338 ? 16.140 3.557 -5.248 1.00 75.56 338 THR A CA 1
ATOM 2683 C C . THR A 1 338 ? 17.391 4.273 -5.755 1.00 75.56 338 THR A C 1
ATOM 2685 O O . THR A 1 338 ? 17.365 5.048 -6.712 1.00 75.56 338 THR A O 1
ATOM 2688 N N . LEU A 1 339 ? 18.533 3.999 -5.120 1.00 82.38 339 LEU A N 1
ATOM 2689 C CA . LEU A 1 339 ? 19.820 4.407 -5.675 1.00 82.38 339 LEU A CA 1
ATOM 2690 C C . LEU A 1 339 ? 20.158 3.481 -6.852 1.00 82.38 339 LEU A C 1
ATOM 2692 O O . LEU A 1 339 ? 20.807 2.449 -6.651 1.00 82.38 339 LEU A O 1
ATOM 2696 N N . SER A 1 340 ? 19.690 3.844 -8.042 1.00 81.69 340 SER A N 1
ATOM 2697 C CA . SER A 1 340 ? 19.885 3.130 -9.305 1.00 81.69 340 SER A CA 1
ATOM 2698 C C . SER A 1 340 ? 20.776 3.915 -10.273 1.00 81.69 340 SER A C 1
ATOM 2700 O O . SER A 1 340 ? 21.028 5.111 -10.108 1.00 81.69 340 SER A O 1
ATOM 2702 N N . LEU A 1 341 ? 21.328 3.219 -11.269 1.00 75.31 341 LEU A N 1
ATOM 2703 C CA . LEU A 1 341 ? 21.946 3.873 -12.420 1.00 75.31 341 LEU A CA 1
ATOM 2704 C C . LEU A 1 341 ? 20.918 3.910 -13.540 1.00 75.31 341 LEU A C 1
ATOM 2706 O O . LEU A 1 341 ? 20.376 2.869 -13.897 1.00 75.31 341 LEU A O 1
ATOM 2710 N N . ASN A 1 342 ? 20.753 5.078 -14.156 1.00 79.50 342 ASN A N 1
ATOM 2711 C CA . ASN A 1 342 ? 20.009 5.183 -15.400 1.00 79.50 342 ASN A CA 1
ATOM 2712 C C . ASN A 1 342 ? 20.598 4.208 -16.452 1.00 79.50 342 ASN A C 1
ATOM 2714 O O . ASN A 1 342 ? 21.826 4.042 -16.572 1.00 79.50 342 ASN A O 1
ATOM 2718 N N . PHE A 1 343 ? 19.711 3.522 -17.175 1.00 79.62 343 PHE A N 1
ATOM 2719 C CA . PHE A 1 343 ? 20.084 2.486 -18.132 1.00 79.62 343 PHE A CA 1
ATOM 2720 C C . PHE A 1 343 ? 20.939 3.034 -19.273 1.00 79.62 343 PHE A C 1
ATOM 2722 O O . PHE A 1 343 ? 22.008 2.484 -19.558 1.00 79.62 343 PHE A O 1
ATOM 2729 N N . GLU A 1 344 ? 20.532 4.147 -19.878 1.00 77.69 344 GLU A N 1
ATOM 2730 C CA . GLU A 1 344 ? 21.248 4.789 -20.980 1.00 77.69 344 GLU A CA 1
ATOM 2731 C C . GLU A 1 344 ? 22.667 5.190 -20.554 1.00 77.69 344 GLU A C 1
ATOM 2733 O O . GLU A 1 344 ? 23.645 4.927 -21.261 1.00 77.69 344 GLU A O 1
ATOM 2738 N N . ASP A 1 345 ? 22.807 5.739 -19.348 1.00 77.38 345 ASP A N 1
ATOM 2739 C CA . ASP A 1 345 ? 24.089 6.096 -18.744 1.00 77.38 345 ASP A CA 1
ATOM 2740 C C . ASP A 1 345 ? 24.991 4.886 -18.503 1.00 77.38 345 ASP A C 1
ATOM 2742 O O . ASP A 1 345 ? 26.210 4.949 -18.728 1.00 77.38 345 ASP A O 1
ATOM 2746 N N . THR A 1 346 ? 24.401 3.779 -18.056 1.00 78.56 346 THR A N 1
ATOM 2747 C CA . THR A 1 346 ? 25.109 2.517 -17.830 1.00 78.56 346 THR A CA 1
ATOM 2748 C C . THR A 1 346 ? 25.633 1.961 -19.144 1.00 78.56 346 THR A C 1
ATOM 2750 O O . THR A 1 346 ? 26.834 1.695 -19.252 1.00 78.56 346 THR A O 1
ATOM 2753 N N . ILE A 1 347 ? 24.777 1.868 -20.164 1.00 77.06 347 ILE A N 1
ATOM 2754 C CA . ILE A 1 347 ? 25.150 1.397 -21.500 1.00 77.06 347 ILE A CA 1
ATOM 2755 C C . ILE A 1 347 ? 26.204 2.316 -22.123 1.00 77.06 347 ILE A C 1
ATOM 2757 O O . ILE A 1 347 ? 27.220 1.824 -22.620 1.00 77.06 347 ILE A O 1
ATOM 2761 N N . ARG A 1 348 ? 26.051 3.640 -22.017 1.00 77.12 348 ARG A N 1
ATOM 2762 C CA . ARG A 1 348 ? 27.032 4.624 -22.507 1.00 77.12 348 ARG A CA 1
ATOM 2763 C C . ARG A 1 348 ? 28.402 4.448 -21.851 1.00 77.12 348 ARG A C 1
ATOM 2765 O O . ARG A 1 348 ? 29.415 4.311 -22.541 1.00 77.12 348 ARG A O 1
ATOM 2772 N N . ARG A 1 349 ? 28.465 4.394 -20.514 1.00 75.31 349 ARG A N 1
ATOM 2773 C CA . ARG A 1 349 ? 29.726 4.155 -19.779 1.00 75.31 349 ARG A CA 1
ATOM 2774 C C . ARG A 1 349 ? 30.330 2.799 -20.137 1.00 75.31 349 ARG A C 1
ATOM 2776 O O . ARG A 1 349 ? 31.551 2.684 -20.251 1.00 75.31 349 ARG A O 1
ATOM 2783 N N . TYR A 1 350 ? 29.488 1.788 -20.320 1.00 74.25 350 TYR A N 1
ATOM 2784 C CA . TYR A 1 350 ? 29.900 0.440 -20.684 1.00 74.25 350 TYR A CA 1
ATOM 2785 C C . TYR A 1 350 ? 30.463 0.371 -22.116 1.00 74.25 350 TYR A C 1
ATOM 2787 O O . TYR A 1 350 ? 31.516 -0.228 -22.323 1.00 74.25 350 TYR A O 1
ATOM 2795 N N . ARG A 1 351 ? 29.858 1.046 -23.107 1.00 73.38 351 ARG A N 1
ATOM 2796 C CA . ARG A 1 351 ? 30.417 1.249 -24.468 1.00 73.38 351 ARG A CA 1
ATOM 2797 C C . ARG A 1 351 ? 31.799 1.908 -24.421 1.00 73.38 351 ARG A C 1
ATOM 2799 O O . ARG A 1 351 ? 32.737 1.420 -25.048 1.00 73.38 351 ARG A O 1
ATOM 2806 N N . ASN A 1 352 ? 31.952 2.939 -23.596 1.00 70.31 352 ASN A N 1
ATOM 2807 C CA . ASN A 1 352 ? 33.173 3.744 -23.530 1.00 70.31 352 ASN A CA 1
ATOM 2808 C C . ASN A 1 352 ? 34.369 3.052 -22.851 1.00 70.31 352 ASN A C 1
ATOM 2810 O O . ASN A 1 352 ? 35.514 3.316 -23.216 1.00 70.31 352 ASN A O 1
ATOM 2814 N N . ARG A 1 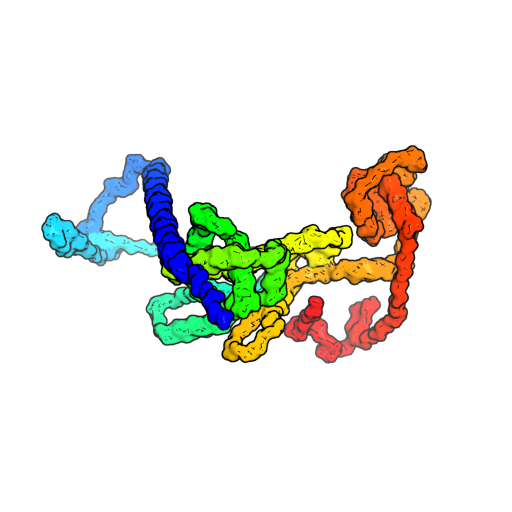353 ? 34.142 2.160 -21.877 1.00 68.56 353 ARG A N 1
ATOM 2815 C CA . ARG A 1 353 ? 35.228 1.449 -21.164 1.00 68.56 353 ARG A CA 1
ATOM 2816 C C . ARG A 1 353 ? 35.862 0.315 -21.977 1.00 68.56 353 ARG A C 1
ATOM 2818 O O . ARG A 1 353 ? 37.021 -0.008 -21.758 1.00 68.56 353 ARG A O 1
ATOM 2825 N N . VAL A 1 354 ? 35.113 -0.288 -22.898 1.00 59.00 354 VAL A N 1
ATOM 2826 C CA . VAL A 1 354 ? 35.451 -1.589 -23.503 1.00 59.00 354 VAL A CA 1
ATOM 2827 C C . VAL A 1 354 ? 36.408 -1.497 -24.698 1.00 59.00 354 VAL A C 1
ATOM 2829 O O . VAL A 1 354 ? 37.086 -2.478 -24.991 1.00 59.00 354 VAL A O 1
ATOM 2832 N N . LYS A 1 355 ? 36.578 -0.324 -25.327 1.00 57.44 355 LYS A N 1
ATOM 2833 C CA . LYS A 1 355 ? 37.533 -0.142 -26.443 1.00 57.44 355 LYS A CA 1
ATOM 2834 C C . LYS A 1 355 ? 39.006 -0.434 -26.088 1.00 57.44 355 LYS A C 1
ATOM 2836 O O . LYS A 1 355 ? 39.843 -0.373 -26.980 1.00 57.44 355 LYS A O 1
ATOM 2841 N N . LYS A 1 356 ? 39.340 -0.724 -24.823 1.00 53.88 356 LYS A N 1
ATOM 2842 C CA . LYS A 1 356 ? 40.716 -0.993 -24.390 1.00 53.88 356 LYS A CA 1
ATOM 2843 C C . LYS A 1 356 ? 41.089 -2.460 -24.134 1.00 53.88 356 LYS A C 1
ATOM 2845 O O . LYS A 1 356 ? 42.272 -2.723 -24.258 1.00 53.88 356 LYS A O 1
ATOM 2850 N N . ASP A 1 357 ? 40.169 -3.398 -23.852 1.00 52.91 357 ASP A N 1
ATOM 2851 C CA . ASP A 1 357 ? 40.587 -4.636 -23.144 1.00 52.91 357 ASP A CA 1
ATOM 2852 C C . ASP A 1 357 ? 39.881 -5.975 -23.493 1.00 52.91 357 ASP A C 1
ATOM 2854 O O . ASP A 1 357 ? 40.111 -6.958 -22.790 1.00 52.91 357 ASP A O 1
ATOM 2858 N N . ILE A 1 358 ? 39.042 -6.106 -24.534 1.00 61.62 358 ILE A N 1
ATOM 2859 C CA . ILE A 1 358 ? 38.549 -7.455 -24.923 1.00 61.62 358 ILE A CA 1
ATOM 2860 C C . ILE A 1 358 ? 39.461 -8.040 -26.000 1.00 61.62 358 ILE A C 1
ATOM 2862 O O . ILE A 1 358 ? 39.147 -8.011 -27.188 1.00 61.62 358 ILE A O 1
ATOM 2866 N N . GLU A 1 359 ? 40.607 -8.564 -25.572 1.00 60.53 359 GLU A N 1
ATOM 2867 C CA . GLU A 1 359 ? 41.413 -9.446 -26.412 1.00 60.53 359 GLU A CA 1
ATOM 2868 C C . GLU A 1 359 ? 40.609 -10.718 -26.712 1.00 60.53 359 GLU A C 1
ATOM 2870 O O . GLU A 1 359 ? 40.085 -11.379 -25.810 1.00 60.53 359 GLU A O 1
ATOM 2875 N N . SER A 1 360 ? 40.495 -11.067 -27.993 1.00 60.16 360 SER A N 1
ATOM 2876 C CA . SER A 1 360 ? 39.985 -12.375 -28.395 1.00 60.16 360 SER A CA 1
ATOM 2877 C C . SER A 1 360 ? 40.837 -13.457 -27.735 1.00 60.16 360 SER A C 1
ATOM 2879 O O . SER A 1 360 ? 42.065 -13.410 -27.797 1.00 60.16 360 SER A O 1
ATOM 2881 N N . LEU A 1 361 ? 40.195 -14.441 -27.100 1.00 59.22 361 LEU A N 1
ATOM 2882 C CA . LEU A 1 361 ? 40.921 -15.575 -26.534 1.00 59.22 361 LEU A CA 1
ATOM 2883 C C . LEU A 1 361 ? 41.771 -16.256 -27.622 1.00 59.22 361 LEU A C 1
ATOM 2885 O O . LEU A 1 361 ? 41.270 -16.425 -28.736 1.00 59.22 361 LEU A O 1
ATOM 2889 N N . PRO A 1 362 ? 43.007 -16.686 -27.303 1.00 59.38 362 PRO A N 1
ATOM 2890 C CA . PRO A 1 362 ? 43.856 -17.409 -28.241 1.00 59.38 362 PRO A CA 1
ATOM 2891 C C . PRO A 1 362 ? 43.140 -18.635 -28.817 1.00 59.38 362 PRO A C 1
ATOM 2893 O O . PRO A 1 362 ? 42.486 -19.382 -28.075 1.00 59.38 362 PRO A O 1
ATOM 2896 N N . GLU A 1 363 ? 43.295 -18.852 -30.123 1.00 54.06 363 GLU A N 1
ATOM 2897 C CA . GLU A 1 363 ? 42.796 -20.037 -30.825 1.00 54.06 363 GLU A CA 1
ATOM 2898 C C . GLU A 1 363 ? 43.286 -21.310 -30.105 1.00 54.06 363 GLU A C 1
ATOM 2900 O O . GLU A 1 363 ? 44.475 -21.468 -29.827 1.00 54.06 363 GLU A O 1
ATOM 2905 N N . GLY A 1 364 ? 42.351 -22.187 -29.712 1.00 58.59 364 GLY A N 1
ATOM 2906 C CA . GLY A 1 364 ? 42.638 -23.436 -28.986 1.00 58.59 364 GLY A CA 1
ATOM 2907 C C . GLY A 1 364 ? 42.245 -23.476 -27.500 1.00 58.59 364 GLY A C 1
ATOM 2908 O O . GLY A 1 364 ? 42.370 -24.529 -26.876 1.00 58.59 364 GLY A O 1
ATOM 2909 N N . LYS A 1 365 ? 41.735 -22.381 -26.910 1.00 59.75 365 LYS A N 1
ATOM 2910 C CA . LYS A 1 365 ? 41.188 -22.366 -25.526 1.00 59.75 365 LYS A CA 1
ATOM 2911 C C . LYS A 1 365 ? 39.665 -22.203 -25.435 1.00 59.75 365 LYS A C 1
ATOM 2913 O O . LYS A 1 365 ? 39.128 -22.067 -24.335 1.00 59.75 365 LYS A O 1
ATOM 2918 N N . THR A 1 366 ? 38.963 -22.201 -26.562 1.00 68.44 366 THR A N 1
ATOM 2919 C CA . THR A 1 366 ? 37.506 -22.041 -26.611 1.00 68.44 366 THR A CA 1
ATOM 2920 C C . THR A 1 366 ? 36.806 -23.370 -26.340 1.00 68.44 366 THR A C 1
ATOM 2922 O O . THR A 1 366 ? 36.947 -24.312 -27.114 1.00 68.44 366 THR A O 1
ATOM 2925 N N . LYS A 1 367 ? 36.061 -23.459 -25.232 1.00 81.88 367 LYS A N 1
ATOM 2926 C CA . LYS A 1 367 ? 35.221 -24.627 -24.920 1.00 81.88 367 LYS A CA 1
ATOM 2927 C C . LYS A 1 367 ? 33.825 -24.435 -25.512 1.00 81.88 367 LYS A C 1
ATOM 2929 O O . LYS A 1 367 ? 33.236 -23.371 -25.325 1.00 81.88 367 LYS A O 1
ATOM 2934 N N . SER A 1 368 ? 33.296 -25.455 -26.186 1.00 87.00 368 SER A N 1
ATOM 2935 C CA . SER A 1 368 ? 31.889 -25.486 -26.593 1.00 87.00 368 SER A CA 1
ATOM 2936 C C . SER A 1 368 ? 30.978 -25.531 -25.360 1.00 87.00 368 SER A C 1
ATOM 2938 O O . SER A 1 368 ? 31.338 -26.110 -24.335 1.00 87.00 368 SER A O 1
ATOM 2940 N N . CYS A 1 369 ? 29.813 -24.881 -25.437 1.00 88.81 369 CYS A N 1
ATOM 2941 C CA . CYS A 1 369 ? 28.831 -24.903 -24.346 1.00 88.81 369 CYS A CA 1
ATOM 2942 C C . CYS A 1 369 ? 27.963 -26.168 -24.340 1.00 88.81 369 CYS A C 1
ATOM 2944 O O . CYS A 1 369 ? 27.497 -26.578 -23.282 1.00 88.81 369 CYS A O 1
ATOM 2946 N N . SER A 1 370 ? 27.754 -26.767 -25.508 1.00 87.94 370 SER A N 1
ATOM 2947 C CA . SER A 1 370 ? 26.975 -27.982 -25.734 1.00 87.94 370 SER A CA 1
ATOM 2948 C C . SER A 1 370 ? 27.366 -28.594 -27.083 1.00 87.94 370 SER A C 1
ATOM 2950 O O . SER A 1 370 ? 28.173 -28.015 -27.822 1.00 87.94 370 SER A O 1
ATOM 2952 N N . ASP A 1 371 ? 26.775 -29.739 -27.414 1.00 86.06 371 ASP A N 1
ATOM 2953 C CA . ASP A 1 371 ? 26.942 -30.378 -28.723 1.00 86.06 371 ASP A CA 1
ATOM 2954 C C . ASP A 1 371 ? 26.380 -29.490 -29.850 1.00 86.06 371 ASP A C 1
ATOM 2956 O O . ASP A 1 371 ? 26.983 -29.365 -30.911 1.00 86.06 371 ASP A O 1
ATOM 2960 N N . GLU A 1 372 ? 25.319 -28.727 -29.572 1.00 89.19 372 GLU A N 1
ATOM 2961 C CA . GLU A 1 372 ? 24.722 -27.735 -30.481 1.00 89.19 372 GLU A CA 1
ATOM 2962 C C . GLU A 1 372 ? 25.421 -26.357 -30.441 1.00 89.19 372 GLU A C 1
ATOM 2964 O O . GLU A 1 372 ? 24.834 -25.314 -30.753 1.00 89.19 372 GLU A O 1
ATOM 2969 N N . CYS A 1 373 ? 26.685 -26.309 -30.022 1.00 91.31 373 CYS A N 1
ATOM 2970 C CA . CYS A 1 373 ? 27.474 -25.083 -30.055 1.00 91.31 373 CYS A CA 1
ATOM 2971 C C . CYS A 1 373 ? 27.870 -24.722 -31.489 1.00 91.31 373 CYS A C 1
ATOM 2973 O O . CYS A 1 373 ? 28.366 -25.570 -32.227 1.00 91.31 373 CYS A O 1
ATOM 2975 N N . TYR A 1 374 ? 27.790 -23.436 -31.846 1.00 89.75 374 TYR A N 1
ATOM 2976 C CA . TYR A 1 374 ? 28.262 -22.931 -33.145 1.00 89.75 374 TYR A CA 1
ATOM 2977 C C . TYR A 1 374 ? 29.758 -23.210 -33.404 1.00 89.75 374 TYR A C 1
ATOM 2979 O O . TYR A 1 374 ? 30.208 -23.186 -34.541 1.00 89.75 374 TYR A O 1
ATOM 2987 N N . MET A 1 375 ? 30.543 -23.437 -32.342 1.00 87.56 375 MET A N 1
ATOM 2988 C CA . MET A 1 375 ? 31.965 -23.793 -32.434 1.00 87.56 375 MET A CA 1
ATOM 2989 C C . MET A 1 375 ? 32.209 -25.283 -32.708 1.00 87.56 375 MET A C 1
ATOM 2991 O O . MET A 1 375 ? 33.341 -25.655 -33.002 1.00 87.56 375 MET A O 1
ATOM 2995 N N . ALA A 1 376 ? 31.200 -26.134 -32.512 1.00 85.75 376 ALA A N 1
ATOM 2996 C CA . ALA A 1 376 ? 31.315 -27.591 -32.601 1.00 85.75 376 ALA A CA 1
ATOM 2997 C C . ALA A 1 376 ? 30.494 -28.182 -33.756 1.00 85.75 376 ALA A C 1
ATOM 2999 O O . ALA A 1 376 ? 30.865 -29.223 -34.291 1.00 85.75 376 ALA A O 1
ATOM 3000 N N . THR A 1 377 ? 29.407 -27.513 -34.144 1.00 83.75 377 THR A N 1
ATOM 3001 C CA . THR A 1 377 ? 28.479 -27.953 -35.189 1.00 83.75 377 THR A CA 1
ATOM 3002 C C . THR A 1 377 ? 28.579 -27.038 -36.406 1.00 83.75 377 THR A C 1
ATOM 3004 O O . THR A 1 377 ? 28.546 -25.817 -36.259 1.00 83.75 377 THR A O 1
ATOM 3007 N N . ASP A 1 378 ? 28.662 -27.620 -37.605 1.00 82.81 378 ASP A N 1
ATOM 3008 C CA . ASP A 1 378 ? 28.421 -26.896 -38.856 1.00 82.81 378 ASP A CA 1
ATOM 3009 C C . ASP A 1 378 ? 26.909 -26.729 -39.044 1.00 82.81 378 ASP A C 1
ATOM 3011 O O . ASP A 1 378 ? 26.158 -27.702 -39.058 1.00 82.81 378 ASP A O 1
ATOM 3015 N N . PHE A 1 379 ? 26.462 -25.480 -39.121 1.00 80.94 379 PHE A N 1
ATOM 3016 C CA . PHE A 1 379 ? 25.049 -25.100 -39.140 1.00 80.94 379 PHE A CA 1
ATOM 3017 C C . PHE A 1 379 ? 24.633 -24.438 -40.459 1.00 80.94 379 PHE A C 1
ATOM 3019 O O . PHE A 1 379 ? 23.534 -23.897 -40.550 1.00 80.94 379 PHE A O 1
ATOM 3026 N N . SER A 1 380 ? 25.499 -24.464 -41.477 1.00 78.38 380 SER A N 1
ATOM 3027 C CA . SER A 1 380 ? 25.243 -23.843 -42.785 1.00 78.38 380 SER A CA 1
ATOM 3028 C C . SER A 1 380 ? 24.046 -24.443 -43.540 1.00 78.38 380 SER A C 1
ATOM 3030 O O . SER A 1 380 ? 23.425 -23.748 -44.342 1.00 78.38 380 SER A O 1
ATOM 3032 N N . GLU A 1 381 ? 23.685 -25.695 -43.248 1.00 72.88 381 GLU A N 1
ATOM 3033 C CA . GLU A 1 381 ? 22.595 -26.435 -43.904 1.00 72.88 381 GLU A CA 1
ATOM 3034 C C . GLU A 1 381 ? 21.335 -26.597 -43.029 1.00 72.88 381 GLU A C 1
ATOM 3036 O O . GLU A 1 381 ? 20.353 -27.205 -43.458 1.00 72.88 381 GLU A O 1
ATOM 3041 N N . LEU A 1 382 ? 21.341 -26.073 -41.799 1.00 77.56 382 LEU A N 1
ATOM 3042 C CA . LEU A 1 382 ? 20.234 -26.238 -40.855 1.00 77.56 382 LEU A CA 1
ATOM 3043 C C . LEU A 1 382 ? 19.191 -25.126 -41.032 1.00 77.56 382 LEU A C 1
ATOM 3045 O O . LEU A 1 382 ? 19.489 -23.945 -40.852 1.00 77.56 382 LEU A O 1
ATOM 3049 N N . ASP A 1 383 ? 17.949 -25.508 -41.336 1.00 76.38 383 ASP A N 1
ATOM 3050 C CA . ASP A 1 383 ? 16.809 -24.585 -41.332 1.00 76.38 383 ASP A CA 1
ATOM 3051 C C . ASP A 1 383 ? 16.339 -24.329 -39.893 1.00 76.38 383 ASP A C 1
ATOM 3053 O O . ASP A 1 383 ? 16.187 -25.262 -39.097 1.00 76.38 383 ASP A O 1
ATOM 3057 N N . TYR A 1 384 ? 16.105 -23.063 -39.547 1.00 76.75 384 TYR A N 1
ATOM 3058 C CA . TYR A 1 384 ? 15.630 -22.682 -38.221 1.00 76.75 384 TYR A CA 1
ATOM 3059 C C . TYR A 1 384 ? 14.640 -21.525 -38.271 1.00 76.75 384 TYR A C 1
ATOM 3061 O O . TYR A 1 384 ? 14.751 -20.590 -39.062 1.00 76.75 384 TYR A O 1
ATOM 3069 N N . LYS A 1 385 ? 13.673 -21.572 -37.350 1.00 79.25 385 LYS A N 1
ATOM 3070 C CA . LYS A 1 385 ? 12.733 -20.480 -37.097 1.00 79.25 385 LYS A CA 1
ATOM 3071 C C . LYS A 1 385 ? 13.021 -19.888 -35.728 1.00 79.25 385 LYS A C 1
ATOM 3073 O O . LYS A 1 385 ? 12.835 -20.553 -34.712 1.00 79.25 385 LYS A O 1
ATOM 3078 N N . PHE A 1 386 ? 13.476 -18.641 -35.711 1.00 82.12 386 PHE A N 1
ATOM 3079 C CA . PHE A 1 386 ? 13.702 -17.899 -34.477 1.00 82.12 386 PHE A CA 1
ATOM 3080 C C . PHE A 1 386 ? 12.389 -17.262 -34.011 1.00 82.12 386 PHE A C 1
ATOM 3082 O O . PHE A 1 386 ? 11.687 -16.635 -34.802 1.00 82.12 386 PHE A O 1
ATOM 3089 N N . ASN A 1 387 ? 12.043 -17.437 -32.736 1.00 85.50 387 ASN A N 1
ATOM 3090 C CA . ASN A 1 387 ? 10.823 -16.872 -32.157 1.00 85.50 387 ASN A CA 1
ATOM 3091 C C . ASN A 1 387 ? 10.860 -15.329 -32.203 1.00 85.50 387 ASN A C 1
ATOM 3093 O O . ASN A 1 387 ? 11.859 -14.729 -31.805 1.00 85.50 387 ASN A O 1
ATOM 3097 N N . GLU A 1 388 ? 9.771 -14.687 -32.636 1.00 83.94 388 GLU A N 1
ATOM 3098 C CA . GLU A 1 388 ? 9.635 -13.223 -32.698 1.00 83.94 388 GLU A CA 1
ATOM 3099 C C . GLU A 1 388 ? 9.850 -12.551 -31.332 1.00 83.94 388 GLU A C 1
ATOM 3101 O O . GLU A 1 388 ? 10.501 -11.507 -31.248 1.00 83.94 388 GLU A O 1
ATOM 3106 N N . GLU A 1 389 ? 9.398 -13.176 -30.240 1.00 81.31 389 GLU A N 1
ATOM 3107 C CA . GLU A 1 389 ? 9.629 -12.656 -28.886 1.00 81.31 389 GLU A CA 1
ATOM 3108 C C . GLU A 1 389 ? 11.118 -12.663 -28.512 1.00 81.31 389 GLU A C 1
ATOM 3110 O O . GLU A 1 389 ? 11.606 -11.749 -27.841 1.00 81.31 389 GLU A O 1
ATOM 3115 N N . HIS A 1 390 ? 11.857 -13.680 -28.967 1.00 84.81 390 HIS A N 1
ATOM 3116 C CA . HIS A 1 390 ? 13.298 -13.785 -28.750 1.00 84.81 390 HIS A CA 1
ATOM 3117 C C . HIS A 1 390 ? 14.064 -12.798 -29.642 1.00 84.81 390 HIS A C 1
ATOM 3119 O O . HIS A 1 390 ? 15.039 -12.199 -29.184 1.00 84.81 390 HIS A O 1
ATOM 3125 N N . LEU A 1 391 ? 13.611 -12.578 -30.886 1.00 84.38 391 LEU A N 1
ATOM 3126 C CA . LEU A 1 391 ? 14.173 -11.551 -31.774 1.00 84.38 391 LEU A CA 1
ATOM 3127 C C . LEU A 1 391 ? 14.067 -10.160 -31.149 1.00 84.38 391 LEU A C 1
ATOM 3129 O O . LEU A 1 391 ? 15.019 -9.387 -31.219 1.00 84.38 391 LEU A O 1
ATOM 3133 N N . ALA A 1 392 ? 12.946 -9.858 -30.490 1.00 82.50 392 ALA A N 1
ATOM 3134 C CA . ALA A 1 392 ? 12.733 -8.559 -29.863 1.00 82.50 392 ALA A CA 1
ATOM 3135 C C . ALA A 1 392 ? 13.779 -8.251 -28.769 1.00 82.50 392 ALA A C 1
ATOM 3137 O O . ALA A 1 392 ? 14.261 -7.123 -28.670 1.00 82.50 392 ALA A O 1
ATOM 3138 N N . ILE A 1 393 ? 14.166 -9.241 -27.956 1.00 83.81 393 ILE A N 1
ATOM 3139 C CA . ILE A 1 393 ? 15.095 -9.054 -26.821 1.00 83.81 393 ILE A CA 1
ATOM 3140 C C . ILE A 1 393 ? 16.571 -9.244 -27.185 1.00 83.81 393 ILE A C 1
ATOM 3142 O O . ILE A 1 393 ? 17.449 -8.770 -26.456 1.00 83.81 393 ILE A O 1
ATOM 3146 N N . LEU A 1 394 ? 16.859 -9.907 -28.306 1.00 86.56 394 LEU A N 1
ATOM 3147 C CA . LEU A 1 394 ? 18.218 -10.224 -28.737 1.00 86.56 394 LEU A CA 1
ATOM 3148 C C . LEU A 1 394 ? 19.150 -8.994 -28.809 1.00 86.56 394 LEU A C 1
ATOM 3150 O O . LEU A 1 394 ? 20.272 -9.102 -28.308 1.00 86.56 394 LEU A O 1
ATOM 3154 N N . PRO A 1 395 ? 18.730 -7.813 -29.316 1.00 84.44 395 PRO A N 1
ATOM 3155 C CA . PRO A 1 395 ? 19.566 -6.610 -29.310 1.00 84.44 395 PRO A CA 1
ATOM 3156 C C . PRO A 1 395 ? 20.056 -6.214 -27.910 1.00 84.44 395 PRO A C 1
ATOM 3158 O O . PRO A 1 395 ? 21.239 -5.926 -27.722 1.00 84.44 395 PRO A O 1
ATOM 3161 N N . GLN A 1 396 ? 19.171 -6.267 -26.905 1.00 81.25 396 GLN A N 1
ATOM 3162 C CA . GLN A 1 396 ? 19.518 -5.946 -25.514 1.00 81.25 396 GLN A CA 1
ATOM 3163 C C . GLN A 1 396 ? 20.522 -6.965 -24.955 1.00 81.25 396 GLN A C 1
ATOM 3165 O O . GLN A 1 396 ? 21.482 -6.598 -24.277 1.00 81.25 396 GLN A O 1
ATOM 3170 N N . MET A 1 397 ? 20.346 -8.248 -25.279 1.00 86.00 397 MET A N 1
ATOM 3171 C CA . MET A 1 397 ? 21.259 -9.302 -24.839 1.00 86.00 397 MET A CA 1
ATOM 3172 C C . MET A 1 397 ? 22.633 -9.212 -25.519 1.00 86.00 397 MET A C 1
ATOM 3174 O O . MET A 1 397 ? 23.643 -9.431 -24.854 1.00 86.00 397 MET A O 1
ATOM 3178 N N . ILE A 1 398 ? 22.702 -8.846 -26.805 1.00 85.69 398 ILE A N 1
ATOM 3179 C CA . ILE A 1 398 ? 23.970 -8.607 -27.520 1.00 85.69 398 ILE A CA 1
ATOM 3180 C C . ILE A 1 398 ? 24.757 -7.463 -26.866 1.00 85.69 398 ILE A C 1
ATOM 3182 O O . ILE A 1 398 ? 25.984 -7.541 -26.759 1.00 85.69 398 ILE A O 1
ATOM 3186 N N . GLU A 1 399 ? 24.067 -6.414 -26.415 1.00 79.31 399 GLU A N 1
ATOM 3187 C CA . GLU A 1 399 ?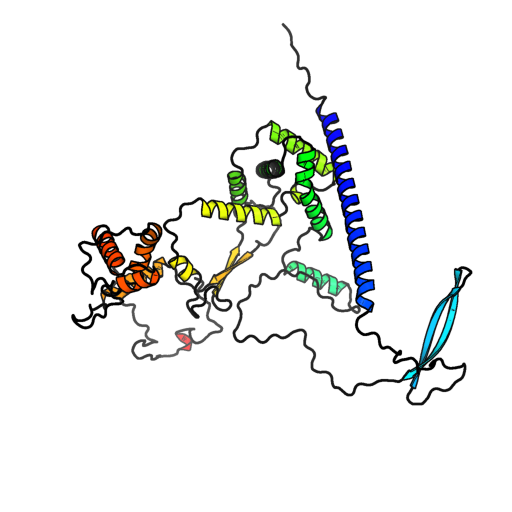 24.694 -5.278 -25.733 1.00 79.31 399 GLU A CA 1
ATOM 3188 C C . GLU A 1 399 ? 25.286 -5.650 -24.369 1.00 79.31 399 GLU A C 1
ATOM 3190 O O . GLU A 1 399 ? 26.358 -5.149 -24.017 1.00 79.31 399 GLU A O 1
ATOM 3195 N N . ILE A 1 400 ? 24.633 -6.552 -23.628 1.00 80.12 400 ILE A N 1
ATOM 3196 C CA . ILE A 1 400 ? 25.087 -7.040 -22.315 1.00 80.12 400 ILE A CA 1
ATOM 3197 C C . ILE A 1 400 ? 26.200 -8.083 -22.465 1.00 80.12 400 ILE A C 1
ATOM 3199 O O . ILE A 1 400 ? 27.250 -7.988 -21.824 1.00 80.12 400 ILE A O 1
ATOM 3203 N N . TYR A 1 401 ? 25.995 -9.086 -23.321 1.00 85.44 401 TYR A N 1
ATOM 3204 C CA . TYR A 1 401 ? 26.938 -10.176 -23.551 1.00 85.44 401 TYR A CA 1
ATOM 3205 C C . TYR A 1 401 ? 27.900 -9.817 -24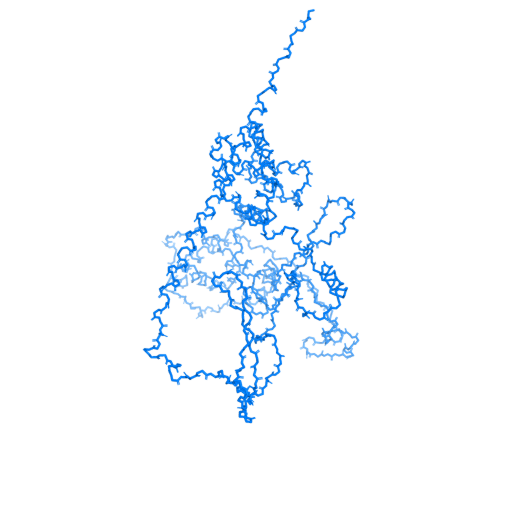.688 1.00 85.44 401 TYR A C 1
ATOM 3207 O O . TYR A 1 401 ? 27.707 -10.180 -25.847 1.00 85.44 401 TYR A O 1
ATOM 3215 N N . ARG A 1 402 ? 28.987 -9.114 -24.357 1.00 73.62 402 ARG A N 1
ATOM 3216 C CA . ARG A 1 402 ? 29.925 -8.601 -25.374 1.00 73.62 402 ARG A CA 1
ATOM 3217 C C . ARG A 1 402 ? 31.038 -9.540 -25.805 1.00 73.62 402 ARG A C 1
ATOM 3219 O O . ARG A 1 402 ? 31.636 -9.293 -26.848 1.00 73.62 402 ARG A O 1
ATOM 3226 N N . HIS A 1 403 ? 31.340 -10.595 -25.044 1.00 81.12 403 HIS A N 1
ATOM 3227 C CA . HIS A 1 403 ? 32.442 -11.491 -25.400 1.00 81.12 403 HIS A CA 1
ATOM 3228 C C . HIS A 1 403 ? 32.133 -12.173 -26.744 1.00 81.12 403 HIS A C 1
ATOM 3230 O O . HIS A 1 403 ? 31.232 -13.016 -26.787 1.00 81.12 403 HIS A O 1
ATOM 3236 N N . PRO A 1 404 ? 32.864 -11.866 -27.834 1.00 78.94 404 PRO A N 1
ATOM 3237 C CA . PRO A 1 404 ? 32.455 -12.236 -29.189 1.00 78.94 404 PRO A CA 1
ATOM 3238 C C . PRO A 1 404 ? 32.308 -13.748 -29.353 1.00 78.94 404 PRO A C 1
ATOM 3240 O O . PRO A 1 404 ? 31.376 -14.193 -30.017 1.00 78.94 404 PRO A O 1
ATOM 3243 N N . ASN A 1 405 ? 33.164 -14.511 -28.663 1.00 82.56 405 ASN A N 1
ATOM 3244 C CA . ASN A 1 405 ? 33.175 -15.970 -28.741 1.00 82.56 405 ASN A CA 1
ATOM 3245 C C . ASN A 1 405 ? 32.114 -16.648 -27.854 1.00 82.56 405 ASN A C 1
ATOM 3247 O O . ASN A 1 405 ? 31.670 -17.735 -28.169 1.00 82.56 405 ASN A O 1
ATOM 3251 N N . TYR A 1 406 ? 31.686 -16.055 -26.736 1.00 86.50 406 TYR A N 1
ATOM 3252 C CA . TYR A 1 406 ? 30.811 -16.758 -25.777 1.00 86.50 406 TYR A CA 1
ATOM 3253 C C . TYR A 1 406 ? 29.415 -16.162 -25.665 1.00 86.50 406 TYR A C 1
ATOM 3255 O O . TYR A 1 406 ? 28.541 -16.772 -25.058 1.00 86.50 406 TYR A O 1
ATOM 3263 N N . ARG A 1 407 ? 29.175 -14.987 -26.251 1.00 88.94 407 ARG A N 1
ATOM 3264 C CA . ARG A 1 407 ? 27.863 -14.337 -26.202 1.00 88.94 407 ARG A CA 1
ATOM 3265 C C . ARG A 1 407 ? 26.754 -15.207 -26.774 1.00 88.94 407 ARG A C 1
ATOM 3267 O O . ARG A 1 407 ? 25.706 -15.299 -26.153 1.00 88.94 407 ARG A O 1
ATOM 3274 N N . SER A 1 408 ? 27.011 -15.914 -27.875 1.00 92.00 408 SER A N 1
ATOM 3275 C CA . SER A 1 408 ? 26.038 -16.847 -28.444 1.00 92.00 408 SER A CA 1
ATOM 3276 C C . SER A 1 408 ? 25.723 -17.976 -27.469 1.00 92.00 408 SER A C 1
ATOM 3278 O O . SER A 1 408 ? 24.561 -18.301 -27.287 1.00 92.00 408 SER A O 1
ATOM 3280 N N . CYS A 1 409 ? 26.729 -18.490 -26.754 1.00 91.88 409 CYS A N 1
ATOM 3281 C CA . CYS A 1 409 ? 26.550 -19.523 -25.737 1.00 91.88 409 CYS A CA 1
ATOM 3282 C C . CYS A 1 409 ? 25.718 -19.039 -24.537 1.00 91.88 409 CYS A C 1
ATOM 3284 O O . CYS A 1 409 ? 24.834 -19.757 -24.081 1.00 91.88 409 CYS A O 1
ATOM 3286 N N . TYR A 1 410 ? 25.984 -17.832 -24.024 1.00 92.25 410 TYR A N 1
ATOM 3287 C CA . TYR A 1 410 ? 25.231 -17.271 -22.894 1.00 92.25 410 TYR A CA 1
ATOM 3288 C C . TYR A 1 410 ? 23.784 -16.950 -23.260 1.00 92.25 410 TYR A C 1
ATOM 3290 O O . TYR A 1 410 ? 22.878 -17.229 -22.481 1.00 92.25 410 TYR A O 1
ATOM 3298 N N . ILE A 1 411 ? 23.572 -16.386 -24.449 1.00 92.50 411 ILE A N 1
ATOM 3299 C CA . ILE A 1 411 ? 22.236 -16.058 -24.950 1.00 92.50 411 ILE A CA 1
ATOM 3300 C C . ILE A 1 411 ? 21.445 -17.344 -25.207 1.00 92.50 411 ILE A C 1
ATOM 3302 O O . ILE A 1 411 ? 20.299 -17.436 -24.790 1.00 92.50 411 ILE A O 1
ATOM 3306 N N . ALA A 1 412 ? 22.074 -18.354 -25.810 1.00 93.00 412 ALA A N 1
ATOM 3307 C CA . ALA A 1 412 ? 21.479 -19.670 -26.024 1.00 93.00 412 ALA A CA 1
ATOM 3308 C C . ALA A 1 412 ? 21.045 -20.343 -24.722 1.00 93.00 412 ALA A C 1
ATOM 3310 O O . ALA A 1 412 ? 19.920 -20.818 -24.631 1.00 93.00 412 ALA A O 1
ATOM 3311 N N . PHE A 1 413 ? 21.896 -20.305 -23.692 1.00 92.31 413 PHE A N 1
ATOM 3312 C CA . PHE A 1 413 ? 21.544 -20.808 -22.365 1.00 92.31 413 PHE A CA 1
ATOM 3313 C C . PHE A 1 413 ? 20.369 -20.040 -21.741 1.00 92.31 413 PHE A C 1
ATOM 3315 O O . PHE A 1 413 ? 19.486 -20.642 -21.145 1.00 92.31 413 PHE A O 1
ATOM 3322 N N . ALA A 1 414 ? 20.346 -18.712 -21.875 1.00 89.94 414 ALA A N 1
ATOM 3323 C CA . ALA A 1 414 ? 19.298 -17.879 -21.288 1.00 89.94 414 ALA A CA 1
ATOM 3324 C C . ALA A 1 414 ? 17.938 -18.007 -21.997 1.00 89.94 414 ALA A C 1
ATOM 3326 O O . ALA A 1 414 ? 16.906 -17.816 -21.359 1.00 89.94 414 ALA A O 1
ATOM 3327 N N . LEU A 1 415 ? 17.939 -18.300 -23.299 1.00 89.50 415 LEU A N 1
ATOM 3328 C CA . LEU A 1 415 ? 16.734 -18.455 -24.121 1.00 89.50 415 LEU A CA 1
ATOM 3329 C C . LEU A 1 415 ? 16.309 -19.916 -24.315 1.00 89.50 415 LEU A C 1
ATOM 3331 O O . LEU A 1 415 ? 15.284 -20.151 -24.947 1.00 89.50 415 LEU A O 1
ATOM 3335 N N . ASP A 1 416 ? 17.093 -20.863 -23.795 1.00 90.00 416 ASP A N 1
ATOM 3336 C CA . ASP A 1 416 ? 16.906 -22.310 -23.955 1.00 90.00 416 ASP A CA 1
ATOM 3337 C C . ASP A 1 416 ? 16.738 -22.734 -25.429 1.00 90.00 416 ASP A C 1
ATOM 3339 O O . ASP A 1 416 ? 15.801 -23.431 -25.813 1.00 90.00 416 ASP A O 1
ATOM 3343 N N . ILE A 1 417 ? 17.641 -22.249 -26.289 1.00 90.44 417 ILE A N 1
ATOM 3344 C CA . ILE A 1 417 ? 17.655 -22.533 -27.735 1.00 90.44 417 ILE A CA 1
ATOM 3345 C C . ILE A 1 417 ? 19.056 -22.930 -28.216 1.00 90.44 417 ILE A C 1
ATOM 3347 O O . ILE A 1 417 ? 20.048 -22.572 -27.573 1.00 90.44 417 ILE A O 1
ATOM 3351 N N . PRO A 1 418 ? 19.178 -23.621 -29.367 1.00 92.06 418 PRO A N 1
ATOM 3352 C CA . PRO A 1 418 ? 20.469 -24.067 -29.879 1.00 92.06 418 PRO A CA 1
ATOM 3353 C C . PRO A 1 418 ? 21.448 -22.909 -30.100 1.00 92.06 418 PRO A C 1
ATOM 3355 O O . PRO A 1 418 ? 21.111 -21.890 -30.712 1.00 92.06 418 PRO A O 1
ATOM 3358 N N . CYS A 1 419 ? 22.695 -23.075 -29.659 1.00 92.94 419 CYS A N 1
ATOM 3359 C CA . CYS A 1 419 ? 23.705 -22.013 -29.679 1.00 92.94 419 CYS A CA 1
ATOM 3360 C C . CYS A 1 419 ? 24.101 -21.570 -31.093 1.00 92.94 419 CYS A C 1
ATOM 3362 O O . CYS A 1 419 ? 24.341 -20.379 -31.325 1.00 92.94 419 CYS A O 1
ATOM 3364 N N . TRP A 1 420 ? 24.101 -22.492 -32.054 1.00 91.56 420 TRP A N 1
ATOM 3365 C CA . TRP A 1 420 ? 24.300 -22.161 -33.463 1.00 91.56 420 TRP A CA 1
ATOM 3366 C C . TRP A 1 420 ? 23.202 -21.251 -34.035 1.00 91.56 420 TRP A C 1
ATOM 3368 O O . TRP A 1 420 ? 23.527 -20.328 -34.781 1.00 91.56 420 TRP A O 1
ATOM 3378 N N . SER A 1 421 ? 21.935 -21.422 -33.631 1.00 91.44 421 SER A N 1
ATOM 3379 C CA . SER A 1 421 ? 20.822 -20.603 -34.146 1.00 91.44 421 SER A CA 1
ATOM 3380 C C . SER A 1 421 ? 20.931 -19.154 -33.666 1.00 91.44 421 SER A C 1
ATOM 3382 O O . SER A 1 421 ? 20.820 -18.210 -34.446 1.00 91.44 421 SER A O 1
ATOM 3384 N N . VAL A 1 422 ? 21.293 -18.973 -32.394 1.00 92.31 422 VAL A N 1
ATOM 3385 C CA . VAL A 1 422 ? 21.615 -17.668 -31.807 1.00 92.31 422 VAL A CA 1
ATOM 3386 C C . VAL A 1 422 ? 22.815 -17.025 -32.493 1.00 92.31 422 VAL A C 1
ATOM 3388 O O . VAL A 1 422 ? 22.805 -15.826 -32.759 1.00 92.31 422 VAL A O 1
ATOM 3391 N N . TYR A 1 423 ? 23.868 -17.795 -32.780 1.00 91.69 423 TYR A N 1
ATOM 3392 C CA . TYR A 1 423 ? 25.035 -17.267 -33.482 1.00 91.69 423 TYR A CA 1
ATOM 3393 C C . TYR A 1 423 ? 24.680 -16.767 -34.887 1.00 91.69 423 TYR A C 1
ATOM 3395 O O . TYR A 1 423 ? 25.079 -15.655 -35.237 1.00 91.69 423 TYR A O 1
ATOM 3403 N N . ALA A 1 424 ? 23.917 -17.545 -35.659 1.00 89.81 424 ALA A N 1
ATOM 3404 C CA . ALA A 1 424 ? 23.465 -17.157 -36.992 1.00 89.81 424 ALA A CA 1
ATOM 3405 C C . ALA A 1 424 ? 22.650 -15.852 -36.954 1.00 89.81 424 ALA A C 1
ATOM 3407 O O . ALA A 1 424 ? 22.928 -14.924 -37.717 1.00 89.81 424 ALA A O 1
ATOM 3408 N N . GLU A 1 425 ? 21.731 -15.733 -35.995 1.00 90.44 425 GLU A N 1
ATOM 3409 C CA . GLU A 1 425 ? 20.905 -14.539 -35.821 1.00 90.44 425 GLU A CA 1
ATOM 3410 C C . GLU A 1 425 ? 21.730 -13.306 -35.406 1.00 90.44 425 GLU A C 1
ATOM 3412 O O . GLU A 1 425 ? 21.540 -12.203 -35.917 1.00 90.44 425 GLU A O 1
ATOM 3417 N N . ILE A 1 426 ? 22.730 -13.485 -34.538 1.00 89.75 426 ILE A N 1
ATOM 3418 C CA . ILE A 1 426 ? 23.662 -12.414 -34.161 1.00 89.75 426 ILE A CA 1
ATOM 3419 C C . ILE A 1 426 ? 24.478 -11.921 -35.367 1.00 89.75 426 ILE A C 1
ATOM 3421 O O . ILE A 1 426 ? 24.775 -10.724 -35.451 1.00 89.75 426 ILE A O 1
ATOM 3425 N N . GLN A 1 427 ? 24.887 -12.815 -36.274 1.00 88.50 427 GLN A N 1
ATOM 3426 C CA . GLN A 1 427 ? 25.599 -12.425 -37.497 1.00 88.50 427 GLN A CA 1
ATOM 3427 C C . GLN A 1 427 ? 24.685 -11.647 -38.444 1.00 88.50 427 GLN A C 1
ATOM 3429 O O . GLN A 1 427 ? 25.093 -10.594 -38.940 1.00 88.50 427 GLN A O 1
ATOM 3434 N N . ARG A 1 428 ? 23.435 -12.102 -38.618 1.00 87.69 428 ARG A N 1
ATOM 3435 C CA . ARG A 1 428 ? 22.410 -11.379 -39.385 1.00 87.69 428 ARG A CA 1
ATOM 3436 C C . ARG A 1 428 ? 22.203 -9.968 -38.833 1.00 87.69 428 ARG A C 1
ATOM 3438 O O . ARG A 1 428 ? 22.414 -8.995 -39.555 1.00 87.69 428 ARG A O 1
ATOM 3445 N N . TYR A 1 429 ? 21.952 -9.850 -37.529 1.00 86.00 429 TYR A N 1
ATOM 3446 C CA . TYR A 1 429 ? 21.761 -8.567 -36.849 1.00 86.00 429 TYR A CA 1
ATOM 3447 C C . TYR A 1 429 ? 22.941 -7.598 -37.040 1.00 86.00 429 TYR A C 1
ATOM 3449 O O . TYR A 1 429 ? 22.733 -6.405 -37.253 1.00 86.00 429 TYR A O 1
ATOM 3457 N N . LYS A 1 430 ? 24.185 -8.096 -36.990 1.00 82.94 430 LYS A N 1
ATOM 3458 C CA . LYS A 1 430 ? 25.396 -7.288 -37.222 1.00 82.94 430 LYS A CA 1
ATOM 3459 C C . LYS A 1 430 ? 25.584 -6.852 -38.672 1.00 82.94 430 LYS A C 1
ATOM 3461 O O . LYS A 1 430 ? 26.190 -5.812 -38.912 1.00 82.94 430 LYS A O 1
ATOM 3466 N N . SER A 1 4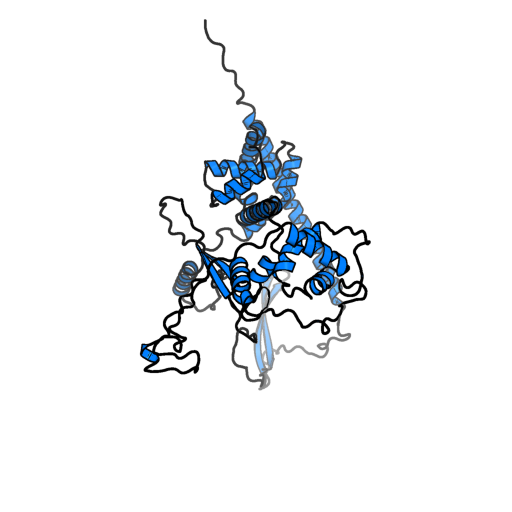31 ? 25.136 -7.666 -39.625 1.00 82.44 431 SER A N 1
ATOM 3467 C CA . SER A 1 431 ? 25.204 -7.321 -41.046 1.00 82.44 431 SER A CA 1
ATOM 3468 C C . SER A 1 431 ? 24.189 -6.240 -41.425 1.00 82.44 431 SER A C 1
ATOM 3470 O O . SER A 1 431 ? 24.479 -5.408 -42.280 1.00 82.44 431 SER A O 1
ATOM 3472 N N . GLU A 1 432 ? 23.037 -6.220 -40.749 1.00 82.81 432 GLU A N 1
ATOM 3473 C CA . GLU A 1 432 ? 21.952 -5.259 -40.977 1.00 82.81 432 GLU A CA 1
ATOM 3474 C C . GLU A 1 432 ? 22.153 -3.948 -40.198 1.00 82.81 432 GLU A C 1
ATOM 3476 O O . GLU A 1 432 ? 21.858 -2.871 -40.715 1.00 82.81 432 GLU A O 1
ATOM 3481 N N . ASN A 1 433 ? 22.700 -4.017 -38.979 1.00 70.62 433 ASN A N 1
ATOM 3482 C CA . ASN A 1 433 ? 22.955 -2.853 -38.134 1.00 70.62 433 ASN A CA 1
ATOM 3483 C C . ASN A 1 433 ? 24.456 -2.544 -38.077 1.00 70.62 433 ASN A C 1
ATOM 3485 O O . ASN A 1 433 ? 25.215 -3.190 -37.351 1.00 70.62 433 ASN A O 1
ATOM 3489 N N . HIS A 1 434 ? 24.892 -1.522 -38.816 1.00 57.81 434 HIS A N 1
ATOM 3490 C CA . HIS A 1 434 ? 26.234 -0.965 -38.652 1.00 57.81 434 HIS A CA 1
ATOM 3491 C C . HIS A 1 434 ? 26.407 -0.428 -37.222 1.00 57.81 434 HIS A C 1
ATOM 3493 O O . HIS A 1 434 ? 25.579 0.348 -36.752 1.00 57.81 434 HIS A O 1
ATOM 3499 N N . GLU A 1 435 ? 27.485 -0.827 -36.536 1.00 58.34 435 GLU A N 1
ATOM 3500 C CA . GLU A 1 435 ? 27.790 -0.367 -35.175 1.00 58.34 435 GLU A CA 1
ATOM 3501 C C . GLU A 1 435 ? 27.769 1.173 -35.104 1.00 58.34 435 GLU A C 1
ATOM 3503 O O . GLU A 1 435 ? 28.517 1.851 -35.817 1.00 58.34 435 GLU A O 1
ATOM 3508 N N . GLU A 1 436 ? 26.904 1.734 -34.250 1.00 55.84 436 GLU A N 1
ATOM 3509 C CA . GLU A 1 436 ? 26.831 3.177 -34.008 1.00 55.84 436 GLU A CA 1
ATOM 3510 C C . GLU A 1 436 ? 28.212 3.718 -33.606 1.00 55.84 436 GLU A C 1
ATOM 3512 O O . GLU A 1 436 ? 28.892 3.185 -32.720 1.00 55.84 436 GLU A O 1
ATOM 3517 N N . LYS A 1 437 ? 28.646 4.803 -34.259 1.00 53.62 437 LYS A N 1
ATOM 3518 C CA . LYS A 1 437 ? 29.911 5.470 -33.933 1.00 53.62 437 LYS A CA 1
ATOM 3519 C C . LYS A 1 437 ? 29.845 5.996 -32.499 1.00 53.62 437 LYS A C 1
ATOM 3521 O O . LYS A 1 437 ? 29.053 6.879 -32.198 1.00 53.62 437 LYS A O 1
ATOM 3526 N N . ALA A 1 438 ? 30.702 5.460 -31.630 1.00 55.28 438 ALA A N 1
ATOM 3527 C CA . ALA A 1 438 ? 30.839 5.947 -30.260 1.00 55.28 438 ALA A CA 1
ATOM 3528 C C . ALA A 1 438 ? 31.167 7.449 -30.241 1.00 55.28 438 ALA A C 1
ATOM 3530 O O . ALA A 1 438 ? 32.026 7.896 -31.001 1.00 55.28 438 ALA A O 1
ATOM 3531 N N . GLU A 1 439 ? 30.515 8.186 -29.344 1.00 59.12 439 GLU A N 1
ATOM 3532 C CA . GLU A 1 439 ? 30.792 9.601 -29.100 1.00 59.12 439 GLU A CA 1
ATOM 3533 C C . GLU A 1 439 ? 32.256 9.819 -28.685 1.00 59.12 439 GLU A C 1
ATOM 3535 O O . GLU A 1 439 ? 32.831 9.037 -27.917 1.00 59.12 439 GLU A O 1
ATOM 3540 N N . ASP A 1 440 ? 32.859 10.904 -29.178 1.00 58.22 440 ASP A N 1
ATOM 3541 C CA . ASP A 1 440 ? 34.210 11.308 -28.799 1.00 58.22 440 ASP A CA 1
ATOM 3542 C C . ASP A 1 440 ? 34.239 11.709 -27.319 1.00 58.22 440 ASP A C 1
ATOM 3544 O O . ASP A 1 440 ? 33.716 12.744 -26.905 1.00 58.22 440 ASP A O 1
ATOM 3548 N N . ILE A 1 441 ? 34.867 10.869 -26.495 1.00 61.97 441 ILE A N 1
ATOM 3549 C CA . ILE A 1 441 ? 35.063 11.154 -25.074 1.00 61.97 441 ILE A CA 1
ATOM 3550 C C . ILE A 1 441 ? 36.067 12.311 -24.962 1.00 61.97 441 ILE A C 1
ATOM 3552 O O . ILE A 1 441 ? 37.177 12.191 -25.492 1.00 61.97 441 ILE A O 1
ATOM 3556 N N . PRO A 1 442 ? 35.758 13.391 -24.220 1.00 60.31 442 PRO A N 1
ATOM 3557 C CA . PRO A 1 442 ? 36.722 14.447 -23.954 1.00 60.31 442 PRO A CA 1
ATOM 3558 C C . PRO A 1 442 ? 37.988 13.856 -23.321 1.00 60.31 442 PRO A C 1
ATOM 3560 O O . PRO A 1 442 ? 37.961 13.301 -22.223 1.00 60.31 442 PRO A O 1
ATOM 3563 N N . THR A 1 443 ? 39.123 13.984 -24.003 1.00 58.66 443 THR A N 1
ATOM 3564 C CA . THR A 1 443 ? 40.429 13.447 -23.576 1.00 58.66 443 THR A CA 1
ATOM 3565 C C . THR A 1 443 ? 41.094 14.271 -22.464 1.00 58.66 443 THR A C 1
ATOM 3567 O O . THR A 1 443 ? 42.233 14.007 -22.072 1.00 58.66 443 THR A O 1
ATOM 3570 N N . GLY A 1 444 ? 40.387 15.257 -21.906 1.00 61.38 444 GLY A N 1
ATOM 3571 C CA . GLY A 1 444 ? 40.874 16.115 -20.834 1.00 61.38 444 GLY A CA 1
ATOM 3572 C C . GLY A 1 444 ? 40.969 15.372 -19.503 1.00 61.38 444 GLY A C 1
ATOM 3573 O O . GLY A 1 444 ? 39.967 15.129 -18.833 1.00 61.38 444 GLY A O 1
ATOM 3574 N N . ARG A 1 445 ? 42.189 15.042 -19.070 1.00 64.31 445 ARG A N 1
ATOM 3575 C CA . ARG A 1 445 ? 42.422 14.558 -17.705 1.00 64.31 445 ARG A CA 1
ATOM 3576 C C . ARG A 1 445 ? 42.153 15.705 -16.731 1.00 64.31 445 ARG A C 1
ATOM 3578 O O . ARG A 1 445 ? 42.853 16.715 -16.768 1.00 64.31 445 ARG A O 1
ATOM 3585 N N . ALA A 1 446 ? 41.176 15.534 -15.843 1.00 74.75 446 ALA A N 1
ATOM 3586 C CA . ALA A 1 446 ? 40.910 16.499 -14.780 1.00 74.75 446 ALA A CA 1
ATOM 3587 C C . ALA A 1 446 ? 42.194 16.785 -13.978 1.00 74.75 446 ALA A C 1
ATOM 3589 O O . ALA A 1 446 ? 42.947 15.861 -13.637 1.00 74.75 446 ALA A O 1
ATOM 3590 N N . LYS A 1 447 ? 42.457 18.068 -13.691 1.00 80.75 447 LYS A N 1
ATOM 3591 C CA . LYS A 1 447 ? 43.610 18.478 -12.882 1.00 80.75 447 LYS A CA 1
ATOM 3592 C C . LYS A 1 447 ? 43.512 17.795 -11.518 1.00 80.75 447 LYS A C 1
ATOM 3594 O O . LYS A 1 447 ? 42.482 17.845 -10.852 1.00 80.75 447 LYS A O 1
ATOM 3599 N N . LYS A 1 448 ? 44.598 17.142 -11.114 1.00 81.88 448 LYS A N 1
ATOM 3600 C CA . LYS A 1 448 ? 44.675 16.444 -9.833 1.00 81.88 448 LYS A CA 1
ATOM 3601 C C . LYS A 1 448 ? 44.587 17.457 -8.677 1.00 81.88 448 LYS A C 1
ATOM 3603 O O . LYS A 1 448 ? 45.325 18.445 -8.719 1.00 81.88 448 LYS A O 1
ATOM 3608 N N . PRO A 1 449 ? 43.745 17.221 -7.654 1.00 86.25 449 PRO A N 1
ATOM 3609 C CA . PRO A 1 449 ? 43.702 18.077 -6.474 1.00 86.25 449 PRO A CA 1
ATOM 3610 C C . PRO A 1 449 ? 45.032 18.018 -5.712 1.00 86.25 449 PRO A C 1
ATOM 3612 O O . PRO A 1 449 ? 45.652 16.962 -5.592 1.00 86.25 449 PRO A O 1
ATOM 3615 N N . GLU A 1 450 ? 45.472 19.152 -5.172 1.00 87.31 450 GLU A N 1
ATOM 3616 C CA . GLU A 1 450 ? 46.769 19.260 -4.481 1.00 87.31 450 GLU A CA 1
ATOM 3617 C C . GLU A 1 450 ? 46.792 18.509 -3.140 1.00 87.31 450 GLU A C 1
ATOM 3619 O O . GLU A 1 450 ? 47.838 18.020 -2.708 1.00 87.31 450 GLU A O 1
ATOM 3624 N N . TRP A 1 451 ? 45.621 18.358 -2.518 1.00 89.88 451 TRP A N 1
ATOM 3625 C CA . TRP A 1 451 ? 45.438 17.729 -1.211 1.00 89.88 451 TRP A CA 1
ATOM 3626 C C . TRP A 1 451 ? 45.234 16.205 -1.272 1.00 89.88 451 TRP A C 1
ATOM 3628 O O . TRP A 1 451 ? 45.289 15.552 -0.232 1.00 89.88 451 TRP A O 1
ATOM 3638 N N . TYR A 1 452 ? 45.034 15.604 -2.455 1.00 90.94 452 TYR A N 1
ATOM 3639 C CA . TYR A 1 452 ? 44.813 14.156 -2.577 1.00 90.94 452 TYR A CA 1
ATOM 3640 C C . TYR A 1 452 ? 45.532 13.510 -3.766 1.00 90.94 452 TYR A C 1
ATOM 3642 O O . TYR A 1 452 ? 45.384 13.889 -4.929 1.00 90.94 452 TYR A O 1
ATOM 3650 N N . ASP A 1 453 ? 46.289 12.457 -3.462 1.00 89.06 453 ASP A N 1
ATOM 3651 C CA . ASP A 1 453 ? 46.926 11.579 -4.430 1.00 89.06 453 ASP A CA 1
ATOM 3652 C C . ASP A 1 453 ? 46.155 10.272 -4.592 1.00 89.06 453 ASP A C 1
ATOM 3654 O O . ASP A 1 453 ? 46.315 9.368 -3.781 1.00 89.06 453 ASP A O 1
ATOM 3658 N N . ASN A 1 454 ? 45.362 10.138 -5.660 1.00 88.06 454 ASN A N 1
ATOM 3659 C CA . ASN A 1 454 ? 44.588 8.922 -5.926 1.00 88.06 454 ASN A CA 1
ATOM 3660 C C . ASN A 1 454 ? 45.449 7.702 -6.307 1.00 88.06 454 ASN A C 1
ATOM 3662 O O . ASN A 1 454 ? 45.042 6.575 -6.042 1.00 88.06 454 ASN A O 1
ATOM 3666 N N . ILE A 1 455 ? 46.636 7.906 -6.893 1.00 88.38 455 ILE A N 1
ATOM 3667 C CA . ILE A 1 455 ? 47.541 6.811 -7.284 1.00 88.38 455 ILE A CA 1
ATOM 3668 C C . ILE A 1 455 ? 48.247 6.268 -6.044 1.00 88.38 455 ILE A C 1
ATOM 3670 O O . ILE A 1 455 ? 48.262 5.064 -5.808 1.00 88.38 455 ILE A O 1
ATOM 3674 N N . LYS A 1 456 ? 48.807 7.167 -5.227 1.00 91.94 456 LYS A N 1
ATOM 3675 C CA . LYS A 1 456 ? 49.489 6.786 -3.979 1.00 91.94 456 LYS A CA 1
ATOM 3676 C C . LYS A 1 456 ? 48.530 6.569 -2.806 1.00 91.94 456 LYS A C 1
ATOM 3678 O O . LYS A 1 456 ? 48.979 6.153 -1.746 1.00 91.94 456 LYS A O 1
ATOM 3683 N N . LYS A 1 457 ? 47.242 6.880 -2.987 1.00 90.69 457 LYS A N 1
ATOM 3684 C CA . LYS A 1 457 ? 46.191 6.882 -1.958 1.00 90.69 457 LYS A CA 1
ATOM 3685 C C . LYS A 1 457 ? 46.607 7.664 -0.703 1.00 90.69 457 LYS A C 1
ATOM 3687 O O . LYS A 1 457 ? 46.467 7.170 0.409 1.00 90.69 457 LYS A O 1
ATOM 3692 N N . ASN A 1 458 ? 47.145 8.873 -0.890 1.00 91.12 458 ASN A N 1
ATOM 3693 C CA . ASN A 1 458 ? 47.698 9.695 0.194 1.00 91.12 458 ASN A CA 1
ATOM 3694 C C . ASN A 1 458 ? 47.060 11.095 0.245 1.00 91.12 458 ASN A C 1
ATOM 3696 O O . ASN A 1 458 ? 46.835 11.707 -0.800 1.00 91.12 458 ASN A O 1
ATOM 3700 N N . ILE A 1 459 ? 46.813 11.606 1.452 1.00 90.38 459 ILE A N 1
ATOM 3701 C CA . ILE A 1 459 ? 46.247 12.934 1.730 1.00 90.38 459 ILE A CA 1
ATOM 3702 C C . ILE A 1 459 ? 47.390 13.886 2.113 1.00 90.38 459 ILE A C 1
ATOM 3704 O O . ILE A 1 459 ? 48.304 13.508 2.844 1.00 90.38 459 ILE A O 1
ATOM 3708 N N . ARG A 1 460 ? 47.364 15.121 1.610 1.00 89.31 460 ARG A N 1
ATOM 3709 C CA . ARG A 1 460 ? 48.370 16.159 1.876 1.00 89.31 460 ARG A CA 1
ATOM 3710 C C . ARG A 1 460 ? 47.708 17.431 2.401 1.00 89.31 460 ARG A C 1
ATOM 3712 O O . ARG A 1 460 ? 46.635 17.800 1.935 1.00 89.31 460 ARG A O 1
ATOM 3719 N N . GLY A 1 461 ? 48.400 18.140 3.290 1.00 86.81 461 GLY A N 1
ATOM 3720 C CA . GLY A 1 461 ? 47.924 19.403 3.860 1.00 86.81 461 GLY A CA 1
ATOM 3721 C C . GLY A 1 461 ? 46.888 19.220 4.974 1.00 86.81 461 GLY A C 1
ATOM 3722 O O . GLY A 1 461 ? 46.738 18.132 5.524 1.00 86.81 461 GLY A O 1
ATOM 3723 N N . ASP A 1 462 ? 46.204 20.311 5.321 1.00 86.69 462 ASP A N 1
ATOM 3724 C CA . ASP A 1 462 ? 45.173 20.334 6.363 1.00 86.69 462 ASP A CA 1
ATOM 3725 C C . ASP A 1 462 ? 43.815 19.902 5.791 1.00 86.69 462 ASP A C 1
ATOM 3727 O O . ASP A 1 462 ? 43.140 20.665 5.097 1.00 86.69 462 ASP A O 1
ATOM 3731 N N . LEU A 1 463 ? 43.426 18.659 6.082 1.00 84.56 463 LEU A N 1
ATOM 3732 C CA . LEU A 1 463 ? 42.194 18.047 5.585 1.00 84.56 463 LEU A CA 1
ATOM 3733 C C . LEU A 1 463 ? 40.945 18.855 5.976 1.00 84.56 463 LEU A C 1
ATOM 3735 O O . LEU A 1 463 ? 40.053 19.011 5.144 1.00 84.56 463 LEU A O 1
ATOM 3739 N N . ASN A 1 464 ? 40.915 19.421 7.190 1.00 84.62 464 ASN A N 1
ATOM 3740 C CA . ASN A 1 464 ? 39.761 20.161 7.720 1.00 84.62 464 ASN A CA 1
ATOM 3741 C C . ASN A 1 464 ? 39.443 21.429 6.917 1.00 84.62 464 ASN A C 1
ATOM 3743 O O . ASN A 1 464 ? 38.302 21.874 6.909 1.00 84.62 464 ASN A O 1
ATOM 3747 N N . LYS A 1 465 ? 40.441 22.012 6.241 1.00 87.31 465 LYS A N 1
ATOM 3748 C CA . LYS A 1 465 ? 40.262 23.208 5.402 1.00 87.31 465 LYS A CA 1
ATOM 3749 C C . LYS A 1 465 ? 39.950 22.879 3.947 1.00 87.31 465 LYS A C 1
ATOM 3751 O O . LYS A 1 465 ? 39.404 23.716 3.239 1.00 87.31 465 LYS A O 1
ATOM 3756 N N . MET A 1 466 ? 40.348 21.693 3.486 1.00 87.31 466 MET A N 1
ATOM 3757 C CA . MET A 1 466 ? 40.360 21.348 2.062 1.00 87.31 466 MET A CA 1
ATOM 3758 C C . MET A 1 466 ? 39.136 20.546 1.617 1.00 87.31 466 MET A C 1
ATOM 3760 O O . MET A 1 466 ? 38.807 20.544 0.431 1.00 87.31 466 MET A O 1
ATOM 3764 N N . THR A 1 467 ? 38.472 19.835 2.530 1.00 88.69 467 THR A N 1
ATOM 3765 C CA . THR A 1 467 ? 37.277 19.049 2.206 1.00 88.69 467 THR A CA 1
ATOM 3766 C C . THR A 1 467 ? 36.423 18.784 3.442 1.00 88.69 467 THR A C 1
ATOM 3768 O O . THR A 1 467 ? 36.937 18.674 4.548 1.00 88.69 467 THR A O 1
ATOM 3771 N N . ILE A 1 468 ? 35.120 18.606 3.233 1.00 90.75 468 ILE A N 1
ATOM 3772 C CA . ILE A 1 468 ? 34.170 18.123 4.246 1.00 90.75 468 ILE A CA 1
ATOM 3773 C C . ILE A 1 468 ? 33.947 16.609 4.145 1.00 90.75 468 ILE A C 1
ATOM 3775 O O . ILE A 1 468 ? 33.036 16.058 4.758 1.00 90.75 468 ILE A O 1
ATOM 3779 N N . ALA A 1 469 ? 34.762 15.897 3.354 1.00 87.25 469 ALA A N 1
ATOM 3780 C CA . ALA A 1 469 ? 34.611 14.459 3.200 1.00 87.25 469 ALA A CA 1
ATOM 3781 C C . ALA A 1 469 ? 34.673 13.755 4.569 1.00 87.25 469 ALA A C 1
ATOM 3783 O O . ALA A 1 469 ? 33.781 13.016 4.925 1.00 87.25 469 ALA A O 1
ATOM 3784 N N . HIS A 1 470 ? 35.624 13.977 5.450 1.00 87.25 470 HIS A N 1
ATOM 3785 C CA . HIS A 1 470 ? 35.585 13.300 6.762 1.00 87.25 470 HIS A CA 1
ATOM 3786 C C . HIS A 1 470 ? 34.445 13.772 7.697 1.00 87.25 470 HIS A C 1
ATOM 3788 O O . HIS A 1 470 ? 34.142 13.076 8.663 1.00 87.25 470 HIS A O 1
ATOM 3794 N N . LEU A 1 471 ? 33.784 14.901 7.413 1.00 91.06 471 LEU A N 1
ATOM 3795 C CA . LEU A 1 471 ? 32.763 15.519 8.270 1.00 91.06 471 LEU A CA 1
ATOM 3796 C C . LEU A 1 471 ? 31.346 15.050 7.914 1.00 91.06 471 LEU A C 1
ATOM 3798 O O . LEU A 1 471 ? 30.555 15.780 7.327 1.00 91.06 471 LEU A O 1
ATOM 3802 N N . HIS A 1 472 ? 31.003 13.817 8.296 1.00 89.31 472 HIS A N 1
ATOM 3803 C CA . HIS A 1 472 ? 29.705 13.196 7.976 1.00 89.31 472 HIS A CA 1
ATOM 3804 C C . HIS A 1 472 ? 28.467 14.000 8.411 1.00 89.31 472 HIS A C 1
ATOM 3806 O O . HIS A 1 472 ? 27.425 13.860 7.786 1.00 89.31 472 HIS A O 1
ATOM 3812 N N . GLN A 1 473 ? 28.586 14.835 9.446 1.00 89.19 473 GLN A N 1
ATOM 3813 C CA . GLN A 1 473 ? 27.503 15.692 9.944 1.00 89.19 473 GLN A CA 1
ATOM 3814 C C . GLN A 1 473 ? 27.235 16.916 9.054 1.00 89.19 473 GLN A C 1
ATOM 3816 O O . GLN A 1 473 ? 26.134 17.449 9.075 1.00 89.19 473 GLN A O 1
ATOM 3821 N N . GLU A 1 474 ? 28.233 17.357 8.285 1.00 87.69 474 GLU A N 1
ATOM 3822 C CA . GLU A 1 474 ? 28.156 18.543 7.417 1.00 87.69 474 GLU A CA 1
ATOM 3823 C C . GLU A 1 474 ? 27.935 18.174 5.944 1.00 87.69 474 GLU A C 1
ATOM 3825 O O . GLU A 1 474 ? 27.691 19.036 5.100 1.00 87.69 474 GLU A O 1
ATOM 3830 N N . ARG A 1 475 ? 28.042 16.884 5.607 1.00 84.81 475 ARG A N 1
ATOM 3831 C CA . ARG A 1 475 ? 27.816 16.399 4.247 1.00 84.81 475 ARG A CA 1
ATOM 3832 C C . ARG A 1 475 ? 26.328 16.464 3.901 1.00 84.81 475 ARG A C 1
ATOM 3834 O O . ARG A 1 475 ? 25.522 15.774 4.515 1.00 84.81 475 ARG A O 1
ATOM 3841 N N . GLY A 1 476 ? 25.999 17.182 2.832 1.00 79.44 476 GLY A N 1
ATOM 3842 C CA . GLY A 1 476 ? 24.751 16.966 2.103 1.00 79.44 476 GLY A CA 1
ATOM 3843 C C . GLY A 1 476 ? 24.840 15.710 1.232 1.00 79.44 476 GLY A C 1
ATOM 3844 O O . GLY A 1 476 ? 25.896 15.415 0.661 1.00 79.44 476 GLY A O 1
ATOM 3845 N N . GLN A 1 477 ? 23.739 14.972 1.114 1.00 75.88 477 GLN A N 1
ATOM 3846 C CA . GLN A 1 477 ? 23.604 13.956 0.075 1.00 75.88 477 GLN A CA 1
ATOM 3847 C C . GLN A 1 477 ? 23.328 14.674 -1.249 1.00 75.88 477 GLN A C 1
ATOM 3849 O O . GLN A 1 477 ? 22.461 15.539 -1.323 1.00 75.88 477 GLN A O 1
ATOM 3854 N N . ALA A 1 478 ? 24.105 14.366 -2.289 1.00 68.31 478 ALA A N 1
ATOM 3855 C CA . ALA A 1 478 ? 23.811 14.883 -3.618 1.00 68.31 478 ALA A CA 1
ATOM 3856 C C . ALA A 1 478 ? 22.494 14.250 -4.084 1.00 68.31 478 ALA A C 1
ATOM 3858 O O . ALA A 1 478 ? 22.430 13.032 -4.251 1.00 68.31 478 ALA A O 1
ATOM 3859 N N . VAL A 1 479 ? 21.457 15.073 -4.237 1.00 54.88 479 VAL A N 1
ATOM 3860 C CA . VAL A 1 479 ? 20.161 14.647 -4.771 1.00 54.88 479 VAL A CA 1
ATOM 3861 C C . VAL A 1 479 ? 20.373 14.275 -6.240 1.00 54.88 479 VAL A C 1
ATOM 3863 O O . VAL A 1 479 ? 20.943 15.066 -6.995 1.00 54.88 479 VAL A O 1
ATOM 3866 N N . ALA A 1 480 ? 20.009 13.046 -6.609 1.00 46.81 480 ALA A N 1
ATOM 3867 C CA . ALA A 1 480 ? 20.168 12.501 -7.958 1.00 46.81 480 ALA A CA 1
ATOM 3868 C C . ALA A 1 480 ? 18.920 12.702 -8.813 1.00 46.81 480 ALA A C 1
ATOM 3870 O O . ALA A 1 480 ? 17.801 12.464 -8.288 1.00 46.81 480 ALA A O 1
#

pLDDT: mean 79.22, std 14.72, range [29.06, 97.25]

Sequence (480 aa):
MAHRGQLVVEADSHKDALNLEDRFHGFRQVMRDNHALSTRYILADAREAALEMNNLAVDKISPFASMKSIVLKPGASVLPSQVKDTMYHYSVQKNGKLGKGKSEIAATLVTGNTPRVPRYSSHTNVRRNILKADDEKLKFIPFLGESRNEANFKKLVRELEQVYSPQSFETSRESEENARIRQYLPTWLEELQLGCDLNTLKHYLLQQDDESRELAMEPRNQRLLLESFGEPLGHRARAVASRVCEAFNKVFNIHIQDVVLSPSLLKEMVESSRNEIAKKKPGPVANRVGTYLDLTCLICAVIDCPTHGDFHHEAVDSSDGEDNGNERLPETKYEPKTLSLNFEDTIRRYRNRVKKDIESLPEGKTKSCSDECYMATDFSELDYKFNEEHLAILPQMIEIYRHPNYRSCYIAFALDIPCWSVYAEIQRYKSENHEEKAEDIPTGRAKKPEWYDNIKKNIRGDLNKMTIAHLHQERGQAVA

Foldseek 3Di:
DDDDDDDDPPPPLVVVLVVLLVLVLVVVVVLVVVVVVVVVVVVVVVVVVVVVVVPPDDDPDPPCPPPDDQWDDVPDDAPPQWDKDKDWDWDQDPVRDTDIDITIGTHGDDDDPDDDDDDDDDDDDDPADFDDDPQDADPDDDDDDDPDDVVVVVVVVVVSCVVGPHDDPDDPVNVVVLQSCLVCQQVSVVVVVLPAGLLLLVLLVLVVCVVVVPPVDDVVLSVLLNVVSPDRDDPSSNVSSVSSQVSNCVNVVDRVCCSSPPVVVSVVSSVVSVVVVVVPPPPQLPPVVQQQQQQQAPPPRDGPDRHAFAWDWDQPDPPPDPDDDDPPRGNTDTDGGHNGDGPVRVLLVVVVVPVPDQDQPPPPPDDALDCLALVNDDCPPPDDDDDPNLLSCLVVLCSVQPNLRCSLVVSCVVVVHRSNVSNVSVVVVCVVDPPPDRDDDPPDDPDDDPQADPVVRDGDDDPVVPDCVVVPVPDDDDDD

Radius of gyration: 38.55 Å; chains: 1; bounding box: 100×71×108 Å